Protein AF-A0A844FXK6-F1 (afdb_monomer)

Nearest PDB structures (fold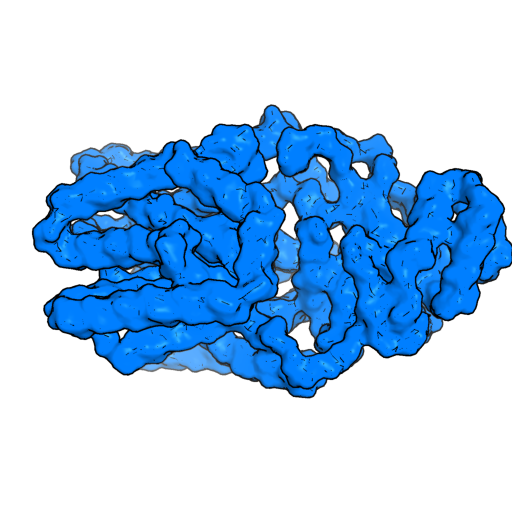seek):
  4zw9-assembly1_A  TM=1.282E-01  e=1.408E-01  Homo sapiens
  7piu-assembly1_R  TM=1.706E-01  e=7.891E+00  Homo sapiens

pLDDT: mean 85.16, std 11.53, range [41.22, 98.19]

Foldseek 3Di:
DLVLLVVLLVVLLVLVQLLLLLLLQLPDPDPDSLNSSLVSVLVLLVQLLVVLLVCLLVQPQLVVSLVSNVVSSVVSNVSSVVSCVVVVGDSAPPDPVVNCLLAVLLLVLLVLLLVLLLLPLLCVLCCVVLVVLPQLLLLQCRVPPPRSNQADSQFRFGADDDSDDLCSSASLSSSSSSSCVVSVRQSLLSQSHRLLSNLSSSLLSLLLLLLVLLCVLVVFDDDSSRSSLLSLVLLVLLFDQLLCVVVLQAHQFPSPCCRHVSSQLVNSLLRRLLSLLLSLQLQDQDDDPVSVVSLVSSVSSSVNSDLLNQLVSVQLVLLSVLLNCVVVVVVNVVSVVVLQVVLVVLVVVVVPLVCVVVVPPPPVVNLVSRVPHPLQVVLLVLLVVVCVVCVVSSSSVSSSSSLVSQLCCLRDPSSVSSSSVSQVDPSSSSSSNSSSSSSSSSSSSSVVSSVVCVVCVVPPVCVVCSVVVSSVVSVCSSQVSSCSQFVHPVSSVVSSVVSVVVVSSYAPCLLVVLVVQVVVCVVVVDAAAEEDPQWDDFQVDFFQGQDSRDSDGRTRGRSSRNSSRVVRHGRCDHNPDHPCHPPPLCNPRGPVLSVLLVQLQPDLDRDPVSLVSVLVSVVSHVHFKYKHQYPSCQVSVVVSVWDFDDWDDDNGGIITMIGD

Solvent-accessible surface area (backbone atoms only — not comparable to full-atom values): 34414 Å² total; per-residue (Å²): 110,69,70,57,42,54,51,47,42,51,49,47,50,54,51,52,57,47,50,25,33,44,36,8,55,42,76,49,84,62,81,53,66,46,50,17,29,52,49,9,45,50,53,52,44,52,68,50,37,58,59,38,27,50,36,55,64,69,61,49,67,54,67,60,57,44,55,48,51,54,52,49,53,52,49,48,52,52,52,20,53,51,41,24,62,76,67,69,54,70,94,47,72,78,46,69,68,52,40,44,63,35,46,48,56,50,57,52,49,30,52,51,53,48,53,55,37,54,58,38,58,65,54,46,26,32,27,59,86,50,50,42,12,39,56,49,15,45,21,48,22,44,80,72,34,96,64,52,85,44,45,38,50,40,27,46,46,44,42,72,85,66,90,75,57,80,71,37,50,36,24,42,47,67,56,51,21,46,57,43,62,74,59,68,39,60,48,53,37,43,35,72,49,44,42,18,37,54,39,40,39,53,47,42,30,45,48,45,44,35,48,54,48,50,37,56,63,74,69,52,93,71,56,60,58,61,53,37,62,60,43,47,52,54,58,63,73,37,43,49,33,63,50,30,36,76,69,66,40,41,57,46,50,80,44,49,34,59,40,67,41,32,49,38,37,52,27,44,16,53,69,39,48,64,45,55,52,42,61,64,52,54,79,57,86,66,95,41,73,67,56,53,51,55,49,49,52,53,50,50,48,31,33,24,29,16,66,70,27,47,31,53,51,55,44,56,52,52,43,50,50,50,64,58,28,48,83,63,51,61,60,27,52,53,52,50,52,50,50,52,52,52,15,49,55,45,54,69,72,31,70,72,58,52,52,59,57,68,70,40,81,52,52,69,51,42,51,51,53,29,69,71,9,62,70,46,44,50,34,51,50,50,47,52,52,51,38,64,78,38,63,87,40,65,59,50,41,49,36,53,49,46,54,51,47,51,40,44,38,64,69,38,86,55,53,22,38,54,34,52,61,54,28,79,41,72,70,36,33,42,38,42,46,36,40,40,53,50,50,43,42,50,53,33,50,48,55,51,48,51,54,51,48,64,67,50,68,78,42,72,76,60,61,75,49,41,65,57,52,50,51,48,50,42,50,51,53,52,52,46,38,46,24,64,45,49,74,32,66,67,47,44,54,49,33,49,53,53,32,72,77,22,76,50,63,39,61,67,60,39,63,53,49,26,56,52,52,50,52,50,28,65,75,66,75,45,84,42,28,28,45,41,50,40,46,49,82,80,43,87,73,66,69,68,38,57,52,95,82,42,77,36,75,73,50,41,41,37,22,30,47,28,30,40,74,35,51,74,38,29,25,78,26,54,83,84,58,65,60,77,28,64,42,80,79,41,47,80,51,42,64,71,62,54,43,24,49,54,52,42,54,74,34,79,75,53,52,70,67,39,51,52,50,32,49,50,50,52,73,72,35,87,60,33,34,43,45,35,64,52,76,66,51,47,68,59,39,46,74,71,61,30,44,81,72,48,75,48,82,50,99,51,50,54,40,39,34,31,37,94

Organism: NCBI:txid2652286

Secondary structure (DSSP, 8-state):
-HHHHHHHHHHHHHHHHHHHHHHHHHH----SHHHHHHHHHHHHHHHHHHHHHHHHHTT--HHHHHHHHHHHHHHHHHHHHHHHHHTT--SSSSSHHHHHHHHHHHHHHHHHHHHHHHT-HHHHHTTGGGTHHHHHHHHHHHHHSSSTTSB-TTT-PBPP--S--GGGG--HHHHHHHHHHHHT--HHHIIIIIIHHHHHHHHHHHHHHHHHHHHHHTT----HHHHGGGGGHHHHHTS-HHHHHHTTS---TTTHHHHH-TTSHHHHHHHHHHHHHHHHHTT-SS--HHHHHHHHHHHHHHHHH-GGGHHHHHHHHHHHHHHHHHTTSHHHHHHHHHHHHHHHHHHHH-TTHHHHHHSSTTHHHHHHHHHH-HHHHHHHHHHHHHHHHTTT-HHHHHHHHHHHHHHHHHHSTTTHHHHHHHH-SHHHHHHHHHHHHHHHHHHHHHHHHHHHHHHHTT-HHHHHHHHHHHHHHHHHHHHHHHHHHHSSHHHHHHHHHHHHH-TTSS-THHHHHHHHHHHHHHHHTS--EEE--SB-SS-TT---EEETTEEEPP--B-TTTGGGT-TTSEE---SSS-----STTTTT--HHHHHHHHHHHH-SS--HHHHHHHHHHHHHS---EEEES-GGGHHHHHHTT-EEEEEEE-SS-EEEEEE-

Radius of gyration: 26.43 Å; Cα contacts (8 Å, |Δi|>4): 948; chains: 1; bounding box: 69×51×81 Å

Sequence (660 aa):
MLILDYLKGLLFVIYFLTMIYMIGTAFTKYESAPARLIVGYIIHVVILAIPGIVVQTLKFNWRIFFYYTIVADIICIIISIIFLKKRKIHLFEGSILKFFENYWFIIFITIILVLMVCFQNVSLWENGSADDGYYLVKIFQFPFAKNPYDLQMQTGVHLLQKTFDIRNFSTFEIEDSVYLYLTAIPSTLFARLFLAFINYFIFTCSIYCFEEKVTSILGFNIKKKNLQYFTVITVLLCFNTDVLARNHIIELRDHWIINRFMYFGSALAKSCTLLWTSILLIDNKKPTIKLAIEYAIISFVLLTRSTTALPLLIVSLIVYFLIYLWNSKKAFVFFTVFLFVLSGIIKDNASGLSKHFFDGAGYYNYLSNNTQSFVFIIPLAFILIYLYLKKSQCQIVKSSIFIISIILFFILDPINNITEFSSQYFFVFNRGLASAILLMITYACIIFGCIISTSLLKYKKVYSLRSFFTALLALIIALSSLTLQKGSPRAVLHEGRVFLHNPLFTISTVPNLAKVLDSLQNNQKKTMVSLLPATIWKPYYMDKRVHEGDLNETTPHIASAIRQFVPNIISLTPYWYSVQSDDPVYAKLSKKELASYNEFLTSKNPKTETITKFKNLLDHYPINCIVVWYSESCLYLENFGFKRYKVLKDENVTLYIYYR

Mean predicted aligned error: 7.71 Å

Structure (mmCIF, N/CA/C/O backbone):
data_AF-A0A844FXK6-F1
#
_entry.id   AF-A0A844FXK6-F1
#
loop_
_atom_site.group_PDB
_atom_site.id
_atom_site.type_symbol
_atom_site.label_atom_id
_atom_site.label_alt_id
_atom_site.label_comp_id
_atom_site.label_asym_id
_atom_site.label_entity_id
_atom_site.label_seq_id
_atom_site.pdbx_PDB_ins_code
_atom_site.Cartn_x
_atom_site.Cartn_y
_atom_site.Cartn_z
_atom_site.occupancy
_atom_site.B_iso_or_equiv
_atom_site.auth_seq_id
_atom_site.auth_comp_id
_atom_site.auth_asym_id
_atom_site.auth_atom_id
_atom_site.pdbx_PDB_model_num
ATOM 1 N N . MET A 1 1 ? -11.310 -1.922 -27.597 1.00 61.81 1 MET A N 1
ATOM 2 C CA . MET A 1 1 ? -10.348 -2.586 -26.690 1.00 61.81 1 MET A CA 1
ATOM 3 C C . MET A 1 1 ? -10.310 -1.866 -25.347 1.00 61.81 1 MET A C 1
ATOM 5 O O . MET A 1 1 ? -10.790 -2.437 -24.387 1.00 61.81 1 MET A O 1
ATOM 9 N N . LEU A 1 2 ? -9.950 -0.577 -25.304 1.00 83.44 2 LEU A N 1
ATOM 10 C CA . LEU A 1 2 ? -9.850 0.197 -24.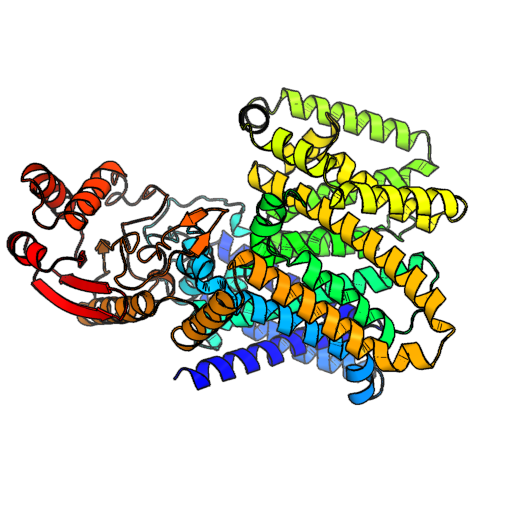057 1.00 83.44 2 LEU A CA 1
ATOM 11 C C . LEU A 1 2 ? -11.124 0.217 -23.180 1.00 83.44 2 LEU A C 1
ATOM 13 O O . LEU A 1 2 ? -11.047 -0.122 -22.010 1.00 83.44 2 LEU A O 1
ATOM 17 N N . ILE A 1 3 ? -12.305 0.549 -23.722 1.00 89.88 3 ILE A N 1
ATOM 18 C CA . ILE A 1 3 ? -13.564 0.583 -22.935 1.00 89.88 3 ILE A CA 1
ATOM 19 C C . ILE A 1 3 ? -13.860 -0.775 -22.276 1.00 89.88 3 ILE A C 1
ATOM 21 O O . ILE A 1 3 ? -14.302 -0.830 -21.131 1.00 89.88 3 ILE A O 1
ATOM 25 N N . LEU A 1 4 ? -13.580 -1.873 -22.985 1.00 93.75 4 LEU A N 1
ATOM 26 C CA . LEU A 1 4 ? -13.766 -3.224 -22.462 1.00 93.75 4 LEU A CA 1
ATOM 27 C C . LEU A 1 4 ? -12.842 -3.484 -21.265 1.00 93.75 4 LEU A C 1
ATOM 29 O O . LEU A 1 4 ? -13.289 -4.070 -20.284 1.00 93.75 4 LEU A O 1
ATOM 33 N N . ASP A 1 5 ? -11.593 -3.019 -21.315 1.00 95.00 5 ASP A N 1
ATOM 34 C CA . ASP A 1 5 ? -10.638 -3.173 -20.213 1.00 95.00 5 ASP A CA 1
ATOM 35 C C . ASP A 1 5 ? -11.110 -2.431 -18.953 1.00 95.00 5 ASP A C 1
ATOM 37 O O . ASP A 1 5 ? -11.044 -2.977 -17.851 1.00 95.00 5 ASP A O 1
ATOM 41 N N . TYR A 1 6 ? -11.688 -1.234 -19.109 1.00 95.56 6 TYR A N 1
ATOM 42 C CA . TYR A 1 6 ? -12.283 -0.503 -17.987 1.00 95.56 6 TYR A CA 1
ATOM 43 C C . TYR A 1 6 ? -13.505 -1.218 -17.395 1.00 95.56 6 TYR A C 1
ATOM 45 O O . TYR A 1 6 ? -13.639 -1.299 -16.174 1.00 95.56 6 TYR A O 1
ATOM 53 N N . LEU A 1 7 ? -14.386 -1.763 -18.241 1.00 96.25 7 LEU A N 1
ATOM 54 C CA . LEU A 1 7 ? -15.558 -2.520 -17.790 1.00 96.25 7 LEU A CA 1
ATOM 55 C C . LEU A 1 7 ? -15.156 -3.791 -17.038 1.00 96.25 7 LEU A C 1
ATOM 57 O O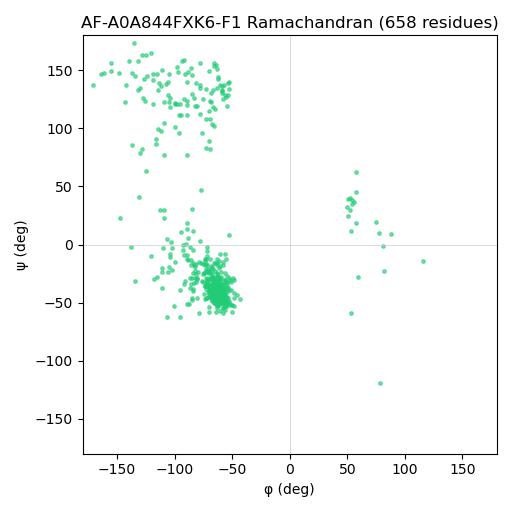 . LEU A 1 7 ? -15.700 -4.067 -15.971 1.00 96.25 7 LEU A O 1
ATOM 61 N N . LYS A 1 8 ? -14.176 -4.540 -17.555 1.00 97.12 8 LYS A N 1
ATOM 62 C CA . LYS A 1 8 ? -13.627 -5.719 -16.875 1.00 97.12 8 LYS A CA 1
ATOM 63 C C . LYS A 1 8 ? -13.052 -5.360 -15.507 1.00 97.12 8 LYS A C 1
ATOM 65 O O . LYS A 1 8 ? -13.292 -6.079 -14.543 1.00 97.12 8 LYS A O 1
ATOM 70 N N . GLY A 1 9 ? -12.329 -4.245 -15.410 1.00 96.94 9 GLY A N 1
ATOM 71 C CA . GLY A 1 9 ? -11.754 -3.796 -14.145 1.00 96.94 9 GLY A CA 1
ATOM 72 C C . GLY A 1 9 ? -12.818 -3.362 -13.140 1.00 96.94 9 GLY A C 1
ATOM 73 O O . GLY A 1 9 ? -12.736 -3.714 -11.966 1.00 96.94 9 GLY A O 1
ATOM 74 N N . LEU A 1 10 ? -13.872 -2.682 -13.600 1.00 96.75 10 LEU A N 1
ATOM 75 C CA . LEU A 1 10 ? -15.016 -2.333 -12.757 1.00 96.75 10 LEU A CA 1
ATOM 76 C C . LEU A 1 10 ? -15.736 -3.587 -12.239 1.00 96.75 10 LEU A C 1
ATOM 78 O O . LEU A 1 10 ? -16.045 -3.671 -11.051 1.00 96.75 10 LEU A O 1
ATOM 82 N N . LEU A 1 11 ? -15.964 -4.578 -13.107 1.00 97.50 11 LEU A N 1
ATOM 83 C CA . LEU A 1 11 ? -16.543 -5.865 -12.715 1.00 97.50 11 LEU A CA 1
ATOM 84 C C . LEU A 1 11 ? -15.658 -6.596 -11.701 1.00 97.50 11 LEU A C 1
ATOM 86 O O . LEU A 1 11 ? -16.185 -7.139 -10.734 1.00 97.50 11 LEU A O 1
ATOM 90 N N . PHE A 1 12 ? -14.335 -6.562 -11.878 1.00 97.38 12 PHE A N 1
ATOM 91 C CA . PHE A 1 12 ? -13.383 -7.110 -10.913 1.00 97.38 12 PHE A CA 1
ATOM 92 C C . PHE A 1 12 ? -13.504 -6.434 -9.542 1.00 97.38 12 PHE A C 1
ATOM 94 O O . PHE A 1 12 ? -13.647 -7.135 -8.544 1.00 97.38 12 PHE A O 1
ATOM 101 N N . VAL A 1 13 ? -13.523 -5.098 -9.479 1.00 97.94 13 VAL A N 1
ATOM 102 C CA . VAL A 1 13 ? -13.682 -4.366 -8.210 1.00 97.94 13 VAL A CA 1
ATOM 103 C C . VAL A 1 13 ? -14.997 -4.738 -7.523 1.00 97.94 13 VAL A C 1
ATOM 105 O O . VAL A 1 13 ? -15.006 -5.035 -6.329 1.00 97.94 13 VAL A O 1
ATOM 108 N N . ILE A 1 14 ? -16.107 -4.767 -8.268 1.00 96.62 14 ILE A N 1
ATOM 109 C CA . ILE A 1 14 ? -17.423 -5.135 -7.726 1.00 96.62 14 ILE A CA 1
ATOM 110 C C . ILE A 1 14 ? -17.407 -6.574 -7.204 1.00 96.62 14 ILE A C 1
ATOM 112 O O . ILE A 1 14 ? -17.848 -6.815 -6.078 1.00 96.62 14 ILE A O 1
ATOM 116 N N . TYR A 1 15 ? -16.885 -7.518 -7.991 1.00 96.44 15 TYR A N 1
ATOM 117 C CA . TYR A 1 15 ? -16.756 -8.922 -7.607 1.00 96.44 15 TYR A CA 1
ATOM 118 C C . TYR A 1 15 ? -15.928 -9.069 -6.329 1.00 96.44 15 TYR A C 1
ATOM 120 O O . TYR A 1 15 ? -16.417 -9.625 -5.345 1.00 96.44 15 TYR A O 1
ATOM 128 N N . PHE A 1 16 ? -14.715 -8.516 -6.318 1.00 97.56 16 PHE A N 1
ATOM 129 C CA . PHE A 1 16 ? -13.767 -8.674 -5.223 1.00 97.56 16 PHE A CA 1
ATOM 130 C C . PHE A 1 16 ? -14.311 -8.078 -3.921 1.00 97.56 16 PHE A C 1
ATOM 132 O O . PHE A 1 16 ? -14.353 -8.766 -2.901 1.00 97.56 16 PHE A O 1
ATOM 139 N N . LEU A 1 17 ? -14.817 -6.837 -3.957 1.00 97.19 17 LEU A N 1
ATOM 140 C CA . LEU A 1 17 ? -15.381 -6.177 -2.776 1.00 97.19 17 LEU A CA 1
ATOM 141 C C . LEU A 1 17 ? -16.641 -6.883 -2.258 1.00 97.19 17 LEU A C 1
ATOM 143 O O . LEU A 1 17 ? -16.836 -6.993 -1.047 1.00 97.19 17 LEU A O 1
ATOM 147 N N . THR A 1 18 ? -17.484 -7.403 -3.155 1.00 95.38 18 THR A N 1
ATOM 148 C CA . THR A 1 18 ? -18.674 -8.172 -2.761 1.00 95.38 18 THR A CA 1
ATOM 149 C C . THR A 1 18 ? -18.280 -9.498 -2.121 1.00 95.38 18 THR A C 1
ATOM 151 O O . THR A 1 18 ? -18.836 -9.865 -1.086 1.00 95.38 18 THR A O 1
ATOM 154 N N . MET A 1 19 ? -17.298 -10.200 -2.690 1.00 96.44 19 MET A N 1
ATOM 155 C CA . MET A 1 19 ? -16.775 -11.454 -2.155 1.00 96.44 19 MET A CA 1
ATOM 156 C C . MET A 1 19 ? -16.245 -11.268 -0.731 1.00 96.44 19 MET A C 1
ATOM 158 O O . MET A 1 19 ? -16.734 -11.931 0.185 1.00 96.44 19 MET A O 1
ATOM 162 N N . ILE A 1 20 ? -15.322 -10.325 -0.508 1.00 97.12 20 ILE A N 1
ATOM 163 C CA . ILE A 1 20 ? -14.782 -10.075 0.837 1.00 97.12 20 ILE A CA 1
ATOM 164 C C . ILE A 1 20 ? -15.883 -9.613 1.801 1.00 97.12 20 ILE A C 1
ATOM 166 O O . ILE A 1 20 ? -15.932 -10.067 2.941 1.00 97.12 20 ILE A O 1
ATOM 170 N N . TYR A 1 21 ? -16.838 -8.790 1.357 1.00 96.12 21 TYR A N 1
ATOM 171 C CA . TYR A 1 21 ? -17.955 -8.366 2.202 1.00 96.12 21 TYR A CA 1
ATOM 172 C C . TYR A 1 21 ? -18.861 -9.534 2.625 1.00 96.12 21 TYR A C 1
ATOM 174 O O . TYR A 1 21 ? -19.293 -9.600 3.782 1.00 96.12 21 TYR A O 1
ATOM 182 N N . MET A 1 22 ? -19.132 -10.476 1.715 1.00 95.50 22 MET A N 1
ATOM 183 C CA . MET A 1 22 ? -19.896 -11.691 2.009 1.00 95.50 22 MET A CA 1
ATOM 184 C C . MET A 1 22 ? -19.165 -12.588 3.007 1.00 95.50 22 MET A C 1
ATOM 186 O O . MET A 1 22 ? -19.781 -13.003 3.990 1.00 95.50 22 MET A O 1
ATOM 190 N N . ILE A 1 23 ? -17.864 -12.832 2.796 1.00 96.81 23 ILE A N 1
ATOM 191 C CA . ILE A 1 23 ? -17.015 -13.602 3.720 1.00 96.81 23 ILE A CA 1
ATOM 192 C C . ILE A 1 23 ? -17.072 -12.963 5.108 1.00 96.81 23 ILE A C 1
ATOM 194 O O . ILE A 1 23 ? -17.443 -13.602 6.092 1.00 96.81 23 ILE A O 1
ATOM 198 N N . GLY A 1 24 ? -16.807 -11.662 5.185 1.00 96.44 24 GLY A N 1
ATOM 199 C CA . GLY A 1 24 ? -16.886 -10.900 6.421 1.00 96.44 24 GLY A CA 1
ATOM 200 C C . GLY A 1 24 ? -18.220 -11.060 7.140 1.00 96.44 24 GLY A C 1
ATOM 201 O O . GLY A 1 24 ? -18.262 -11.422 8.313 1.00 96.44 24 GLY A O 1
ATOM 202 N N . THR A 1 25 ? -19.324 -10.859 6.418 1.00 94.75 25 THR A N 1
ATOM 203 C CA . THR A 1 25 ? -20.683 -10.966 6.967 1.00 94.75 25 THR A CA 1
ATOM 204 C C . THR A 1 25 ? -21.020 -12.375 7.461 1.00 94.75 25 THR A C 1
ATOM 206 O O . THR A 1 25 ? -21.729 -12.519 8.454 1.00 94.75 25 THR A O 1
ATOM 209 N N . ALA A 1 26 ? -20.514 -13.421 6.809 1.00 94.69 26 ALA A N 1
ATOM 210 C CA . ALA A 1 26 ? -20.764 -14.800 7.216 1.00 94.69 26 ALA A CA 1
ATOM 211 C C . ALA A 1 26 ? -20.022 -15.190 8.511 1.00 94.69 26 ALA A C 1
ATOM 213 O O . ALA A 1 26 ? -20.548 -15.961 9.327 1.00 94.69 26 ALA A O 1
ATOM 214 N N . PHE A 1 27 ? -18.807 -14.663 8.702 1.00 91.62 27 PHE A N 1
ATOM 215 C CA . PHE A 1 27 ? -17.883 -15.102 9.751 1.00 91.62 27 PHE A CA 1
ATOM 216 C C . PHE A 1 27 ? -17.772 -14.171 10.961 1.00 91.62 27 PHE A C 1
ATOM 218 O O . PHE A 1 27 ? -17.230 -14.592 11.984 1.00 91.62 27 PHE A O 1
ATOM 225 N N . THR A 1 28 ? -18.322 -12.957 10.911 1.00 89.06 28 THR A N 1
ATOM 226 C CA . THR A 1 28 ? -18.305 -12.034 12.055 1.00 89.06 28 THR A CA 1
ATOM 227 C C . THR A 1 28 ? -19.692 -11.620 12.536 1.00 89.06 28 THR A C 1
ATOM 229 O O . THR A 1 28 ? -20.704 -11.810 11.869 1.00 89.06 28 THR A O 1
ATOM 232 N N . LYS A 1 29 ? -19.719 -11.052 13.744 1.00 84.12 29 LYS A N 1
ATOM 233 C CA . LYS A 1 29 ? -20.889 -10.421 14.361 1.00 84.12 29 LYS A CA 1
ATOM 234 C C . LYS A 1 29 ? -20.788 -8.894 14.384 1.00 84.12 29 LYS A C 1
ATOM 236 O O . LYS A 1 29 ? -21.645 -8.260 14.991 1.00 84.12 29 LYS A O 1
ATOM 241 N N . TYR A 1 30 ? -19.746 -8.304 13.788 1.00 83.31 30 TYR A N 1
ATOM 242 C CA . TYR A 1 30 ? -19.668 -6.847 13.690 1.00 83.31 30 TYR A CA 1
ATOM 243 C C . TYR A 1 30 ? -20.880 -6.314 12.945 1.00 83.31 30 TYR A C 1
ATOM 245 O O . TYR A 1 30 ? -21.243 -6.819 11.883 1.00 83.31 30 TYR A O 1
ATOM 253 N N . GLU A 1 31 ? -21.490 -5.281 13.512 1.00 81.62 31 GLU A N 1
ATOM 254 C CA . GLU A 1 31 ? -22.649 -4.670 12.889 1.00 81.62 31 GLU A CA 1
ATOM 255 C C . GLU A 1 31 ? -22.218 -3.933 11.620 1.00 81.62 31 GLU A C 1
ATOM 257 O O . GLU A 1 31 ? -22.719 -4.229 10.533 1.00 81.62 31 GLU A O 1
ATOM 262 N N . SER A 1 32 ? -21.234 -3.035 11.747 1.00 91.19 32 SER A N 1
ATOM 263 C CA . SER A 1 32 ? -20.850 -2.110 10.689 1.00 91.19 32 SER A CA 1
ATOM 264 C C . SER A 1 32 ? -20.309 -2.814 9.442 1.00 91.19 32 SER A C 1
ATOM 266 O O . SER A 1 32 ? -19.483 -3.729 9.499 1.00 91.19 32 SER A O 1
ATOM 268 N N . ALA A 1 33 ? -20.788 -2.374 8.277 1.00 93.81 33 ALA A N 1
ATOM 269 C CA . ALA A 1 33 ? -20.360 -2.931 6.998 1.00 93.81 33 ALA A CA 1
ATOM 270 C C . ALA A 1 33 ? -18.845 -2.790 6.731 1.00 93.81 33 ALA A C 1
ATOM 272 O O . ALA A 1 33 ? -18.250 -3.772 6.283 1.00 93.81 33 ALA A O 1
ATOM 273 N N . PRO A 1 34 ? -18.188 -1.655 7.058 1.00 96.06 34 PRO A N 1
ATOM 274 C CA . PRO A 1 34 ? -16.736 -1.526 6.937 1.00 96.06 34 PRO A CA 1
ATOM 275 C C . PRO A 1 34 ? -15.963 -2.549 7.778 1.00 96.06 34 PRO A C 1
ATOM 277 O O . PRO A 1 34 ? -15.018 -3.153 7.277 1.00 96.06 34 PRO A O 1
ATOM 280 N N . ALA A 1 35 ? -16.394 -2.820 9.017 1.00 95.44 35 ALA A N 1
ATOM 281 C CA . ALA A 1 35 ? -15.732 -3.807 9.872 1.00 95.44 35 ALA A CA 1
ATOM 282 C C . ALA A 1 35 ? -15.895 -5.227 9.324 1.00 95.44 35 ALA A C 1
ATOM 284 O O . ALA A 1 35 ? -14.938 -6.002 9.307 1.00 95.44 35 ALA A O 1
ATOM 285 N N . ARG A 1 36 ? -17.090 -5.562 8.814 1.00 95.88 36 ARG A N 1
ATOM 286 C CA . ARG A 1 36 ? -17.321 -6.831 8.111 1.00 95.88 36 ARG A CA 1
ATOM 287 C C . ARG A 1 36 ? -16.391 -6.966 6.911 1.00 95.88 36 ARG A C 1
ATOM 289 O O . ARG A 1 36 ? -15.740 -7.994 6.779 1.00 95.88 36 ARG A O 1
ATOM 296 N N . LEU A 1 37 ? -16.263 -5.925 6.092 1.00 97.38 37 LEU A N 1
ATOM 297 C CA . LEU A 1 37 ? -15.377 -5.940 4.932 1.00 97.38 37 LEU A CA 1
ATOM 298 C C . LEU A 1 37 ? -13.904 -6.162 5.306 1.00 97.38 37 LEU A C 1
ATOM 300 O O . LEU A 1 37 ? -13.260 -7.010 4.694 1.00 97.38 37 LEU A O 1
ATOM 304 N N . ILE A 1 38 ? -13.388 -5.474 6.332 1.00 97.69 38 ILE A N 1
ATOM 305 C CA . ILE A 1 38 ? -12.006 -5.668 6.810 1.00 97.69 38 ILE A CA 1
ATOM 306 C C . ILE A 1 38 ? -11.790 -7.102 7.296 1.00 97.69 38 ILE A C 1
ATOM 308 O O . ILE A 1 38 ? -10.796 -7.725 6.935 1.00 97.69 38 ILE A O 1
ATOM 312 N N . VAL A 1 39 ? -12.722 -7.659 8.076 1.00 97.00 39 VAL A N 1
ATOM 313 C CA . VAL A 1 39 ? -12.618 -9.054 8.534 1.00 97.00 39 VAL A CA 1
ATOM 314 C C . VAL A 1 39 ? -12.634 -10.025 7.357 1.00 97.00 39 VAL A C 1
ATOM 316 O O . VAL A 1 39 ? -11.843 -10.962 7.327 1.00 97.00 39 VAL A O 1
ATOM 319 N N . GLY A 1 40 ? -13.507 -9.799 6.377 1.00 97.88 40 GLY A N 1
ATOM 320 C CA . GLY A 1 40 ? -13.562 -10.619 5.174 1.00 97.88 40 GLY A CA 1
ATOM 321 C C . GLY A 1 40 ? -12.274 -10.571 4.359 1.00 97.88 40 GLY A C 1
ATOM 322 O O . GLY A 1 40 ? -11.798 -11.615 3.923 1.00 97.88 40 GLY A O 1
ATOM 323 N N . TYR A 1 41 ? -11.673 -9.386 4.233 1.00 98.19 41 TYR A N 1
ATOM 324 C CA . TYR A 1 41 ? -10.361 -9.208 3.615 1.00 98.19 41 TYR A CA 1
ATOM 325 C C . TYR A 1 41 ? -9.261 -9.951 4.387 1.00 98.19 41 TYR A C 1
ATOM 327 O O . TYR A 1 41 ? -8.486 -10.682 3.784 1.00 98.19 41 TYR A O 1
ATOM 335 N N . ILE A 1 42 ? -9.227 -9.836 5.720 1.00 97.94 42 ILE A N 1
ATOM 336 C CA . ILE A 1 42 ? -8.273 -10.564 6.575 1.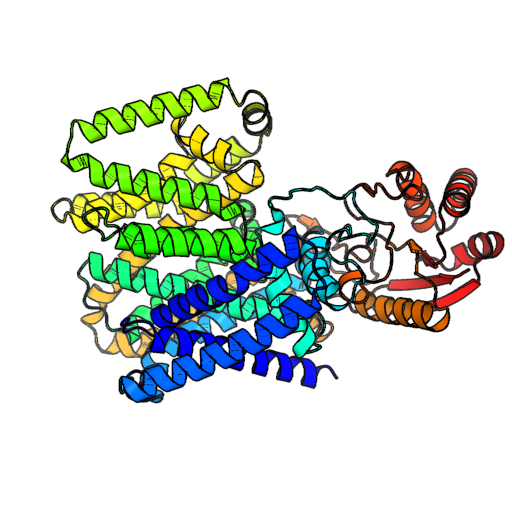00 97.94 42 ILE A CA 1
ATOM 337 C C . ILE A 1 42 ? -8.405 -12.077 6.364 1.00 97.94 42 ILE A C 1
ATOM 339 O O . ILE A 1 42 ? -7.401 -12.743 6.132 1.00 97.94 42 ILE A O 1
ATOM 343 N N . ILE A 1 43 ? -9.625 -12.623 6.408 1.00 97.56 43 ILE A N 1
ATOM 344 C CA . ILE A 1 43 ? -9.871 -14.062 6.211 1.00 97.56 43 ILE A CA 1
ATOM 345 C C . ILE A 1 43 ? -9.405 -14.505 4.822 1.00 97.56 43 ILE A C 1
ATOM 347 O O . ILE A 1 43 ? -8.692 -15.501 4.708 1.00 97.56 43 ILE A O 1
ATOM 351 N N . HIS A 1 44 ? -9.787 -13.763 3.781 1.00 97.62 44 HIS A N 1
ATOM 352 C CA . HIS A 1 44 ? -9.417 -14.067 2.400 1.00 97.62 44 HIS A CA 1
ATOM 353 C C . HIS A 1 44 ? -7.896 -14.066 2.210 1.00 97.62 44 HIS A C 1
ATOM 355 O O . HIS A 1 44 ? -7.341 -15.042 1.708 1.00 97.62 44 HIS A O 1
ATOM 361 N N . VAL A 1 45 ? -7.207 -13.048 2.735 1.00 97.50 45 VAL A N 1
ATOM 362 C CA . VAL A 1 45 ? -5.743 -12.979 2.695 1.00 97.50 45 VAL A CA 1
ATOM 363 C C . VAL A 1 45 ? -5.099 -14.149 3.433 1.00 97.50 45 VAL A C 1
ATOM 365 O O . VAL A 1 45 ? -4.161 -14.731 2.906 1.00 97.50 45 VAL A O 1
ATOM 368 N N . VAL A 1 46 ? -5.581 -14.548 4.616 1.00 97.31 46 VAL A N 1
ATOM 369 C CA . VAL A 1 46 ? -5.008 -15.713 5.319 1.00 97.31 46 VAL A CA 1
ATOM 370 C C . VAL A 1 46 ? -5.088 -16.979 4.463 1.00 97.31 46 VAL A C 1
ATOM 372 O O . VAL A 1 46 ? -4.115 -17.732 4.387 1.00 97.31 46 VAL A O 1
ATOM 375 N N . ILE A 1 47 ? -6.228 -17.201 3.803 1.00 97.19 47 ILE A N 1
ATOM 376 C CA . ILE A 1 47 ? -6.470 -18.384 2.969 1.00 97.19 47 ILE A CA 1
ATOM 377 C C . ILE A 1 47 ? -5.532 -18.417 1.757 1.00 97.19 47 ILE A C 1
ATOM 379 O O . ILE A 1 47 ? -5.068 -19.496 1.385 1.00 97.19 47 ILE A O 1
ATOM 383 N N . LEU A 1 48 ? -5.234 -17.267 1.148 1.00 97.69 48 LEU A N 1
ATOM 384 C CA . LEU A 1 48 ? -4.348 -17.198 -0.017 1.00 97.69 48 LEU A CA 1
ATOM 385 C C . LEU A 1 48 ? -2.863 -17.148 0.362 1.00 97.69 48 LEU A C 1
ATOM 387 O O . LEU A 1 48 ? -2.039 -17.801 -0.279 1.00 97.69 48 LEU A O 1
ATOM 391 N N . ALA A 1 49 ? -2.511 -16.429 1.425 1.00 96.56 49 ALA A N 1
ATOM 392 C CA . ALA A 1 49 ? -1.124 -16.170 1.776 1.00 96.56 49 ALA A CA 1
ATOM 393 C C . ALA A 1 49 ? -0.367 -17.435 2.197 1.00 96.56 49 ALA A C 1
ATOM 395 O O . ALA A 1 49 ? 0.788 -17.600 1.821 1.00 96.56 49 ALA A O 1
ATOM 396 N N . ILE A 1 50 ? -0.990 -18.364 2.931 1.00 95.06 50 ILE A N 1
ATOM 397 C CA . ILE A 1 50 ? -0.315 -19.601 3.371 1.00 95.06 50 ILE A CA 1
ATOM 398 C C . ILE A 1 50 ? 0.225 -20.406 2.164 1.00 95.06 50 ILE A C 1
ATOM 400 O O . ILE A 1 50 ? 1.440 -20.600 2.075 1.00 95.06 50 ILE A O 1
ATOM 404 N N . PRO A 1 51 ? -0.611 -20.832 1.196 1.00 95.25 51 PRO A N 1
ATOM 405 C CA . PRO A 1 51 ? -0.123 -21.476 -0.023 1.00 95.25 51 PRO A CA 1
ATOM 406 C C . PRO A 1 51 ? 0.733 -20.558 -0.895 1.00 95.25 51 PRO A C 1
ATOM 408 O O . PRO A 1 51 ? 1.659 -21.047 -1.536 1.00 95.25 51 PRO A O 1
ATOM 411 N N . GLY A 1 52 ? 0.475 -19.246 -0.911 1.00 94.88 52 GLY A N 1
ATOM 412 C CA . GLY A 1 52 ? 1.299 -18.284 -1.646 1.00 94.88 52 GLY A CA 1
ATOM 413 C C . GLY A 1 52 ? 2.755 -18.285 -1.174 1.00 94.88 52 GLY A C 1
ATOM 414 O O . GLY A 1 52 ? 3.668 -18.361 -1.995 1.00 94.88 52 GLY A O 1
ATOM 415 N N . ILE A 1 53 ? 2.986 -18.287 0.144 1.00 94.50 53 ILE A N 1
ATOM 416 C CA . ILE A 1 53 ? 4.327 -18.390 0.740 1.00 94.50 53 ILE A CA 1
ATOM 417 C C . ILE A 1 53 ? 4.981 -19.711 0.332 1.00 94.50 53 ILE A C 1
ATOM 419 O O . ILE A 1 53 ? 6.143 -19.714 -0.074 1.00 94.50 53 ILE A O 1
ATOM 423 N N . VAL A 1 54 ? 4.245 -20.825 0.403 1.00 93.19 54 VAL A N 1
ATOM 424 C CA . VAL A 1 54 ? 4.761 -22.151 0.026 1.00 93.19 54 VAL A CA 1
ATOM 425 C C . VAL A 1 54 ? 5.166 -22.179 -1.448 1.00 93.19 54 VAL A C 1
ATOM 427 O O . VAL A 1 54 ? 6.290 -22.561 -1.762 1.00 93.19 54 VAL A O 1
ATOM 430 N N . VAL A 1 55 ? 4.292 -21.724 -2.350 1.00 92.62 55 VAL A N 1
ATOM 431 C CA . VAL A 1 55 ? 4.552 -21.703 -3.796 1.00 92.62 55 VAL A CA 1
ATOM 432 C C . VAL A 1 55 ? 5.747 -20.815 -4.135 1.00 92.62 55 VAL A C 1
ATOM 434 O O . VAL A 1 55 ? 6.587 -21.229 -4.928 1.00 92.62 55 VAL A O 1
ATOM 437 N N . GLN A 1 56 ? 5.865 -19.633 -3.521 1.00 90.75 56 GLN A N 1
ATOM 438 C CA . GLN A 1 56 ? 7.003 -18.735 -3.749 1.00 90.75 56 GLN A CA 1
ATOM 439 C C . GLN A 1 56 ? 8.312 -19.304 -3.192 1.00 90.75 56 GLN A C 1
ATOM 441 O O . GLN A 1 56 ? 9.334 -19.273 -3.873 1.00 90.75 56 GLN A O 1
ATOM 446 N N . THR A 1 57 ? 8.289 -19.848 -1.974 1.00 89.12 57 THR A N 1
ATOM 447 C CA . THR A 1 57 ? 9.493 -20.359 -1.298 1.00 89.12 57 THR A CA 1
ATOM 448 C C . THR A 1 57 ? 10.020 -21.625 -1.968 1.00 89.12 57 THR A C 1
ATOM 450 O O . THR A 1 57 ? 11.223 -21.755 -2.174 1.00 89.12 57 THR A O 1
ATOM 453 N N . LEU A 1 58 ? 9.124 -22.539 -2.353 1.00 89.06 58 LEU A N 1
ATOM 454 C CA . LEU A 1 58 ? 9.470 -23.782 -3.051 1.00 89.06 58 LEU A CA 1
ATOM 455 C C . LEU A 1 58 ? 9.546 -23.616 -4.576 1.00 89.06 58 LEU A C 1
ATOM 457 O O . LEU A 1 58 ? 9.863 -24.576 -5.276 1.00 89.06 58 LEU A O 1
ATOM 461 N N . LYS A 1 59 ? 9.259 -22.413 -5.093 1.00 88.19 59 LYS A N 1
ATOM 462 C CA . LYS A 1 59 ? 9.290 -22.061 -6.523 1.00 88.19 59 LYS A CA 1
ATOM 463 C C . LYS A 1 59 ? 8.442 -22.993 -7.393 1.00 88.19 59 LYS A C 1
ATOM 465 O O . LYS A 1 59 ? 8.821 -23.352 -8.509 1.00 88.19 59 LYS A O 1
ATOM 470 N N . PHE A 1 60 ? 7.287 -23.403 -6.878 1.00 90.75 60 PHE A N 1
ATOM 471 C CA . PHE A 1 60 ? 6.346 -24.225 -7.630 1.00 90.75 60 PHE A CA 1
ATOM 472 C C . PHE A 1 60 ? 5.768 -23.461 -8.819 1.00 90.75 60 PHE A C 1
ATOM 474 O O . PHE A 1 60 ? 5.715 -22.237 -8.823 1.00 90.75 60 PHE A O 1
ATOM 481 N N . ASN A 1 61 ? 5.306 -24.188 -9.839 1.00 91.81 61 ASN A N 1
ATOM 482 C CA . ASN A 1 61 ? 4.685 -23.566 -11.004 1.00 91.81 61 ASN A CA 1
ATOM 483 C C . ASN A 1 61 ? 3.515 -22.671 -10.566 1.00 91.81 61 ASN A C 1
ATOM 485 O O . ASN A 1 61 ? 2.595 -23.144 -9.897 1.00 91.81 61 ASN A O 1
ATOM 489 N N . TRP A 1 62 ? 3.523 -21.407 -10.996 1.00 94.62 62 TRP A N 1
ATOM 490 C CA . TRP A 1 62 ? 2.490 -20.422 -10.669 1.00 94.62 62 TRP A CA 1
ATOM 491 C C . TRP A 1 62 ? 1.063 -20.922 -10.940 1.00 94.62 62 TRP A C 1
ATOM 493 O O . TRP A 1 62 ? 0.143 -20.605 -10.187 1.00 94.62 62 TRP A O 1
ATOM 503 N N . ARG A 1 63 ? 0.869 -21.779 -11.954 1.00 95.00 63 ARG A N 1
ATOM 504 C CA . ARG A 1 63 ? -0.439 -22.380 -12.262 1.00 95.00 63 ARG A CA 1
ATOM 505 C C . ARG A 1 63 ? -1.047 -23.141 -11.079 1.00 95.00 63 ARG A C 1
ATOM 507 O O . ARG A 1 63 ? -2.265 -23.180 -10.961 1.00 95.00 63 ARG A O 1
ATOM 514 N N . ILE A 1 64 ? -0.226 -23.718 -10.197 1.00 95.31 64 ILE A N 1
ATOM 515 C CA . ILE A 1 64 ? -0.697 -24.382 -8.971 1.00 95.31 64 ILE A CA 1
ATOM 516 C C . ILE A 1 64 ? -1.410 -23.367 -8.074 1.00 95.31 64 ILE A C 1
ATOM 518 O O . ILE A 1 64 ? -2.523 -23.621 -7.619 1.00 95.31 64 ILE A O 1
ATOM 522 N N . PHE A 1 65 ? -0.798 -22.198 -7.874 1.00 97.12 65 PHE A N 1
ATOM 523 C CA . PHE A 1 65 ? -1.394 -21.121 -7.092 1.00 97.12 65 PHE A CA 1
ATOM 524 C C . PHE A 1 65 ? -2.639 -20.543 -7.772 1.00 97.12 65 PHE A C 1
ATOM 526 O O . PHE A 1 65 ? -3.650 -20.337 -7.114 1.00 97.12 65 PHE A O 1
ATOM 533 N N . PHE A 1 66 ? -2.609 -20.367 -9.095 1.00 97.69 66 PHE A N 1
ATOM 534 C CA . PHE A 1 66 ? -3.769 -19.929 -9.876 1.00 97.69 66 PHE A CA 1
ATOM 535 C C . PHE A 1 66 ? -5.004 -20.819 -9.658 1.00 97.69 66 PHE A C 1
ATOM 537 O O . PHE A 1 66 ? -6.072 -20.315 -9.306 1.00 97.69 66 PHE A O 1
ATOM 544 N N . TYR A 1 67 ? -4.864 -22.140 -9.824 1.00 97.69 67 TYR A N 1
ATOM 545 C CA . TYR A 1 67 ? -5.984 -23.063 -9.623 1.00 97.69 67 TYR A CA 1
ATOM 546 C C . TYR A 1 67 ? -6.436 -23.102 -8.164 1.00 97.69 67 TYR A C 1
ATOM 548 O O . TYR A 1 67 ? -7.640 -23.132 -7.906 1.00 97.69 67 TYR A O 1
ATOM 556 N N . TYR A 1 68 ? -5.492 -23.053 -7.217 1.00 98.19 68 TYR A N 1
ATOM 557 C CA . TYR A 1 68 ? -5.818 -22.952 -5.798 1.00 98.19 68 TYR A CA 1
ATOM 558 C C . TYR A 1 68 ? -6.677 -21.717 -5.509 1.00 98.19 68 TYR A C 1
ATOM 560 O O . TYR A 1 68 ? -7.722 -21.857 -4.884 1.00 98.19 68 TYR A O 1
ATOM 568 N N . THR A 1 69 ? -6.287 -20.535 -5.993 1.00 97.94 69 THR A N 1
ATOM 569 C CA . THR A 1 69 ? -7.009 -19.279 -5.741 1.00 97.94 69 THR A CA 1
ATOM 570 C C . THR A 1 69 ? -8.437 -19.332 -6.276 1.00 97.94 69 THR A C 1
ATOM 572 O O . THR A 1 69 ? -9.363 -18.976 -5.554 1.00 97.94 69 THR A O 1
ATOM 575 N N . ILE A 1 70 ? -8.652 -19.861 -7.487 1.00 97.69 70 ILE A N 1
ATOM 576 C CA . ILE A 1 70 ? -10.006 -20.029 -8.045 1.00 97.69 70 ILE A CA 1
ATOM 577 C C . ILE A 1 70 ? -10.859 -20.941 -7.158 1.00 97.69 70 ILE A C 1
ATOM 579 O O . ILE A 1 70 ? -12.002 -20.616 -6.834 1.00 97.69 70 ILE A O 1
ATOM 583 N N . VAL A 1 71 ? -10.311 -22.091 -6.758 1.00 97.88 71 VAL A N 1
ATOM 584 C CA . VAL A 1 71 ? -11.022 -23.049 -5.902 1.00 97.88 71 VAL A CA 1
ATOM 585 C C . VAL A 1 71 ? -11.306 -22.436 -4.529 1.00 97.88 71 VAL A C 1
ATOM 587 O O . VAL A 1 71 ? -12.421 -22.565 -4.025 1.00 97.88 71 VAL A O 1
ATOM 590 N N . ALA A 1 72 ? -10.337 -21.732 -3.945 1.00 97.44 72 ALA A N 1
ATOM 591 C CA . ALA A 1 72 ? -10.468 -21.062 -2.659 1.00 97.44 72 ALA A CA 1
ATOM 592 C C . ALA A 1 72 ? -11.558 -19.982 -2.686 1.00 97.44 72 ALA A C 1
ATOM 594 O O . ALA A 1 72 ? -12.405 -19.970 -1.793 1.00 97.44 72 ALA A O 1
ATOM 595 N N . ASP A 1 73 ? -11.594 -19.135 -3.717 1.00 97.00 73 ASP A N 1
ATOM 596 C CA . ASP A 1 73 ? -12.625 -18.108 -3.896 1.00 97.00 73 ASP A CA 1
ATOM 597 C C . ASP A 1 73 ? -14.026 -18.734 -4.001 1.00 97.00 73 ASP A C 1
ATOM 599 O O . ASP A 1 73 ? -14.945 -18.341 -3.276 1.00 97.00 73 ASP A O 1
ATOM 603 N N . ILE A 1 74 ? -14.190 -19.766 -4.840 1.00 97.12 74 ILE A N 1
ATOM 604 C CA . ILE A 1 74 ? -15.466 -20.483 -4.999 1.00 97.12 74 ILE A CA 1
ATOM 605 C C . ILE A 1 74 ? -15.911 -21.099 -3.667 1.00 97.12 74 ILE A C 1
ATOM 607 O O . ILE A 1 74 ? -17.065 -20.932 -3.261 1.00 97.12 74 ILE A O 1
ATOM 611 N N . ILE A 1 75 ? -15.006 -21.781 -2.958 1.00 97.25 75 ILE A N 1
ATOM 612 C CA . ILE A 1 75 ? -15.291 -22.383 -1.650 1.00 97.25 75 ILE A CA 1
ATOM 613 C C . ILE A 1 75 ? -15.680 -21.303 -0.635 1.00 97.25 75 ILE A C 1
ATOM 615 O O . ILE A 1 75 ? -16.672 -21.469 0.076 1.00 97.25 75 ILE A O 1
ATOM 619 N N . CYS A 1 76 ? -14.958 -20.181 -0.587 1.00 96.56 76 CYS A N 1
ATOM 620 C CA . CYS A 1 76 ? -15.266 -19.069 0.310 1.00 96.56 76 CYS A CA 1
ATOM 621 C C . CYS A 1 76 ? -16.670 -18.516 0.055 1.00 96.56 76 CYS A C 1
ATOM 623 O O . CYS A 1 76 ? -17.422 -18.293 1.008 1.00 96.56 76 CYS A O 1
ATOM 625 N N . ILE A 1 77 ? -17.056 -18.344 -1.211 1.00 96.31 77 ILE A N 1
ATOM 626 C CA . ILE A 1 77 ? -18.393 -17.881 -1.596 1.00 96.31 77 ILE A CA 1
ATOM 627 C C . ILE A 1 77 ? -19.460 -18.900 -1.174 1.00 96.31 77 ILE A C 1
ATOM 629 O O . ILE A 1 77 ? -20.427 -18.528 -0.504 1.00 96.31 77 ILE A O 1
ATOM 633 N N . ILE A 1 78 ? -19.281 -20.185 -1.501 1.00 97.00 78 ILE A N 1
ATOM 634 C CA . ILE A 1 78 ? -20.240 -21.250 -1.163 1.00 97.00 78 ILE A CA 1
ATOM 635 C C . ILE A 1 78 ? -20.429 -21.350 0.354 1.00 97.00 78 ILE A C 1
ATOM 637 O O . ILE A 1 78 ? -21.565 -21.322 0.836 1.00 97.00 78 ILE A O 1
ATOM 641 N N . ILE A 1 79 ? -19.337 -21.417 1.121 1.00 96.19 79 ILE A N 1
ATOM 642 C CA . ILE A 1 79 ? -19.393 -21.493 2.585 1.00 96.19 79 ILE A CA 1
ATOM 643 C C . ILE A 1 79 ? -20.077 -20.250 3.157 1.00 96.19 79 ILE A C 1
ATOM 645 O O . ILE A 1 79 ? -20.940 -20.379 4.028 1.00 96.19 79 ILE A O 1
ATOM 649 N N . SER A 1 80 ? -19.765 -19.060 2.637 1.00 96.44 80 SER A N 1
ATOM 650 C CA . SER A 1 80 ? -20.408 -17.818 3.073 1.00 96.44 80 SER A CA 1
ATOM 651 C C . SER A 1 80 ? -21.920 -17.870 2.853 1.00 96.44 80 SER A C 1
ATOM 653 O O . SER A 1 80 ? -22.681 -17.620 3.785 1.00 96.44 80 SER A O 1
ATOM 655 N N . ILE A 1 81 ? -22.382 -18.289 1.670 1.00 95.69 81 ILE A N 1
ATOM 656 C CA . ILE A 1 81 ? -23.815 -18.434 1.363 1.00 95.69 81 ILE A CA 1
ATOM 657 C C . ILE A 1 81 ? -24.488 -19.440 2.307 1.00 95.69 81 ILE A C 1
ATOM 659 O O . ILE A 1 81 ? -25.570 -19.160 2.834 1.00 95.69 81 ILE A O 1
ATOM 663 N N . ILE A 1 82 ? -23.859 -20.595 2.554 1.00 95.62 82 ILE A N 1
ATOM 664 C CA . ILE A 1 82 ? -24.375 -21.616 3.479 1.00 95.62 82 ILE A CA 1
ATOM 665 C C . ILE A 1 82 ? -24.529 -21.032 4.886 1.00 95.62 82 ILE A C 1
ATOM 667 O O . ILE A 1 82 ? -25.573 -21.206 5.519 1.00 95.62 82 ILE A O 1
ATOM 671 N N . PHE A 1 83 ? -23.519 -20.313 5.377 1.00 94.62 83 PHE A N 1
ATOM 672 C CA . PHE A 1 83 ? -23.528 -19.717 6.711 1.00 94.62 83 PHE A CA 1
ATOM 673 C C . PHE A 1 83 ? -24.586 -18.622 6.839 1.00 94.62 83 PHE A C 1
ATOM 675 O O . PHE A 1 83 ? -25.329 -18.620 7.823 1.00 94.62 83 PHE A O 1
ATOM 682 N N . LEU A 1 84 ? -24.706 -17.743 5.840 1.00 92.75 84 LEU A N 1
ATOM 683 C CA . LEU A 1 84 ? -25.726 -16.695 5.803 1.00 92.75 84 LEU A CA 1
ATOM 684 C C . LEU A 1 84 ? -27.138 -17.295 5.845 1.00 92.75 84 LEU A C 1
ATOM 686 O O . LEU A 1 84 ? -27.957 -16.866 6.658 1.00 92.75 84 LEU A O 1
ATOM 690 N N . LYS A 1 85 ? -27.404 -18.342 5.048 1.00 93.00 85 LYS A N 1
ATOM 691 C CA . LYS A 1 85 ? -28.697 -19.047 5.043 1.00 93.00 85 LYS A CA 1
ATOM 692 C C . LYS A 1 85 ? -28.972 -19.760 6.367 1.00 93.00 85 LYS A C 1
ATOM 694 O O . LYS A 1 85 ? -30.028 -19.556 6.962 1.00 93.00 85 LYS A O 1
ATOM 699 N N . LYS A 1 86 ? -28.020 -20.560 6.861 1.00 93.06 86 LYS A N 1
ATOM 700 C CA . LYS A 1 86 ? -28.177 -21.351 8.095 1.00 93.06 86 LYS A CA 1
ATOM 701 C C . LYS A 1 86 ? -28.390 -20.466 9.323 1.00 93.06 86 LYS A C 1
ATOM 703 O O . LYS A 1 86 ? -29.161 -20.821 10.208 1.00 93.06 86 LYS A O 1
ATOM 708 N N . ARG A 1 87 ? -27.714 -19.316 9.378 1.00 89.56 87 ARG A N 1
ATOM 709 C CA . ARG A 1 87 ? -27.793 -18.364 10.496 1.00 89.56 87 ARG A CA 1
ATOM 710 C C . ARG A 1 87 ? -28.844 -17.269 10.294 1.00 89.56 87 ARG A C 1
ATOM 712 O O . ARG A 1 87 ? -28.986 -16.429 11.175 1.00 89.56 87 ARG A O 1
ATOM 719 N N . LYS A 1 88 ? -29.564 -17.269 9.162 1.00 88.19 88 LYS A N 1
ATOM 720 C CA . LYS A 1 88 ? -30.538 -16.231 8.777 1.00 88.19 88 LYS A CA 1
ATOM 721 C C . LYS A 1 88 ? -29.956 -14.809 8.874 1.00 88.19 88 LYS A C 1
ATOM 723 O O . LYS A 1 88 ? -30.623 -13.884 9.327 1.00 88.19 88 LYS A O 1
ATOM 728 N N . ILE A 1 89 ? -28.692 -14.644 8.479 1.00 86.06 89 ILE A N 1
ATOM 729 C CA . ILE A 1 89 ? -28.004 -13.349 8.513 1.00 86.06 89 ILE A CA 1
ATOM 730 C C . ILE A 1 89 ? -28.372 -12.571 7.251 1.00 86.06 89 ILE A C 1
ATOM 732 O O . ILE A 1 89 ? -28.181 -13.052 6.133 1.00 86.06 89 ILE A O 1
ATOM 736 N N . HIS A 1 90 ? -28.869 -11.350 7.426 1.00 83.44 90 HIS A N 1
ATOM 737 C CA . HIS A 1 90 ? -29.111 -10.438 6.315 1.00 83.44 90 HIS A CA 1
ATOM 738 C C . HIS A 1 90 ? -27.802 -9.803 5.838 1.00 83.44 90 HIS A C 1
ATOM 740 O O . HIS A 1 90 ? -26.998 -9.326 6.637 1.00 83.44 90 HIS A O 1
ATOM 746 N N . LEU A 1 91 ? -27.607 -9.770 4.517 1.00 82.38 91 LEU A N 1
ATOM 747 C CA . LEU A 1 91 ? -26.403 -9.204 3.910 1.00 82.38 91 LEU A CA 1
ATOM 748 C C . LEU A 1 91 ? -26.303 -7.688 4.155 1.00 82.38 91 LEU A C 1
ATOM 750 O O . LEU A 1 91 ? -25.237 -7.177 4.498 1.00 82.38 91 LEU A O 1
ATOM 754 N N . PHE A 1 92 ? -27.420 -6.970 4.041 1.00 82.69 92 PHE A N 1
ATOM 755 C CA . PHE A 1 92 ? -27.502 -5.522 4.248 1.00 82.69 92 PHE A CA 1
ATOM 756 C C . PHE A 1 92 ? -28.159 -5.189 5.593 1.00 82.69 92 PHE A C 1
ATOM 758 O O . PHE A 1 92 ? -29.048 -5.904 6.055 1.00 82.69 92 PHE A O 1
ATOM 765 N N . GLU A 1 93 ? -27.730 -4.093 6.228 1.00 72.19 93 GLU A N 1
ATOM 766 C CA . GLU A 1 93 ? -28.349 -3.597 7.465 1.00 72.19 93 GLU A CA 1
ATOM 767 C C . GLU A 1 93 ? -29.747 -3.019 7.179 1.00 72.19 93 GLU A C 1
ATOM 769 O O . GLU A 1 93 ? -29.912 -1.826 6.919 1.00 72.19 93 GLU A O 1
ATOM 774 N N . GLY A 1 94 ? -30.774 -3.867 7.229 1.00 79.12 94 GLY A N 1
ATOM 775 C CA . GLY A 1 94 ? -32.131 -3.488 6.843 1.00 79.12 94 GLY A CA 1
ATOM 776 C C . GLY A 1 94 ? -32.286 -3.484 5.323 1.00 79.12 94 GLY A C 1
ATOM 777 O O . GLY A 1 94 ? -32.133 -4.523 4.687 1.00 79.12 94 GLY A O 1
ATOM 778 N N . SER A 1 95 ? -32.607 -2.330 4.733 1.00 83.69 95 SER A N 1
ATOM 779 C CA . SER A 1 95 ? -32.741 -2.187 3.279 1.00 83.69 95 SER A CA 1
ATOM 780 C C . SER A 1 95 ? -31.430 -1.747 2.621 1.00 83.69 95 SER A C 1
ATOM 782 O O . SER A 1 95 ? -30.575 -1.120 3.250 1.00 83.69 95 SER A O 1
ATOM 784 N N . ILE A 1 96 ? -31.298 -2.007 1.317 1.00 85.56 96 ILE A N 1
ATOM 785 C CA . ILE A 1 96 ? -30.187 -1.498 0.495 1.00 85.56 96 ILE A CA 1
ATOM 786 C C . ILE A 1 96 ? -30.099 0.035 0.584 1.00 85.56 96 ILE A C 1
ATOM 788 O O . ILE A 1 96 ? -29.011 0.586 0.721 1.00 85.56 96 ILE A O 1
ATOM 792 N N . LEU A 1 97 ? -31.239 0.733 0.601 1.00 87.06 97 LEU A N 1
ATOM 793 C CA . LEU A 1 97 ? -31.281 2.191 0.763 1.00 87.06 97 LEU A CA 1
ATOM 794 C C . LEU A 1 97 ? -30.656 2.646 2.087 1.00 87.06 97 LEU A C 1
ATOM 796 O O . LEU A 1 97 ? -29.881 3.597 2.104 1.00 87.06 97 LEU A O 1
ATOM 800 N N . LYS A 1 98 ? -30.937 1.942 3.190 1.00 88.00 98 LYS A N 1
ATOM 801 C CA . LYS A 1 98 ? -30.362 2.252 4.506 1.00 88.00 98 LYS A CA 1
ATOM 802 C C . LYS A 1 98 ? -28.861 1.966 4.560 1.00 88.00 98 LYS A C 1
ATOM 804 O O . LYS A 1 98 ? -28.116 2.707 5.198 1.00 88.00 98 LYS A O 1
ATOM 809 N N . PHE A 1 99 ? -28.410 0.922 3.867 1.00 89.88 99 PHE A N 1
ATOM 810 C CA . PHE A 1 99 ? -26.986 0.649 3.691 1.00 89.88 99 PHE A CA 1
ATOM 811 C C . PHE A 1 99 ? -26.285 1.819 2.988 1.00 89.88 99 PHE A C 1
ATOM 813 O O . PHE A 1 99 ? -25.295 2.334 3.506 1.00 89.88 99 PHE A O 1
ATOM 820 N N . PHE A 1 100 ? -26.834 2.300 1.869 1.00 89.75 100 PHE A N 1
ATOM 821 C CA . PHE A 1 100 ? -26.287 3.470 1.183 1.00 89.75 100 PHE A CA 1
ATOM 822 C C . PHE A 1 100 ? -26.364 4.737 2.043 1.00 89.75 100 PHE A C 1
ATOM 824 O O . PHE A 1 100 ? -25.364 5.440 2.133 1.00 89.75 100 PHE A O 1
ATOM 831 N N . GLU A 1 101 ? -27.468 4.999 2.756 1.00 88.94 101 GLU A N 1
ATOM 832 C CA . GLU A 1 101 ? -27.574 6.146 3.682 1.00 88.94 101 GLU A CA 1
ATOM 833 C C . GLU A 1 101 ? -26.433 6.151 4.713 1.00 88.94 101 GLU A C 1
ATOM 835 O O . GLU A 1 101 ? -25.897 7.211 5.049 1.00 88.94 101 GLU A O 1
ATOM 840 N N . ASN A 1 102 ? -26.033 4.972 5.195 1.00 90.56 102 ASN A N 1
ATOM 841 C CA . ASN A 1 102 ? -25.009 4.827 6.223 1.00 90.56 102 ASN A CA 1
ATOM 842 C C . ASN A 1 102 ? -23.563 4.900 5.705 1.00 90.56 102 ASN A C 1
ATOM 844 O O . ASN A 1 102 ? -22.691 5.242 6.504 1.00 90.56 102 ASN A O 1
ATOM 848 N N . TYR A 1 103 ? -23.305 4.567 4.433 1.00 93.31 103 TYR A N 1
ATOM 849 C CA . TYR A 1 103 ? -21.941 4.274 3.959 1.00 93.31 103 TYR A CA 1
ATOM 850 C C . TYR A 1 103 ? -21.552 4.862 2.594 1.00 93.31 103 TYR A C 1
ATOM 852 O O . TYR A 1 103 ? -20.404 4.690 2.182 1.00 93.31 103 TYR A O 1
ATOM 860 N N . TRP A 1 104 ? -22.445 5.557 1.881 1.00 93.19 104 TRP A N 1
ATOM 861 C CA . TRP A 1 104 ? -22.138 6.105 0.549 1.00 93.19 104 TRP A CA 1
ATOM 862 C C . TRP A 1 104 ? -20.909 7.027 0.543 1.00 93.19 104 TRP A C 1
ATOM 864 O O . TRP A 1 104 ? -20.169 7.059 -0.440 1.00 93.19 104 TRP A O 1
ATOM 874 N N . PHE A 1 105 ? -20.667 7.758 1.638 1.00 94.25 105 PHE A N 1
ATOM 875 C CA . PHE A 1 105 ? -19.579 8.728 1.705 1.00 94.25 105 PHE A CA 1
ATOM 876 C C . PHE A 1 105 ? -18.203 8.054 1.693 1.00 94.25 105 PHE A C 1
ATOM 878 O O . PHE A 1 105 ? -17.261 8.612 1.147 1.00 94.25 105 PHE A O 1
ATOM 885 N N . ILE A 1 106 ? -18.094 6.822 2.203 1.00 95.56 106 ILE A N 1
ATOM 886 C CA . ILE A 1 106 ? -16.854 6.031 2.143 1.00 95.56 106 ILE A CA 1
ATOM 887 C C . ILE A 1 106 ? -16.471 5.786 0.677 1.00 95.56 106 ILE A C 1
ATOM 889 O O . ILE A 1 106 ? -15.340 6.050 0.281 1.00 95.56 106 ILE A O 1
ATOM 893 N N . ILE A 1 107 ? -17.441 5.363 -0.144 1.00 94.88 107 ILE A N 1
ATOM 894 C CA . ILE A 1 107 ? -17.249 5.143 -1.587 1.00 94.88 107 ILE A CA 1
ATOM 895 C C . ILE A 1 107 ? -16.882 6.462 -2.279 1.00 94.88 107 ILE A C 1
ATOM 897 O O . ILE A 1 107 ? -15.961 6.498 -3.093 1.00 94.88 107 ILE A O 1
ATOM 901 N N . PHE A 1 108 ? -17.571 7.554 -1.936 1.00 95.31 108 PHE A N 1
ATOM 902 C CA . PHE A 1 108 ? -17.290 8.883 -2.482 1.00 95.31 108 PHE A CA 1
ATOM 903 C C . PHE A 1 108 ? -15.848 9.339 -2.203 1.00 95.31 108 PHE A C 1
ATOM 905 O O . PHE A 1 108 ? -15.165 9.796 -3.119 1.00 95.31 108 PHE A O 1
ATOM 912 N N . ILE A 1 109 ? -15.357 9.160 -0.973 1.00 95.88 109 ILE A N 1
ATOM 913 C CA . ILE A 1 109 ? -13.972 9.478 -0.605 1.00 95.88 109 ILE A CA 1
ATOM 914 C C . ILE A 1 109 ? -12.981 8.617 -1.394 1.00 95.88 109 ILE A C 1
ATOM 916 O O . ILE A 1 109 ? -12.024 9.153 -1.946 1.00 95.88 109 ILE A O 1
ATOM 920 N N . THR A 1 110 ? -13.222 7.311 -1.526 1.00 96.44 110 THR A N 1
ATOM 921 C CA . THR A 1 110 ? -12.368 6.431 -2.339 1.00 96.44 110 THR A CA 1
ATOM 922 C C . THR A 1 110 ? -12.296 6.885 -3.801 1.00 96.44 110 THR A C 1
ATOM 924 O O . THR A 1 110 ? -11.208 6.914 -4.374 1.00 96.44 110 THR A O 1
ATOM 927 N N . ILE A 1 111 ? -13.421 7.302 -4.396 1.00 95.50 111 ILE A N 1
ATOM 928 C CA . ILE A 1 111 ? -13.445 7.852 -5.760 1.00 95.50 111 ILE A CA 1
ATOM 929 C C . ILE A 1 111 ? -12.585 9.119 -5.850 1.00 95.50 111 ILE A C 1
ATOM 931 O O . ILE A 1 111 ? -11.783 9.228 -6.774 1.00 95.50 111 ILE A O 1
ATOM 935 N N . ILE A 1 112 ? -12.694 10.050 -4.892 1.00 94.69 112 ILE A N 1
ATOM 936 C CA . ILE A 1 112 ? -11.851 11.259 -4.858 1.00 94.69 112 ILE A CA 1
ATOM 937 C C . ILE A 1 112 ? -10.362 10.895 -4.835 1.00 94.69 112 ILE A C 1
ATOM 939 O O . ILE A 1 112 ? -9.589 11.464 -5.604 1.00 94.69 112 ILE A O 1
ATOM 943 N N . LEU A 1 113 ? -9.959 9.943 -3.991 1.00 94.62 113 LEU A N 1
ATOM 944 C CA . LEU A 1 113 ? -8.556 9.536 -3.854 1.00 94.62 113 LEU A CA 1
ATOM 945 C C . LEU A 1 113 ? -8.001 8.945 -5.155 1.00 94.62 113 LEU A C 1
ATOM 947 O O . LEU A 1 113 ? -6.918 9.318 -5.597 1.00 94.62 113 LEU A O 1
ATOM 951 N N . VAL A 1 114 ? -8.771 8.085 -5.822 1.00 93.19 114 VAL A N 1
ATOM 952 C CA . VAL A 1 114 ? -8.384 7.520 -7.123 1.00 93.19 114 VAL A CA 1
ATOM 953 C C . VAL A 1 114 ? -8.347 8.590 -8.218 1.00 93.19 114 VAL A C 1
ATOM 955 O O . VAL A 1 114 ? -7.440 8.595 -9.052 1.00 93.19 114 VAL A O 1
ATOM 958 N N . LEU A 1 115 ? -9.282 9.544 -8.202 1.00 90.31 115 LEU A N 1
ATOM 959 C CA . LEU A 1 115 ? -9.242 10.682 -9.119 1.00 90.31 115 LEU A CA 1
ATOM 960 C C . LEU A 1 115 ? -7.979 11.519 -8.909 1.00 90.31 115 LEU A C 1
ATOM 962 O O . LEU A 1 115 ? -7.370 11.910 -9.898 1.00 90.31 115 LEU A O 1
ATOM 966 N N . MET A 1 116 ? -7.533 11.742 -7.668 1.00 89.38 116 MET A N 1
ATOM 967 C CA . MET A 1 116 ? -6.276 12.452 -7.395 1.00 89.38 116 MET A CA 1
ATOM 968 C C . MET A 1 116 ? -5.065 11.766 -8.046 1.00 89.38 116 MET A C 1
ATOM 970 O O . MET A 1 116 ? -4.219 12.468 -8.601 1.00 89.38 116 MET A O 1
ATOM 974 N N . VAL A 1 117 ? -5.008 10.426 -8.062 1.00 87.00 117 VAL A N 1
ATOM 975 C CA . VAL A 1 117 ? -3.949 9.657 -8.753 1.00 87.00 117 VAL A CA 1
ATOM 976 C C . VAL A 1 117 ? -3.941 9.935 -10.261 1.00 87.00 117 VAL A C 1
ATOM 978 O O . VAL A 1 117 ? -2.873 10.060 -10.861 1.00 87.00 117 VAL A O 1
ATOM 981 N N . CYS A 1 118 ? -5.110 10.127 -10.884 1.00 83.38 118 CYS A N 1
ATOM 982 C CA . CYS A 1 118 ? -5.216 10.422 -12.321 1.00 83.38 118 CYS A CA 1
ATOM 983 C C . CYS A 1 118 ? -4.511 11.735 -12.724 1.00 83.38 118 CYS A C 1
ATOM 985 O O . CYS A 1 118 ? -4.153 11.912 -13.885 1.00 83.38 118 CYS A O 1
ATOM 987 N N . PHE A 1 119 ? -4.256 12.646 -11.777 1.00 84.06 119 PHE A N 1
ATOM 988 C CA . PHE A 1 119 ? -3.540 13.907 -12.015 1.00 84.06 119 PHE A CA 1
ATOM 989 C C . PHE A 1 119 ? -2.028 13.817 -11.731 1.00 84.06 119 PHE A C 1
ATOM 991 O O . PHE A 1 119 ? -1.325 14.833 -11.689 1.00 84.06 119 PHE A O 1
ATOM 998 N N . GLN A 1 120 ? -1.491 12.611 -11.534 1.00 80.69 120 GLN A N 1
ATOM 999 C CA . GLN A 1 120 ? -0.094 12.381 -11.147 1.00 80.69 120 GLN A CA 1
ATOM 1000 C C . GLN A 1 120 ? 0.757 11.768 -12.256 1.00 80.69 120 GLN A C 1
ATOM 1002 O O . GLN A 1 120 ? 1.740 11.088 -11.970 1.00 80.69 120 GLN A O 1
ATOM 1007 N N . ASN A 1 121 ? 0.421 12.062 -13.515 1.00 79.06 121 ASN A N 1
ATOM 1008 C CA . ASN A 1 121 ? 1.077 11.492 -14.695 1.00 79.06 121 ASN A CA 1
ATOM 1009 C C . ASN A 1 121 ? 2.610 11.493 -14.597 1.00 79.06 121 ASN A C 1
ATOM 1011 O O . ASN A 1 121 ? 3.216 10.465 -14.851 1.00 79.06 121 ASN A O 1
ATOM 1015 N N . VAL A 1 122 ? 3.227 12.586 -14.126 1.00 76.31 122 VAL A N 1
ATOM 1016 C CA . VAL A 1 122 ? 4.688 12.684 -13.917 1.00 76.31 122 VAL A CA 1
ATOM 1017 C C . VAL A 1 122 ? 5.257 11.514 -13.119 1.00 76.31 122 VAL A C 1
ATOM 1019 O O . VAL A 1 122 ? 6.104 10.781 -13.615 1.00 76.31 122 VAL A O 1
ATOM 1022 N N . SER A 1 123 ? 4.748 11.306 -11.905 1.00 77.88 123 SER A N 1
ATOM 1023 C CA . SER A 1 123 ? 5.255 10.269 -11.005 1.00 77.88 123 SER A CA 1
ATOM 1024 C C . SER A 1 123 ? 4.982 8.864 -11.544 1.00 77.88 123 SER A C 1
ATOM 1026 O O . SER A 1 123 ? 5.776 7.949 -11.333 1.00 77.88 123 SER A O 1
ATOM 1028 N N . LEU A 1 124 ? 3.875 8.693 -12.273 1.00 83.00 124 LEU A N 1
ATOM 1029 C CA . LEU A 1 124 ? 3.537 7.434 -12.939 1.00 83.00 124 LEU A CA 1
ATOM 1030 C C . LEU A 1 124 ? 4.449 7.160 -14.150 1.00 83.00 124 LEU A C 1
ATOM 1032 O O . LEU A 1 124 ? 4.735 6.006 -14.466 1.00 83.00 124 LEU A O 1
ATOM 1036 N N . TRP A 1 125 ? 4.922 8.199 -14.837 1.00 80.62 125 TRP A N 1
ATOM 1037 C CA . TRP A 1 125 ? 5.818 8.092 -15.995 1.00 80.62 125 TRP A CA 1
ATOM 1038 C C . TRP A 1 125 ? 7.279 7.878 -15.595 1.00 80.62 125 TRP A C 1
ATOM 1040 O O . TRP A 1 125 ? 8.015 7.176 -16.288 1.00 80.62 125 TRP A O 1
ATOM 1050 N N . GLU A 1 126 ? 7.676 8.398 -14.437 1.00 74.44 126 GLU A N 1
ATOM 1051 C CA . GLU A 1 126 ? 8.933 8.051 -13.761 1.00 74.44 126 GLU A CA 1
ATOM 1052 C C . GLU A 1 126 ? 8.904 6.639 -13.152 1.00 74.44 126 GLU A C 1
ATOM 1054 O O . GLU A 1 126 ? 9.888 6.163 -12.585 1.00 74.44 126 GLU A O 1
ATOM 1059 N N . ASN A 1 127 ? 7.770 5.934 -13.271 1.00 72.19 127 ASN A N 1
ATOM 1060 C CA . ASN A 1 127 ? 7.592 4.578 -12.762 1.00 72.19 127 ASN A CA 1
ATOM 1061 C C . ASN A 1 127 ? 7.970 4.461 -11.275 1.00 72.19 127 ASN A C 1
ATOM 1063 O O . ASN A 1 127 ? 8.640 3.504 -10.875 1.00 72.19 127 ASN A O 1
ATOM 1067 N N . GLY A 1 128 ? 7.603 5.473 -10.478 1.00 57.50 128 GLY A N 1
ATOM 1068 C CA . GLY A 1 128 ? 7.922 5.541 -9.051 1.00 57.50 128 GLY A CA 1
ATOM 1069 C C . GLY A 1 128 ? 9.421 5.477 -8.770 1.00 57.50 128 GLY A C 1
ATOM 1070 O O . GLY A 1 128 ? 9.849 4.678 -7.943 1.00 57.50 128 GLY A O 1
ATOM 1071 N N . SER A 1 129 ? 10.233 6.232 -9.515 1.00 62.16 129 SER A N 1
ATOM 1072 C CA . SER A 1 129 ? 11.700 6.191 -9.410 1.00 62.16 129 SER A CA 1
ATOM 1073 C C . SER A 1 129 ? 12.273 4.777 -9.606 1.00 62.16 129 SER A C 1
ATOM 1075 O O . SER A 1 129 ? 13.270 4.404 -8.995 1.00 62.16 129 SER A O 1
ATOM 1077 N N . ALA A 1 130 ? 11.649 4.007 -10.508 1.00 66.00 130 ALA A N 1
ATOM 1078 C CA . ALA A 1 130 ? 11.898 2.596 -10.829 1.00 66.00 130 ALA A CA 1
ATOM 1079 C C . ALA A 1 130 ? 11.279 1.522 -9.905 1.00 66.00 130 ALA A C 1
ATOM 1081 O O . ALA A 1 130 ? 11.398 0.337 -10.243 1.00 66.00 130 ALA A O 1
ATOM 1082 N N . ASP A 1 131 ? 10.555 1.882 -8.838 1.00 73.06 131 ASP A N 1
ATOM 1083 C CA . ASP A 1 131 ? 9.822 0.915 -7.999 1.00 73.06 131 ASP A CA 1
ATOM 1084 C C . ASP A 1 131 ? 8.698 0.206 -8.773 1.00 73.06 131 ASP A C 1
ATOM 1086 O O . ASP A 1 131 ? 8.486 -0.995 -8.596 1.00 73.06 131 ASP A O 1
ATOM 1090 N N . ASP A 1 132 ? 8.023 0.882 -9.710 1.00 75.44 132 ASP A N 1
ATOM 1091 C CA . ASP A 1 132 ? 7.036 0.217 -10.576 1.00 75.44 132 ASP A CA 1
ATOM 1092 C C . ASP A 1 132 ? 7.700 -0.809 -11.505 1.00 75.44 132 ASP A C 1
ATOM 1094 O O . ASP A 1 132 ? 7.093 -1.816 -11.870 1.00 75.44 132 ASP A O 1
ATOM 1098 N N . GLY A 1 133 ? 8.970 -0.591 -11.861 1.00 71.94 133 GLY A N 1
ATOM 1099 C CA . GLY A 1 133 ? 9.789 -1.577 -12.570 1.00 71.94 133 GLY A CA 1
ATOM 1100 C C . GLY A 1 133 ? 10.058 -2.840 -11.744 1.00 71.94 133 GLY A C 1
ATOM 1101 O O . GLY A 1 133 ? 10.461 -3.855 -12.302 1.00 71.94 133 GLY A O 1
ATOM 1102 N N . TYR A 1 134 ? 9.831 -2.798 -10.428 1.00 79.88 134 TYR A N 1
ATOM 1103 C CA . TYR A 1 134 ? 9.849 -3.966 -9.557 1.00 79.88 134 TYR A CA 1
ATOM 1104 C C . TYR A 1 134 ? 8.440 -4.531 -9.343 1.00 79.88 134 TYR A C 1
ATOM 1106 O O . TYR A 1 134 ? 8.171 -5.658 -9.748 1.00 79.88 134 TYR A O 1
ATOM 1114 N N . TYR A 1 135 ? 7.526 -3.763 -8.742 1.00 85.69 135 TYR A N 1
ATOM 1115 C CA . TYR A 1 135 ? 6.243 -4.290 -8.259 1.00 85.69 135 TYR A CA 1
ATOM 1116 C C . TYR A 1 135 ? 5.246 -4.613 -9.383 1.00 85.69 135 TYR A C 1
ATOM 1118 O O . TYR A 1 135 ? 4.682 -5.707 -9.389 1.00 85.69 135 TYR A O 1
ATOM 1126 N N . LEU A 1 136 ? 5.045 -3.720 -10.365 1.00 88.62 136 LEU A N 1
ATOM 1127 C CA . LEU A 1 136 ? 4.110 -3.989 -11.475 1.00 88.62 136 LEU A CA 1
ATOM 1128 C C . LEU A 1 136 ? 4.628 -5.121 -12.355 1.00 88.62 136 LEU A C 1
ATOM 1130 O O . LEU A 1 136 ? 3.856 -5.984 -12.775 1.00 88.62 136 LEU A O 1
ATOM 1134 N N . VAL A 1 137 ? 5.938 -5.122 -12.620 1.00 87.81 137 VAL A N 1
ATOM 1135 C CA . VAL A 1 137 ? 6.560 -6.199 -13.391 1.00 87.81 137 VAL A CA 1
ATOM 1136 C C . VAL A 1 137 ? 6.418 -7.520 -12.651 1.00 87.81 137 VAL A C 1
ATOM 1138 O O . VAL A 1 137 ? 6.058 -8.500 -13.284 1.00 87.81 137 VAL A O 1
ATOM 1141 N N . LYS A 1 138 ? 6.604 -7.560 -11.327 1.00 88.31 138 LYS A N 1
ATOM 1142 C CA . LYS A 1 138 ? 6.421 -8.780 -10.528 1.00 88.31 138 LYS A CA 1
ATOM 1143 C C . LYS A 1 138 ? 4.998 -9.342 -10.652 1.00 88.31 138 LYS A C 1
ATOM 1145 O O . LYS A 1 138 ? 4.857 -10.526 -10.945 1.00 88.31 138 LYS A O 1
ATOM 1150 N N . ILE A 1 139 ? 3.964 -8.498 -10.531 1.00 91.94 139 ILE A N 1
ATOM 1151 C CA . ILE A 1 139 ? 2.554 -8.897 -10.728 1.00 91.94 139 ILE A CA 1
ATOM 1152 C C . ILE A 1 139 ? 2.337 -9.472 -12.138 1.00 91.94 139 ILE A C 1
ATOM 1154 O O . ILE A 1 139 ? 1.729 -10.528 -12.289 1.00 91.94 139 ILE A O 1
ATOM 1158 N N . PHE A 1 140 ? 2.852 -8.810 -13.180 1.00 90.19 140 PHE A N 1
ATOM 1159 C CA . PHE A 1 140 ? 2.676 -9.264 -14.565 1.00 90.19 140 PHE A CA 1
ATOM 1160 C C . PHE A 1 140 ? 3.513 -10.510 -14.893 1.00 90.19 140 PHE A C 1
ATOM 1162 O O . PHE A 1 140 ? 3.076 -11.387 -15.624 1.00 90.19 140 PHE A O 1
ATOM 1169 N N . GLN A 1 141 ? 4.717 -10.636 -14.345 1.00 89.38 141 GLN A N 1
ATOM 1170 C CA . GLN A 1 141 ? 5.673 -11.681 -14.702 1.00 89.38 141 GLN A CA 1
ATOM 1171 C C . GLN A 1 141 ? 5.240 -13.072 -14.230 1.00 89.38 141 GLN A C 1
ATOM 1173 O O . GLN A 1 141 ? 5.483 -14.042 -14.945 1.00 89.38 141 GLN A O 1
ATOM 1178 N N . PHE A 1 142 ? 4.604 -13.182 -13.061 1.00 91.25 142 PHE A N 1
ATOM 1179 C CA . PHE A 1 142 ? 4.173 -14.460 -12.482 1.00 91.25 142 PHE A CA 1
ATOM 1180 C C . PHE A 1 142 ? 3.418 -15.390 -13.455 1.00 91.25 142 PHE A C 1
ATOM 1182 O O . PHE A 1 142 ? 3.844 -16.535 -13.608 1.00 91.25 142 PHE A O 1
ATOM 1189 N N . PRO A 1 143 ? 2.353 -14.937 -14.145 1.00 91.00 143 PRO A N 1
ATOM 1190 C CA . PRO A 1 143 ? 1.612 -15.777 -15.087 1.00 91.00 143 PRO A CA 1
ATOM 1191 C C . PRO A 1 143 ? 2.319 -16.041 -16.422 1.00 91.00 143 PRO A C 1
ATOM 1193 O O . PRO A 1 143 ? 1.991 -17.022 -17.093 1.00 91.00 143 PRO A O 1
ATOM 1196 N N . PHE A 1 144 ? 3.236 -15.166 -16.847 1.00 87.44 144 PHE A N 1
ATOM 1197 C CA . PHE A 1 144 ? 3.723 -15.141 -18.234 1.00 87.44 144 PHE A CA 1
ATOM 1198 C C . PHE A 1 144 ? 5.179 -15.586 -18.412 1.00 87.44 144 PHE A C 1
ATOM 1200 O O . PHE A 1 144 ? 5.552 -15.974 -19.523 1.00 87.44 144 PHE A O 1
ATOM 1207 N N . ALA A 1 145 ? 5.993 -15.560 -17.354 1.00 83.62 145 ALA A N 1
ATOM 1208 C CA . ALA A 1 145 ? 7.376 -16.024 -17.398 1.00 83.62 145 ALA A CA 1
ATOM 1209 C C . ALA A 1 145 ? 7.492 -17.510 -17.037 1.00 83.62 145 ALA A C 1
ATOM 1211 O O . ALA A 1 145 ? 6.771 -18.026 -16.188 1.00 83.62 145 ALA A O 1
ATOM 1212 N N . LYS A 1 146 ? 8.458 -18.202 -17.655 1.00 74.44 146 LYS A N 1
ATOM 1213 C CA . LYS A 1 146 ? 8.694 -19.636 -17.419 1.00 74.44 146 LYS A CA 1
ATOM 1214 C C . LYS A 1 146 ? 9.158 -19.929 -15.984 1.00 74.44 146 LYS A C 1
ATOM 1216 O O . LYS A 1 146 ? 8.672 -20.879 -15.385 1.00 74.44 146 LYS A O 1
ATOM 1221 N N . ASN A 1 147 ? 10.057 -19.097 -15.447 1.00 78.75 147 ASN A N 1
ATOM 1222 C CA . ASN A 1 147 ? 10.592 -19.177 -14.081 1.00 78.75 147 ASN A CA 1
ATOM 1223 C C . ASN A 1 147 ? 10.493 -17.795 -13.407 1.00 78.75 147 ASN A C 1
ATOM 1225 O O . ASN A 1 147 ? 11.484 -17.067 -13.359 1.00 78.75 147 ASN A O 1
ATOM 1229 N N . PRO A 1 148 ? 9.310 -17.391 -12.916 1.00 84.56 148 PRO A N 1
ATOM 1230 C CA . PRO A 1 148 ? 9.066 -16.015 -12.483 1.00 84.56 148 PRO A CA 1
ATOM 1231 C C . PRO A 1 148 ? 9.741 -15.633 -11.155 1.00 84.56 148 PRO A C 1
ATOM 1233 O O . PRO A 1 148 ? 9.802 -14.446 -10.843 1.00 84.56 148 PRO A O 1
ATOM 1236 N N . TYR A 1 149 ? 10.230 -16.602 -10.374 1.00 84.44 149 TYR A N 1
ATOM 1237 C CA . TYR A 1 149 ? 10.769 -16.379 -9.023 1.00 84.44 149 TYR A CA 1
ATOM 1238 C C . TYR A 1 149 ? 12.241 -15.944 -9.001 1.00 84.44 149 TYR A C 1
ATOM 1240 O O . TYR A 1 149 ? 12.661 -15.277 -8.063 1.00 84.44 149 TYR A O 1
ATOM 1248 N N . ASP A 1 150 ? 13.004 -16.279 -10.046 1.00 80.81 150 ASP A N 1
ATOM 1249 C CA . ASP A 1 150 ? 14.463 -16.089 -10.107 1.00 80.81 150 ASP A CA 1
ATOM 1250 C C . ASP A 1 150 ? 14.866 -15.032 -11.144 1.00 80.81 150 ASP A C 1
ATOM 1252 O O . ASP A 1 150 ? 15.925 -15.130 -11.756 1.00 80.81 150 ASP A O 1
ATOM 1256 N N . LEU A 1 151 ? 14.006 -14.043 -11.395 1.00 81.88 151 LEU A N 1
ATOM 1257 C CA . LEU A 1 151 ? 14.251 -12.987 -12.377 1.00 81.88 151 LEU A CA 1
ATOM 1258 C C . LEU A 1 151 ? 14.441 -11.635 -11.694 1.00 81.88 151 LEU A C 1
ATOM 1260 O O . LEU A 1 151 ? 13.665 -11.228 -10.826 1.00 81.88 151 LEU A O 1
ATOM 1264 N N . GLN A 1 152 ? 15.438 -10.892 -12.157 1.00 81.75 152 GLN A N 1
ATOM 1265 C CA . GLN A 1 152 ? 15.627 -9.495 -11.808 1.00 81.75 152 GLN A CA 1
ATOM 1266 C C . GLN A 1 152 ? 14.516 -8.674 -12.483 1.00 81.75 152 GLN A C 1
ATOM 1268 O O . GLN A 1 152 ? 14.421 -8.619 -13.706 1.00 81.75 152 GLN A O 1
ATOM 1273 N N . MET A 1 153 ? 13.634 -8.055 -11.693 1.00 81.62 153 MET A N 1
ATOM 1274 C CA . MET A 1 153 ? 12.362 -7.503 -12.195 1.00 81.62 153 MET A CA 1
ATOM 1275 C C . MET A 1 153 ? 12.513 -6.368 -13.220 1.00 81.62 153 MET A C 1
ATOM 1277 O O . MET A 1 153 ? 11.649 -6.196 -14.072 1.00 81.62 153 MET A O 1
ATOM 1281 N N . GLN A 1 154 ? 13.617 -5.626 -13.225 1.00 79.06 154 GLN A N 1
ATOM 1282 C CA . GLN A 1 154 ? 13.788 -4.528 -14.183 1.00 79.06 154 GLN A CA 1
ATOM 1283 C C . GLN A 1 154 ? 14.354 -4.997 -15.526 1.00 79.06 154 GLN A C 1
ATOM 1285 O O . GLN A 1 154 ? 13.984 -4.464 -16.567 1.00 79.06 154 GLN A O 1
ATOM 1290 N N . THR A 1 155 ? 15.225 -6.004 -15.508 1.00 82.38 155 THR A N 1
ATOM 1291 C CA . THR A 1 155 ? 16.015 -6.417 -16.675 1.00 82.38 155 THR A CA 1
ATOM 1292 C C . THR A 1 155 ? 15.614 -7.774 -17.227 1.00 82.38 155 THR A C 1
ATOM 1294 O O . THR A 1 155 ? 15.831 -8.015 -18.403 1.00 82.38 155 THR A O 1
ATOM 1297 N N . GLY A 1 156 ? 15.011 -8.654 -16.429 1.00 82.88 156 GLY A N 1
ATOM 1298 C CA . GLY A 1 156 ? 14.633 -10.006 -16.840 1.00 82.88 156 GLY A CA 1
ATOM 1299 C C . GLY A 1 156 ? 15.778 -11.010 -16.899 1.00 82.88 156 GLY A C 1
ATOM 1300 O O . GLY A 1 156 ? 15.571 -12.107 -17.405 1.00 82.88 156 GLY A O 1
ATOM 1301 N N . VAL A 1 157 ? 16.964 -10.670 -16.388 1.00 85.44 157 VAL A N 1
ATOM 1302 C CA . VAL A 1 157 ? 18.065 -11.635 -16.223 1.00 85.44 157 VAL A CA 1
ATOM 1303 C C . VAL A 1 157 ? 17.841 -12.518 -14.995 1.00 85.44 157 VAL A C 1
ATOM 1305 O O . VAL A 1 157 ? 17.145 -12.121 -14.054 1.00 85.44 157 VAL A O 1
ATOM 1308 N N . HIS A 1 158 ? 18.439 -13.707 -14.990 1.00 81.75 158 HIS A N 1
ATOM 1309 C CA . HIS A 1 158 ? 18.329 -14.637 -13.871 1.00 81.75 158 HIS A CA 1
ATOM 1310 C C . HIS A 1 158 ? 19.232 -14.248 -12.685 1.00 81.75 158 HIS A C 1
ATOM 1312 O O . HIS A 1 158 ? 20.395 -13.888 -12.861 1.00 81.75 158 HIS A O 1
ATOM 1318 N N . LEU A 1 159 ? 18.696 -14.344 -11.465 1.00 74.56 159 LEU A N 1
ATOM 1319 C CA . LEU A 1 159 ? 19.421 -14.143 -10.200 1.00 74.56 159 LEU A CA 1
ATOM 1320 C C . LEU A 1 159 ? 19.850 -15.490 -9.589 1.00 74.56 159 LEU A C 1
ATOM 1322 O O . LEU A 1 159 ? 19.157 -16.491 -9.792 1.00 74.56 159 LEU A O 1
ATOM 1326 N N . LEU A 1 160 ? 20.936 -15.525 -8.793 1.00 62.81 160 LEU A N 1
ATOM 1327 C CA . LEU A 1 160 ? 21.266 -16.702 -7.974 1.00 62.81 160 LEU A CA 1
ATOM 1328 C C . LEU A 1 160 ? 20.087 -17.108 -7.092 1.00 62.81 160 LEU A C 1
ATOM 1330 O O . LEU A 1 160 ? 19.438 -16.284 -6.438 1.00 62.81 160 LEU A O 1
ATOM 1334 N N . GLN A 1 161 ? 19.877 -18.419 -7.007 1.00 59.12 161 GLN A N 1
ATOM 1335 C CA . GLN A 1 161 ? 18.897 -19.004 -6.112 1.00 59.12 161 GLN A CA 1
ATOM 1336 C C . GLN A 1 161 ? 19.316 -18.765 -4.660 1.00 59.12 161 GLN A C 1
ATOM 1338 O O . GLN A 1 161 ? 20.157 -19.474 -4.113 1.00 59.12 161 GLN A O 1
ATOM 1343 N N . LYS A 1 162 ? 18.694 -17.787 -4.001 1.00 60.34 162 LYS A N 1
ATOM 1344 C CA . LYS A 1 162 ? 18.704 -17.743 -2.539 1.00 60.34 162 LYS A CA 1
ATOM 1345 C C . LYS A 1 162 ? 17.739 -18.801 -2.025 1.00 60.34 162 LYS A C 1
ATOM 1347 O O . LYS A 1 162 ? 16.564 -18.792 -2.386 1.00 60.34 162 LYS A O 1
ATOM 1352 N N . THR A 1 163 ? 18.230 -19.694 -1.169 1.00 55.66 163 THR A N 1
ATOM 1353 C CA . THR A 1 163 ? 17.411 -20.726 -0.512 1.00 55.66 163 THR A CA 1
ATOM 1354 C C . THR A 1 163 ? 16.329 -20.103 0.376 1.00 55.66 163 THR A C 1
ATOM 1356 O O . THR A 1 163 ? 15.271 -20.692 0.567 1.00 55.66 163 THR A O 1
ATOM 1359 N N . PHE A 1 164 ? 16.572 -18.892 0.891 1.00 61.00 164 PHE A N 1
ATOM 1360 C CA . PHE A 1 164 ? 15.621 -18.130 1.692 1.00 61.00 164 PHE A CA 1
ATOM 1361 C C . PHE A 1 164 ? 15.718 -16.631 1.369 1.00 61.00 164 PHE A C 1
ATOM 1363 O O . PHE A 1 164 ? 16.783 -16.028 1.505 1.00 61.00 164 PHE A O 1
ATOM 1370 N N . ASP A 1 165 ? 14.603 -16.028 0.955 1.00 69.19 165 ASP A N 1
ATOM 1371 C CA . ASP A 1 165 ? 14.444 -14.576 0.839 1.00 69.19 165 ASP A CA 1
ATOM 1372 C C . ASP A 1 165 ? 13.207 -14.164 1.641 1.00 69.19 165 ASP A C 1
ATOM 1374 O O . ASP A 1 165 ? 12.104 -14.655 1.397 1.00 69.19 165 ASP A O 1
ATOM 1378 N N . ILE A 1 166 ? 13.379 -13.244 2.593 1.00 68.94 166 ILE A N 1
ATOM 1379 C CA . ILE A 1 166 ? 12.280 -12.714 3.407 1.00 68.94 166 ILE A CA 1
ATOM 1380 C C . ILE A 1 166 ? 11.199 -12.044 2.544 1.00 68.94 166 ILE A C 1
ATOM 1382 O O . ILE A 1 166 ? 10.040 -11.981 2.938 1.00 68.94 166 ILE A O 1
ATOM 1386 N N . ARG A 1 167 ? 11.537 -11.590 1.332 1.00 72.56 167 ARG A N 1
ATOM 1387 C CA . ARG A 1 167 ? 10.572 -11.037 0.372 1.00 72.56 167 ARG A CA 1
ATOM 1388 C C . ARG A 1 167 ? 9.603 -12.088 -0.173 1.00 72.56 167 ARG A C 1
ATOM 1390 O O . ARG A 1 167 ? 8.531 -11.705 -0.631 1.00 72.56 167 ARG A O 1
ATOM 1397 N N . ASN A 1 168 ? 9.919 -13.382 -0.059 1.00 78.56 168 ASN A N 1
ATOM 1398 C CA . ASN A 1 168 ? 9.011 -14.476 -0.425 1.00 78.56 168 ASN A CA 1
ATOM 1399 C C . ASN A 1 168 ? 7.867 -14.661 0.587 1.00 78.56 168 ASN A C 1
ATOM 1401 O O . ASN A 1 168 ? 6.890 -15.340 0.278 1.00 78.56 168 ASN A O 1
ATOM 1405 N N . PHE A 1 169 ? 7.948 -14.029 1.768 1.00 83.12 169 PHE A N 1
ATOM 1406 C CA . PHE A 1 169 ? 6.809 -13.935 2.687 1.00 83.12 169 PHE A CA 1
ATOM 1407 C C . PHE A 1 169 ? 5.729 -12.964 2.196 1.00 83.12 169 PHE A C 1
ATOM 1409 O O . PHE A 1 169 ? 4.576 -13.092 2.601 1.00 83.12 169 PHE A O 1
ATOM 1416 N N . SER A 1 170 ? 6.081 -12.007 1.330 1.00 89.81 170 SER A N 1
ATOM 1417 C CA . SER A 1 170 ? 5.108 -11.100 0.722 1.00 89.81 170 SER A CA 1
ATOM 1418 C C . SER A 1 170 ? 4.378 -11.822 -0.406 1.00 89.81 170 SER A C 1
ATOM 1420 O O . SER A 1 170 ? 4.988 -12.156 -1.423 1.00 89.81 170 SER A O 1
ATOM 1422 N N . THR A 1 171 ? 3.084 -12.084 -0.234 1.00 94.19 171 THR A N 1
ATOM 1423 C CA . THR A 1 171 ? 2.235 -12.770 -1.224 1.00 94.19 171 THR A CA 1
ATOM 1424 C C . THR A 1 171 ? 1.339 -11.823 -2.009 1.00 94.19 171 THR A C 1
ATOM 1426 O O . THR A 1 171 ? 0.666 -12.257 -2.939 1.00 94.19 171 THR A O 1
ATOM 1429 N N . PHE A 1 172 ? 1.359 -10.528 -1.687 1.00 95.00 172 PHE A N 1
ATOM 1430 C CA . PHE A 1 172 ? 0.540 -9.520 -2.357 1.00 95.00 172 PHE A CA 1
ATOM 1431 C C . PHE A 1 172 ? 0.654 -9.587 -3.889 1.00 95.00 172 PHE A C 1
ATOM 1433 O O . PHE A 1 172 ? -0.351 -9.751 -4.573 1.00 95.00 172 PHE A O 1
ATOM 1440 N N . GLU A 1 173 ? 1.874 -9.577 -4.440 1.00 93.69 173 GLU A N 1
ATOM 1441 C CA . GLU A 1 173 ? 2.028 -9.550 -5.900 1.00 93.69 173 GLU A CA 1
ATOM 1442 C C . GLU A 1 173 ? 1.612 -10.863 -6.585 1.00 93.69 173 GLU A C 1
ATOM 1444 O O . GLU A 1 173 ? 1.105 -10.827 -7.708 1.00 93.69 173 GLU A O 1
ATOM 1449 N N . ILE A 1 174 ? 1.818 -12.024 -5.943 1.00 94.56 174 ILE A N 1
ATOM 1450 C CA . ILE A 1 174 ? 1.403 -13.313 -6.524 1.00 94.56 174 ILE A CA 1
ATOM 1451 C C . ILE A 1 174 ? -0.122 -13.474 -6.467 1.00 94.56 174 ILE A C 1
ATOM 1453 O O . ILE A 1 174 ? -0.706 -14.013 -7.405 1.00 94.56 174 ILE A O 1
ATOM 1457 N N . GLU A 1 175 ? -0.783 -12.946 -5.437 1.00 96.12 175 GLU A N 1
ATOM 1458 C CA . GLU A 1 175 ? -2.247 -12.889 -5.346 1.00 96.12 175 GLU A CA 1
ATOM 1459 C C . GLU A 1 175 ? -2.845 -12.025 -6.457 1.00 96.12 175 GLU A C 1
ATOM 1461 O O . GLU A 1 175 ? -3.672 -12.504 -7.234 1.00 96.12 175 GLU A O 1
ATOM 1466 N N . ASP A 1 176 ? -2.364 -10.792 -6.607 1.00 95.88 176 ASP A N 1
ATOM 1467 C CA . ASP A 1 176 ? -2.878 -9.864 -7.618 1.00 95.88 176 ASP A CA 1
ATOM 1468 C C . ASP A 1 176 ? -2.621 -10.343 -9.051 1.00 95.88 176 ASP A C 1
ATOM 1470 O O . ASP A 1 176 ? -3.414 -10.074 -9.959 1.00 95.88 176 ASP A O 1
ATOM 1474 N N . SER A 1 177 ? -1.552 -11.118 -9.263 1.00 96.19 177 SER A N 1
ATOM 1475 C CA . SER A 1 177 ? -1.237 -11.699 -10.570 1.00 96.19 177 SER A CA 1
ATOM 1476 C C . SER A 1 177 ? -2.322 -12.647 -11.097 1.00 96.19 177 SER A C 1
ATOM 1478 O O . SER A 1 177 ? -2.522 -12.736 -12.309 1.00 96.19 177 SER A O 1
ATOM 1480 N N . VAL A 1 178 ? -3.068 -13.318 -10.207 1.00 97.56 178 VAL A N 1
ATOM 1481 C CA . VAL A 1 178 ? -4.189 -14.196 -10.582 1.00 97.56 178 VAL A CA 1
ATOM 1482 C C . VAL A 1 178 ? -5.331 -13.377 -11.171 1.00 97.56 178 VAL A C 1
ATOM 1484 O O . VAL A 1 178 ? -5.821 -13.691 -12.256 1.00 97.56 178 VAL A O 1
ATOM 1487 N N . TYR A 1 179 ? -5.724 -12.294 -10.503 1.00 96.94 179 TYR A N 1
ATOM 1488 C CA . TYR A 1 179 ? -6.821 -11.441 -10.964 1.00 96.94 179 TYR A CA 1
ATOM 1489 C C . TYR A 1 179 ? -6.453 -10.646 -12.218 1.00 96.94 179 TYR A C 1
ATOM 1491 O O . TYR A 1 179 ? -7.272 -10.501 -13.128 1.00 96.94 179 TYR A O 1
ATOM 1499 N N . LEU A 1 180 ? -5.203 -10.194 -12.319 1.00 96.00 180 LEU A N 1
ATOM 1500 C CA . LEU A 1 180 ? -4.669 -9.618 -13.548 1.00 96.00 180 LEU A CA 1
ATOM 1501 C C . LEU A 1 180 ? -4.775 -10.614 -14.717 1.00 96.00 180 LEU A C 1
ATOM 1503 O O . LEU A 1 180 ? -5.265 -10.254 -15.787 1.00 96.00 180 LEU A O 1
ATOM 1507 N N . TYR A 1 181 ? -4.357 -11.868 -14.513 1.00 96.38 181 TYR A N 1
ATOM 1508 C CA . TYR A 1 181 ? -4.420 -12.907 -15.543 1.00 96.38 181 TYR A CA 1
ATOM 1509 C C . TYR A 1 181 ? -5.861 -13.216 -15.973 1.00 96.38 181 TYR A C 1
ATOM 1511 O O . TYR A 1 181 ? -6.138 -13.304 -17.167 1.00 96.38 181 TYR A O 1
ATOM 1519 N N . LEU A 1 182 ? -6.794 -13.317 -15.017 1.00 96.00 182 LEU A N 1
ATOM 1520 C CA . LEU A 1 182 ? -8.216 -13.569 -15.288 1.00 96.00 182 LEU A CA 1
ATOM 1521 C C . LEU A 1 182 ? -8.886 -12.429 -16.061 1.00 96.00 182 LEU A C 1
ATOM 1523 O O . LEU A 1 182 ? -9.719 -12.667 -16.935 1.00 96.00 182 LEU A O 1
ATOM 1527 N N . THR A 1 183 ? -8.544 -11.184 -15.736 1.00 95.06 183 THR A N 1
ATOM 1528 C CA . THR A 1 183 ? -9.146 -10.011 -16.382 1.00 95.06 183 THR A CA 1
ATOM 1529 C C . THR A 1 183 ? -8.506 -9.702 -17.738 1.00 95.06 183 THR A C 1
ATOM 1531 O O . THR A 1 183 ? -9.178 -9.178 -18.632 1.00 95.06 183 THR A O 1
ATOM 1534 N N . ALA A 1 184 ? -7.230 -10.052 -17.928 1.00 93.31 184 ALA A N 1
ATOM 1535 C CA . ALA A 1 184 ? -6.441 -9.716 -19.114 1.00 93.31 184 ALA A CA 1
ATOM 1536 C C . ALA A 1 184 ? -6.435 -8.202 -19.423 1.00 93.31 184 ALA A C 1
ATOM 1538 O O . ALA A 1 184 ? -6.464 -7.790 -20.583 1.00 93.31 184 ALA A O 1
ATOM 1539 N N . ILE A 1 185 ? -6.449 -7.375 -18.374 1.00 94.19 185 ILE A N 1
ATOM 1540 C CA . ILE A 1 185 ? -6.311 -5.915 -18.447 1.00 94.19 185 ILE A CA 1
ATOM 1541 C C . ILE A 1 185 ? -4.812 -5.572 -18.471 1.00 94.19 185 ILE A C 1
ATOM 1543 O O . ILE A 1 185 ? -4.027 -6.256 -17.810 1.00 94.19 185 ILE A O 1
ATOM 1547 N N . PRO A 1 186 ? -4.378 -4.512 -19.179 1.00 92.00 186 PRO A N 1
ATOM 1548 C CA . PRO A 1 186 ? -3.001 -4.036 -19.086 1.00 92.00 186 PRO A CA 1
ATOM 1549 C C . PRO A 1 186 ? -2.572 -3.777 -17.633 1.00 92.00 186 PRO A C 1
ATOM 1551 O O . PRO A 1 186 ? -3.300 -3.137 -16.873 1.00 92.00 186 PRO A O 1
ATOM 1554 N N . SER A 1 187 ? -1.380 -4.244 -17.253 1.00 91.00 187 SER A N 1
ATOM 1555 C CA . SER A 1 187 ? -0.883 -4.228 -15.866 1.00 91.00 187 SER A CA 1
ATOM 1556 C C . SER A 1 187 ? -0.911 -2.844 -15.212 1.00 91.00 187 SER A C 1
ATOM 1558 O O . SER A 1 187 ? -1.326 -2.712 -14.062 1.00 91.00 187 SER A O 1
ATOM 1560 N N . THR A 1 188 ? -0.543 -1.798 -15.954 1.00 92.44 188 THR A N 1
ATOM 1561 C CA . THR A 1 188 ? -0.555 -0.413 -15.472 1.00 92.44 188 THR A CA 1
ATOM 1562 C C . THR A 1 188 ? -1.967 0.071 -15.158 1.00 92.44 188 THR A C 1
ATOM 1564 O O . THR A 1 188 ? -2.174 0.675 -14.112 1.00 92.44 188 THR A O 1
ATOM 1567 N N . LEU A 1 189 ? -2.948 -0.229 -16.016 1.00 93.88 189 LEU A N 1
ATOM 1568 C CA . LEU A 1 189 ? -4.353 0.123 -15.798 1.00 93.88 189 LEU A CA 1
ATOM 1569 C C . LEU A 1 189 ? -4.946 -0.684 -14.633 1.00 93.88 189 LEU A C 1
ATOM 1571 O O . LEU A 1 189 ? -5.608 -0.114 -13.768 1.00 93.88 189 LEU A O 1
ATOM 1575 N N . PHE A 1 190 ? -4.672 -1.991 -14.579 1.00 95.06 190 PHE A N 1
ATOM 1576 C CA . PHE A 1 190 ? -5.101 -2.859 -13.481 1.00 95.06 190 PHE A CA 1
ATOM 1577 C C . PHE A 1 190 ? -4.607 -2.338 -12.124 1.00 95.06 190 PHE A C 1
ATOM 1579 O O . PHE A 1 190 ? -5.413 -2.110 -11.221 1.00 95.06 190 PHE A O 1
ATOM 1586 N N . ALA A 1 191 ? -3.301 -2.085 -12.000 1.00 94.06 191 ALA A N 1
ATOM 1587 C CA . ALA A 1 191 ? -2.695 -1.639 -10.752 1.00 94.06 191 ALA A CA 1
ATOM 1588 C C . ALA A 1 191 ? -3.103 -0.199 -10.394 1.00 94.06 191 ALA A C 1
ATOM 1590 O O . ALA A 1 191 ? -3.697 0.042 -9.344 1.00 94.06 191 ALA A O 1
ATOM 1591 N N . ARG A 1 192 ? -2.824 0.768 -11.280 1.00 92.31 192 ARG A N 1
ATOM 1592 C CA . ARG A 1 192 ? -2.914 2.207 -10.970 1.00 92.31 192 ARG A CA 1
ATOM 1593 C C . ARG A 1 192 ? -4.345 2.698 -10.751 1.00 92.31 192 ARG A C 1
ATOM 1595 O O . ARG A 1 192 ? -4.526 3.685 -10.044 1.00 92.31 192 ARG A O 1
ATOM 1602 N N . LEU A 1 193 ? -5.344 2.010 -11.311 1.00 94.56 193 LEU A N 1
ATOM 1603 C CA . LEU A 1 193 ? -6.756 2.361 -11.148 1.00 94.56 193 LEU A CA 1
ATOM 1604 C C . LEU A 1 193 ? -7.501 1.391 -10.225 1.00 94.56 193 LEU A C 1
ATOM 1606 O O . LEU A 1 193 ? -8.011 1.800 -9.184 1.00 94.56 193 LEU A O 1
ATOM 1610 N N . PHE A 1 194 ? -7.591 0.114 -10.601 1.00 96.50 194 PHE A N 1
ATOM 1611 C CA . PHE A 1 194 ? -8.511 -0.828 -9.954 1.00 96.50 194 PHE A CA 1
ATOM 1612 C C . PHE A 1 194 ? -7.969 -1.377 -8.632 1.00 96.50 194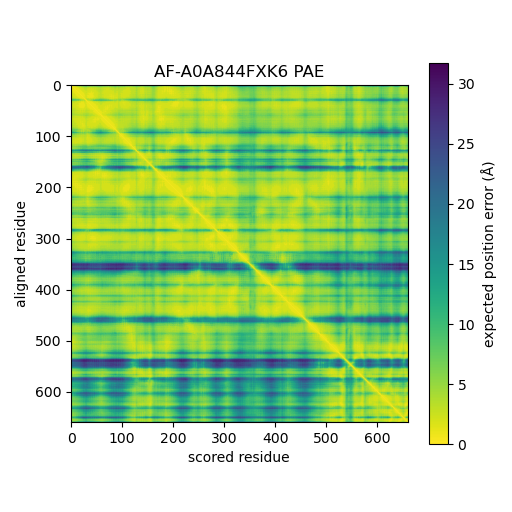 PHE A C 1
ATOM 1614 O O . PHE A 1 194 ? -8.679 -1.362 -7.626 1.00 96.50 194 PHE A O 1
ATOM 1621 N N . LEU A 1 195 ? -6.702 -1.790 -8.596 1.00 96.00 195 LEU A N 1
ATOM 1622 C CA . LEU A 1 195 ? -6.055 -2.224 -7.355 1.00 96.00 195 LEU A CA 1
ATOM 1623 C C . LEU A 1 195 ? -5.870 -1.050 -6.383 1.00 96.00 195 LEU A C 1
ATOM 1625 O O . LEU A 1 195 ? -6.135 -1.183 -5.188 1.00 96.00 195 LEU A O 1
ATOM 1629 N N . ALA A 1 196 ? -5.506 0.130 -6.899 1.00 95.88 196 ALA A N 1
ATOM 1630 C CA . ALA A 1 196 ? -5.471 1.361 -6.112 1.00 95.88 196 ALA A CA 1
ATOM 1631 C C . ALA A 1 196 ? -6.835 1.670 -5.474 1.00 95.88 196 ALA A C 1
ATOM 1633 O O . ALA A 1 196 ? -6.886 1.983 -4.286 1.00 95.88 196 ALA A O 1
ATOM 1634 N N . PHE A 1 197 ? -7.939 1.529 -6.221 1.00 97.38 197 PHE A N 1
ATOM 1635 C CA . PHE A 1 197 ? -9.292 1.701 -5.685 1.00 97.38 197 PHE A CA 1
ATOM 1636 C C . PHE A 1 197 ? -9.571 0.744 -4.524 1.00 97.38 197 PHE A C 1
ATOM 1638 O O . PHE A 1 197 ? -10.024 1.190 -3.472 1.00 97.38 197 PHE A O 1
ATOM 1645 N N . ILE A 1 198 ? -9.278 -0.551 -4.683 1.00 97.81 198 ILE A N 1
ATOM 1646 C CA . ILE A 1 198 ? -9.488 -1.559 -3.630 1.00 97.81 198 ILE A CA 1
ATOM 1647 C C . ILE A 1 198 ? -8.692 -1.195 -2.372 1.00 97.81 198 ILE A C 1
ATOM 1649 O O . ILE A 1 198 ? -9.249 -1.174 -1.273 1.00 97.81 198 ILE A O 1
ATOM 1653 N N . ASN A 1 199 ? -7.416 -0.840 -2.521 1.00 97.25 199 ASN A N 1
ATOM 1654 C CA . ASN A 1 199 ? -6.562 -0.505 -1.385 1.00 97.25 199 ASN A CA 1
ATOM 1655 C C . ASN A 1 199 ? -6.978 0.807 -0.705 1.00 97.25 199 ASN A C 1
ATOM 1657 O O . ASN A 1 199 ? -7.005 0.870 0.526 1.00 97.25 199 ASN A O 1
ATOM 1661 N N . TYR A 1 200 ? -7.374 1.833 -1.467 1.00 97.75 200 TYR A N 1
ATOM 1662 C CA . TYR A 1 200 ? -7.973 3.039 -0.892 1.00 97.75 200 TYR A CA 1
ATOM 1663 C C . TYR A 1 200 ? -9.270 2.728 -0.157 1.00 97.75 200 TYR A C 1
ATOM 1665 O O . TYR A 1 200 ? -9.475 3.241 0.937 1.00 97.75 200 TYR A O 1
ATOM 1673 N N . PHE A 1 201 ? -10.118 1.861 -0.708 1.00 98.06 201 PHE A N 1
ATOM 1674 C CA . PHE A 1 201 ? -11.373 1.480 -0.077 1.00 98.06 201 PHE A CA 1
ATOM 1675 C C . PHE A 1 201 ? -11.141 0.769 1.262 1.00 98.06 201 PHE A C 1
ATOM 1677 O O . PHE A 1 201 ? -11.741 1.144 2.269 1.00 98.06 201 PHE A O 1
ATOM 1684 N N . ILE A 1 202 ? -10.209 -0.191 1.312 1.00 98.06 202 ILE A N 1
ATOM 1685 C CA . ILE A 1 202 ? -9.805 -0.865 2.556 1.00 98.06 202 ILE A CA 1
ATOM 1686 C C . ILE A 1 202 ? -9.258 0.151 3.564 1.00 98.06 202 ILE A C 1
ATOM 1688 O O . ILE A 1 202 ? -9.616 0.103 4.744 1.00 98.06 202 ILE A O 1
ATOM 1692 N N . PHE A 1 203 ? -8.432 1.101 3.122 1.00 97.75 203 PHE A N 1
ATOM 1693 C CA . PHE A 1 203 ? -7.892 2.138 3.995 1.00 97.75 203 PHE A CA 1
ATOM 1694 C C . PHE A 1 203 ? -8.987 3.064 4.548 1.00 97.75 203 PHE A C 1
ATOM 1696 O O . PHE A 1 203 ? -9.046 3.280 5.759 1.00 97.75 203 PHE A O 1
ATOM 1703 N N . THR A 1 204 ? -9.919 3.538 3.717 1.00 97.75 204 THR A N 1
ATOM 1704 C CA . THR A 1 204 ? -11.059 4.355 4.165 1.00 97.75 204 THR A CA 1
ATOM 1705 C C . THR A 1 204 ? -11.974 3.571 5.115 1.00 97.75 204 THR A C 1
ATOM 1707 O O . THR A 1 204 ? -12.397 4.104 6.141 1.00 97.75 204 THR A O 1
ATOM 1710 N N . CYS A 1 205 ? -12.227 2.282 4.855 1.00 97.94 205 CYS A N 1
ATOM 1711 C CA . CYS A 1 205 ? -12.932 1.408 5.797 1.00 97.94 205 CYS A CA 1
ATOM 1712 C C . CYS A 1 205 ? -12.179 1.261 7.127 1.00 97.94 205 CYS A C 1
ATOM 1714 O O . CYS A 1 205 ? -12.810 1.218 8.183 1.00 97.94 205 CYS A O 1
ATOM 1716 N N . SER A 1 206 ? -10.847 1.208 7.097 1.00 97.62 206 SER A N 1
ATOM 1717 C CA . SER A 1 206 ? -10.002 1.102 8.296 1.00 97.62 206 SER A CA 1
ATOM 1718 C C . SER A 1 206 ? -10.078 2.357 9.154 1.00 97.62 206 SER A C 1
ATOM 1720 O O . SER A 1 206 ? -10.210 2.254 10.373 1.00 97.62 206 SER A O 1
ATOM 1722 N N . ILE A 1 207 ? -10.077 3.529 8.517 1.00 97.19 207 ILE A N 1
ATOM 1723 C CA . ILE A 1 207 ? -10.316 4.815 9.177 1.00 97.19 207 ILE A CA 1
ATOM 1724 C C . ILE A 1 207 ? -11.712 4.835 9.809 1.00 97.19 207 ILE A C 1
ATOM 1726 O O . ILE A 1 207 ? -11.815 5.113 10.999 1.00 97.19 207 ILE A O 1
ATOM 1730 N N . TYR A 1 208 ? -12.760 4.415 9.088 1.00 96.88 208 TYR A N 1
ATOM 1731 C CA . TYR A 1 208 ? -14.113 4.304 9.651 1.00 96.88 208 TYR A CA 1
ATOM 1732 C C . TYR A 1 208 ? -14.174 3.385 10.881 1.00 96.88 208 TYR A C 1
ATOM 1734 O O . TYR A 1 208 ? -14.809 3.703 11.884 1.00 96.88 208 TYR A O 1
ATOM 1742 N N . CYS A 1 209 ? -13.527 2.219 10.830 1.00 96.31 209 CYS A N 1
ATOM 1743 C CA . CYS A 1 209 ? -13.540 1.280 11.955 1.00 96.31 209 CYS A CA 1
ATOM 1744 C C . CYS A 1 209 ? -12.769 1.829 13.159 1.00 96.31 209 CYS A C 1
ATOM 1746 O O . CYS A 1 209 ? -13.169 1.623 14.307 1.00 96.31 209 CYS A O 1
ATOM 1748 N N . PHE A 1 210 ? -11.681 2.559 12.909 1.00 96.44 210 PHE A N 1
ATOM 1749 C CA . PHE A 1 210 ? -10.948 3.256 13.956 1.00 96.44 210 PHE A CA 1
ATOM 1750 C C . PHE A 1 210 ? -11.781 4.394 14.561 1.00 96.44 210 PHE A C 1
ATOM 1752 O O . PHE A 1 210 ? -11.853 4.509 15.782 1.00 96.44 210 PHE A O 1
ATOM 1759 N N . GLU A 1 211 ? -12.494 5.162 13.736 1.00 94.00 211 GLU A N 1
ATOM 1760 C CA . GLU A 1 211 ? -13.466 6.175 14.162 1.00 94.00 211 GLU A CA 1
ATOM 1761 C C . GLU A 1 211 ? -14.562 5.583 15.045 1.00 94.00 211 GLU A C 1
ATOM 1763 O O . GLU A 1 211 ? -14.835 6.121 16.118 1.00 94.00 211 GLU A O 1
ATOM 1768 N N . GLU A 1 212 ? -15.164 4.465 14.635 1.00 94.12 212 GLU A N 1
ATOM 1769 C CA . GLU A 1 212 ? -16.193 3.756 15.401 1.00 94.12 212 GLU A CA 1
ATOM 1770 C C . GLU A 1 212 ? -15.654 3.338 16.773 1.00 94.12 212 GLU A C 1
ATOM 1772 O O . GLU A 1 212 ? -16.280 3.598 17.807 1.00 94.12 212 GLU A O 1
ATOM 1777 N N . LYS A 1 213 ? -14.440 2.774 16.799 1.00 93.88 213 LYS A N 1
ATOM 1778 C CA . LYS A 1 213 ? -13.784 2.327 18.029 1.00 93.88 213 LYS A CA 1
ATOM 1779 C C . LYS A 1 213 ? -13.455 3.482 18.972 1.00 93.88 213 LYS A C 1
ATOM 1781 O O . LYS A 1 213 ? -13.766 3.405 20.160 1.00 93.88 213 LYS A O 1
ATOM 1786 N N . VAL A 1 214 ? -12.856 4.554 18.461 1.00 92.88 214 VAL A N 1
ATOM 1787 C CA . VAL A 1 214 ? -12.508 5.739 19.255 1.00 92.88 214 VAL A CA 1
ATOM 1788 C C . VAL A 1 214 ? -13.778 6.413 19.771 1.00 92.88 214 VAL A C 1
ATOM 1790 O O . VAL A 1 214 ? -13.889 6.658 20.966 1.00 92.88 214 VAL A O 1
ATOM 1793 N N . THR A 1 215 ? -14.785 6.622 18.922 1.00 91.56 215 THR A N 1
ATOM 1794 C CA . THR A 1 215 ? -16.073 7.226 19.312 1.00 91.56 215 THR A CA 1
ATOM 1795 C C . THR A 1 215 ? -16.747 6.445 20.445 1.00 91.56 215 THR A C 1
ATOM 1797 O O . THR A 1 215 ? -17.219 7.047 21.412 1.00 91.56 215 THR A O 1
ATOM 1800 N N . SER A 1 216 ? -16.727 5.108 20.364 1.00 90.19 216 SER A N 1
ATOM 1801 C CA . SER A 1 216 ? -17.217 4.213 21.419 1.00 90.19 216 SER A CA 1
ATOM 1802 C C . SER A 1 216 ? -16.480 4.422 22.745 1.00 90.19 216 SER A C 1
ATOM 1804 O O . SER A 1 216 ? -17.112 4.482 23.795 1.00 90.19 216 SER A O 1
ATOM 1806 N N . ILE A 1 217 ? -15.152 4.535 22.716 1.00 89.31 217 ILE A N 1
ATOM 1807 C CA . ILE A 1 217 ? -14.313 4.704 23.917 1.00 89.31 217 ILE A CA 1
ATOM 1808 C C . ILE A 1 217 ? -14.513 6.071 24.564 1.00 89.31 217 ILE A C 1
ATOM 1810 O O . ILE A 1 217 ? -14.511 6.193 25.787 1.00 89.31 217 ILE A O 1
ATOM 1814 N N . LEU A 1 218 ? -14.723 7.096 23.741 1.00 85.88 218 LEU A N 1
ATOM 1815 C CA . LEU A 1 218 ? -15.042 8.445 24.195 1.00 85.88 218 LEU A CA 1
ATOM 1816 C C . LEU A 1 218 ? -16.476 8.555 24.756 1.00 85.88 218 LEU A C 1
ATOM 1818 O O . LEU A 1 218 ? -16.825 9.577 25.345 1.00 85.88 218 LEU A O 1
ATOM 1822 N N . GLY A 1 219 ? -17.311 7.521 24.583 1.00 84.88 219 GLY A N 1
ATOM 1823 C CA . GLY A 1 219 ? -18.690 7.480 25.072 1.00 84.88 219 GLY A CA 1
ATOM 1824 C C . GLY A 1 219 ? -19.666 8.342 24.266 1.00 84.88 219 GLY A C 1
ATOM 1825 O O . GLY A 1 219 ? -20.736 8.695 24.764 1.00 84.88 219 GLY A O 1
ATOM 1826 N N . PHE A 1 220 ? -19.319 8.711 23.032 1.00 82.88 220 PHE A N 1
ATOM 1827 C CA . PHE A 1 220 ? -20.181 9.529 22.183 1.00 82.88 220 PHE A CA 1
ATOM 1828 C C . PHE A 1 220 ? -21.204 8.668 21.428 1.00 82.88 220 PHE A C 1
ATOM 1830 O O . PHE A 1 220 ? -20.851 7.721 20.733 1.00 82.88 220 PHE A O 1
ATOM 1837 N N . ASN A 1 221 ? -22.490 9.030 21.496 1.00 82.38 221 ASN A N 1
ATOM 1838 C CA . ASN A 1 221 ? -23.548 8.339 20.751 1.00 82.38 221 ASN A CA 1
ATOM 1839 C C . ASN A 1 221 ? -23.752 8.962 19.357 1.00 82.38 221 ASN A C 1
ATOM 1841 O O . ASN A 1 221 ? -24.679 9.746 19.127 1.00 82.38 221 ASN A O 1
ATOM 1845 N N . ILE A 1 222 ? -22.851 8.651 18.423 1.00 83.38 222 ILE A N 1
ATOM 1846 C CA . ILE A 1 222 ? -22.909 9.133 17.037 1.00 83.38 222 ILE A CA 1
ATOM 1847 C C . ILE A 1 222 ? -23.504 8.040 16.143 1.00 83.38 222 ILE A C 1
ATOM 1849 O O . ILE A 1 222 ? -22.970 6.943 16.031 1.00 83.38 222 ILE A O 1
ATOM 1853 N N . LYS A 1 223 ? -24.608 8.349 15.450 1.00 84.88 223 LYS A N 1
ATOM 1854 C CA . LYS A 1 223 ? -25.232 7.415 14.495 1.00 84.88 223 LYS A CA 1
ATOM 1855 C C . LYS A 1 223 ? -24.274 7.082 13.341 1.00 84.88 223 LYS A C 1
ATOM 1857 O O . LYS A 1 223 ? -23.621 7.984 12.826 1.00 84.88 223 LYS A O 1
ATOM 1862 N N . LYS A 1 224 ? -24.292 5.843 12.835 1.00 86.38 224 LYS A N 1
ATOM 1863 C CA . LYS A 1 224 ? -23.460 5.377 11.699 1.00 86.38 224 LYS A CA 1
ATOM 1864 C C . LYS A 1 224 ? -23.484 6.315 10.486 1.00 86.38 224 LYS A C 1
ATOM 1866 O O . LYS A 1 224 ? -22.429 6.721 10.007 1.00 86.38 224 LYS A O 1
ATOM 1871 N N . LYS A 1 225 ? -24.677 6.768 10.077 1.00 85.75 225 LYS A N 1
ATOM 1872 C CA . LYS A 1 225 ? -24.850 7.751 8.992 1.00 85.75 225 LYS A CA 1
ATOM 1873 C C . LYS A 1 225 ? -24.138 9.085 9.196 1.00 85.75 225 LYS A C 1
ATOM 1875 O O . LYS A 1 225 ? -23.997 9.842 8.246 1.00 85.75 225 LYS A O 1
ATOM 1880 N N . ASN A 1 226 ? -23.744 9.402 10.424 1.00 85.19 226 ASN A N 1
ATOM 1881 C CA . ASN A 1 226 ? -22.981 10.594 10.777 1.00 85.19 226 ASN A CA 1
ATOM 1882 C C . ASN A 1 226 ? -21.492 10.308 10.835 1.00 85.19 226 ASN A C 1
ATOM 1884 O O . ASN A 1 226 ? -20.706 11.155 10.429 1.00 85.19 226 ASN A O 1
ATOM 1888 N N . LEU A 1 227 ? -21.142 9.133 11.353 1.00 87.38 227 LEU A N 1
ATOM 1889 C CA . LEU A 1 227 ? -19.768 8.711 11.547 1.00 87.38 227 LEU A CA 1
ATOM 1890 C C . LEU A 1 227 ? -19.004 8.679 10.219 1.00 87.38 227 LEU A C 1
ATOM 1892 O O . LEU A 1 227 ? -17.890 9.174 10.162 1.00 87.38 227 LEU A O 1
ATOM 1896 N N . GLN A 1 228 ? -19.653 8.231 9.133 1.00 90.94 228 GLN A N 1
ATOM 1897 C CA . GLN A 1 228 ? -19.025 8.131 7.808 1.00 90.94 228 GLN A CA 1
ATOM 1898 C C . GLN A 1 228 ? -18.340 9.421 7.343 1.00 90.94 228 GLN A C 1
ATOM 1900 O O . GLN A 1 228 ? -17.359 9.348 6.619 1.00 90.94 228 GLN A O 1
ATOM 1905 N N . TYR A 1 229 ? -18.820 10.598 7.752 1.00 88.88 229 TYR A N 1
ATOM 1906 C CA . TYR A 1 229 ? -18.269 11.868 7.281 1.00 88.88 229 TYR A CA 1
ATOM 1907 C C . TYR A 1 229 ? -16.895 12.202 7.870 1.00 88.88 229 TYR A C 1
ATOM 1909 O O . TYR A 1 229 ? -16.201 13.049 7.314 1.00 88.88 229 TYR A O 1
ATOM 1917 N N . PHE A 1 230 ? -16.480 11.544 8.957 1.00 87.69 230 PHE A N 1
ATOM 1918 C CA . PHE A 1 230 ? -15.130 11.703 9.501 1.00 87.69 230 PHE A CA 1
ATOM 1919 C C . PHE A 1 230 ? -14.067 11.083 8.589 1.00 87.69 230 PHE A C 1
ATOM 1921 O O . PHE A 1 230 ? -12.959 11.613 8.522 1.00 87.69 230 PHE A O 1
ATOM 1928 N N . THR A 1 231 ? -14.446 10.123 7.735 1.00 91.81 231 THR A N 1
ATOM 1929 C CA . THR A 1 231 ? -13.548 9.548 6.718 1.00 91.81 231 THR A CA 1
ATOM 1930 C C . THR A 1 231 ? -13.021 10.567 5.698 1.00 91.81 231 THR A C 1
ATOM 1932 O O . THR A 1 231 ? -12.087 10.268 4.959 1.00 91.81 231 THR A O 1
ATOM 1935 N N . VAL A 1 232 ? -13.519 11.815 5.698 1.00 91.81 232 VAL A N 1
ATOM 1936 C CA . VAL A 1 232 ? -12.874 12.939 4.995 1.00 91.81 232 VAL A CA 1
ATOM 1937 C C . VAL A 1 232 ? -11.409 13.128 5.409 1.00 91.81 232 VAL A C 1
ATOM 1939 O O . VAL A 1 232 ? -10.597 13.578 4.600 1.00 91.81 232 VAL A O 1
ATOM 1942 N N . ILE A 1 233 ? -11.043 12.721 6.632 1.00 91.38 233 ILE A N 1
ATOM 1943 C CA . ILE A 1 233 ? -9.660 12.703 7.120 1.00 91.38 233 ILE A CA 1
ATOM 1944 C C . ILE A 1 233 ? -8.763 11.901 6.171 1.00 91.38 233 ILE A C 1
ATOM 1946 O O . ILE A 1 233 ? -7.624 12.296 5.956 1.00 91.38 233 ILE A O 1
ATOM 1950 N N . THR A 1 234 ? -9.257 10.844 5.518 1.00 93.69 234 THR A N 1
ATOM 1951 C CA . THR A 1 234 ? -8.458 10.075 4.553 1.00 93.69 234 THR A CA 1
ATOM 1952 C C . THR A 1 234 ? -7.941 10.946 3.399 1.00 93.69 234 THR A C 1
ATOM 1954 O O . THR A 1 234 ? -6.804 10.765 2.976 1.00 93.69 234 THR A O 1
ATOM 1957 N N . VAL A 1 235 ? -8.703 11.948 2.940 1.00 92.56 235 VAL A N 1
ATOM 1958 C CA . VAL A 1 235 ? -8.247 12.893 1.897 1.00 92.56 235 VAL A CA 1
ATOM 1959 C C . VAL A 1 235 ? -7.121 13.789 2.413 1.00 92.56 235 VAL A C 1
ATOM 1961 O O . VAL A 1 235 ? -6.162 14.038 1.687 1.00 92.56 235 VAL A O 1
ATOM 1964 N N . LEU A 1 236 ? -7.190 14.220 3.678 1.00 89.12 236 LEU A N 1
ATOM 1965 C CA . LEU A 1 236 ? -6.101 14.958 4.332 1.00 89.12 236 LEU A CA 1
ATOM 1966 C C . LEU A 1 236 ? -4.846 14.094 4.476 1.00 89.12 236 LEU A C 1
ATOM 1968 O O . LEU A 1 236 ? -3.744 14.554 4.194 1.00 89.12 236 LEU A O 1
ATOM 1972 N N . LEU A 1 237 ? -5.004 12.832 4.883 1.00 89.75 237 LEU A N 1
ATOM 1973 C CA . LEU A 1 237 ? -3.880 11.906 5.009 1.00 89.75 237 LEU A CA 1
ATOM 1974 C C . LEU A 1 237 ? -3.253 11.608 3.645 1.00 89.75 237 LEU A C 1
ATOM 1976 O O . LEU A 1 237 ? -2.053 11.404 3.576 1.00 89.75 237 LEU A O 1
ATOM 1980 N N . CYS A 1 238 ? -4.017 11.622 2.556 1.00 91.00 238 CYS A N 1
ATOM 1981 C CA . CYS A 1 238 ? -3.504 11.442 1.199 1.00 91.00 238 CYS A CA 1
ATOM 1982 C C . CYS A 1 238 ? -3.088 12.758 0.521 1.00 91.00 238 CYS A C 1
ATOM 1984 O O . CYS A 1 238 ? -2.957 12.787 -0.699 1.00 91.00 238 CYS A O 1
ATOM 1986 N N . PHE A 1 239 ? -2.855 13.845 1.264 1.00 88.31 239 PHE A N 1
ATOM 1987 C CA . PHE A 1 239 ? -2.337 15.092 0.695 1.00 88.31 239 PHE A CA 1
ATOM 1988 C C . PHE A 1 239 ? -0.907 14.917 0.154 1.00 88.31 239 PHE A C 1
ATOM 1990 O O . PHE A 1 239 ? -0.163 14.023 0.565 1.00 88.31 239 PHE A O 1
ATOM 1997 N N . ASN A 1 240 ? -0.510 15.726 -0.833 1.00 84.25 240 ASN A N 1
ATOM 1998 C CA . ASN A 1 240 ? 0.813 15.608 -1.451 1.00 84.25 240 ASN A CA 1
ATOM 1999 C C . ASN A 1 240 ? 1.941 15.966 -0.479 1.00 84.25 240 ASN A C 1
ATOM 2001 O O . ASN A 1 240 ? 2.051 17.102 -0.033 1.00 84.25 240 ASN A O 1
ATOM 2005 N N . THR A 1 241 ? 2.811 15.003 -0.191 1.00 79.88 241 THR A N 1
ATOM 2006 C CA . THR A 1 241 ? 3.886 15.146 0.802 1.00 79.88 241 THR A CA 1
ATOM 2007 C C . THR A 1 241 ? 4.952 16.124 0.402 1.00 79.88 241 THR A C 1
ATOM 2009 O O . THR A 1 241 ? 5.460 16.835 1.256 1.00 79.88 241 THR A O 1
ATOM 2012 N N . ASP A 1 242 ? 5.259 16.196 -0.886 1.00 77.44 242 ASP A N 1
ATOM 2013 C CA . ASP A 1 242 ? 6.286 17.098 -1.390 1.00 77.44 242 ASP A CA 1
ATOM 2014 C C . ASP A 1 242 ? 5.764 18.534 -1.299 1.00 77.44 242 ASP A C 1
ATOM 2016 O O . ASP A 1 242 ? 6.512 19.471 -1.058 1.00 77.44 242 ASP A O 1
ATOM 2020 N N . VAL A 1 243 ? 4.449 18.734 -1.439 1.00 80.56 243 VAL A N 1
ATOM 2021 C CA . VAL A 1 243 ? 3.813 20.022 -1.134 1.00 80.56 243 VAL A CA 1
ATOM 2022 C C . VAL A 1 243 ? 3.886 20.325 0.364 1.00 80.56 243 VAL A C 1
ATOM 2024 O O . VAL A 1 243 ? 4.251 21.443 0.720 1.00 80.56 243 VAL A O 1
ATOM 2027 N N . LEU A 1 244 ? 3.569 19.365 1.238 1.00 84.12 244 LEU A N 1
ATOM 2028 C CA . LEU A 1 244 ? 3.620 19.576 2.691 1.00 84.12 244 LEU A CA 1
ATOM 2029 C C . LEU A 1 244 ? 5.035 19.918 3.175 1.00 84.12 244 LEU A C 1
ATOM 2031 O O . LEU A 1 244 ? 5.198 20.867 3.940 1.00 84.12 244 LEU A O 1
ATOM 2035 N N . ALA A 1 245 ? 6.046 19.195 2.694 1.00 81.62 245 ALA A N 1
ATOM 2036 C CA . ALA A 1 245 ? 7.441 19.400 3.066 1.00 81.62 245 ALA A CA 1
ATOM 2037 C C . ALA A 1 245 ? 7.947 20.778 2.612 1.00 81.62 245 ALA A C 1
ATOM 2039 O O . ALA A 1 245 ? 8.492 21.530 3.415 1.00 81.62 245 ALA A O 1
ATOM 2040 N N . ARG A 1 246 ? 7.682 21.163 1.355 1.00 78.75 246 ARG A N 1
ATOM 2041 C CA . ARG A 1 246 ? 8.121 22.456 0.791 1.00 78.75 246 ARG A CA 1
ATOM 2042 C C . ARG A 1 246 ? 7.513 23.673 1.461 1.00 78.75 246 ARG A C 1
ATOM 2044 O O . ARG A 1 246 ? 8.132 24.726 1.489 1.00 78.75 246 ARG A O 1
ATOM 2051 N N . ASN A 1 247 ? 6.297 23.539 1.974 1.00 81.25 247 ASN A N 1
ATOM 2052 C CA . ASN A 1 247 ? 5.636 24.614 2.709 1.00 81.25 247 ASN A CA 1
ATOM 2053 C C . ASN A 1 247 ? 5.954 24.566 4.212 1.00 81.25 247 ASN A C 1
ATOM 2055 O O . ASN A 1 247 ? 5.255 25.206 4.992 1.00 81.25 247 ASN A O 1
ATOM 2059 N N . HIS A 1 248 ? 6.957 23.780 4.629 1.00 81.31 248 HIS A N 1
ATOM 2060 C CA . HIS A 1 248 ? 7.338 23.573 6.030 1.00 81.31 248 HIS A CA 1
ATOM 2061 C C . HIS A 1 248 ? 6.157 23.157 6.924 1.00 81.31 248 HIS A C 1
ATOM 2063 O O . HIS A 1 248 ? 6.120 23.452 8.117 1.00 81.31 248 HIS A O 1
ATOM 2069 N N . ILE A 1 249 ? 5.167 22.470 6.340 1.00 85.75 249 ILE A N 1
ATOM 2070 C CA . ILE A 1 249 ? 3.990 21.998 7.063 1.00 85.75 249 ILE A CA 1
ATOM 2071 C C . ILE A 1 249 ? 4.362 20.742 7.825 1.00 85.75 249 ILE A C 1
ATOM 2073 O O . ILE A 1 249 ? 4.209 20.719 9.035 1.00 85.75 249 ILE A O 1
ATOM 2077 N N . ILE A 1 250 ? 4.816 19.695 7.138 1.00 86.38 250 ILE A N 1
ATOM 2078 C CA . ILE A 1 250 ? 5.287 18.447 7.746 1.00 86.38 250 ILE A CA 1
ATOM 2079 C C . ILE A 1 250 ? 6.083 17.648 6.716 1.00 86.38 250 ILE A C 1
ATOM 2081 O O . ILE A 1 250 ? 5.758 17.666 5.527 1.00 86.38 250 ILE A O 1
ATOM 2085 N N . GLU A 1 251 ? 7.100 16.918 7.161 1.00 83.94 251 GLU A N 1
ATOM 2086 C CA . GLU A 1 251 ? 7.997 16.165 6.293 1.00 83.94 251 GLU A CA 1
ATOM 2087 C C . GLU A 1 251 ? 7.880 14.658 6.563 1.00 83.94 251 GLU A C 1
ATOM 2089 O O . GLU A 1 251 ? 8.547 14.074 7.419 1.00 83.94 251 GLU A O 1
ATOM 2094 N N . LEU A 1 252 ? 6.980 14.004 5.823 1.00 82.50 252 LEU A N 1
ATOM 2095 C CA . LEU A 1 252 ? 6.679 12.579 5.973 1.00 82.50 252 LEU A CA 1
ATOM 2096 C C . LEU A 1 252 ? 7.402 11.752 4.902 1.00 82.50 252 LEU A C 1
ATOM 2098 O O . LEU A 1 252 ? 6.947 11.644 3.760 1.00 82.50 252 LEU A O 1
ATOM 2102 N N . ARG A 1 253 ? 8.519 11.119 5.275 1.00 77.38 253 ARG A N 1
ATOM 2103 C CA . ARG A 1 253 ? 9.324 10.300 4.355 1.00 77.38 253 ARG A CA 1
ATOM 2104 C C . ARG A 1 253 ? 8.519 9.142 3.749 1.00 77.38 253 ARG A C 1
ATOM 2106 O O . ARG A 1 253 ? 7.773 8.432 4.436 1.00 77.38 253 ARG A O 1
ATOM 2113 N N . ASP A 1 254 ? 8.691 8.941 2.442 1.00 74.88 254 ASP A N 1
ATOM 2114 C CA . ASP A 1 254 ? 8.034 7.901 1.638 1.00 74.88 254 ASP A CA 1
ATOM 2115 C C . ASP A 1 254 ? 6.508 7.849 1.807 1.00 74.88 254 ASP A C 1
ATOM 2117 O O . ASP A 1 254 ? 5.873 6.801 1.679 1.00 74.88 254 ASP A O 1
ATOM 2121 N N . HIS A 1 255 ? 5.880 8.958 2.193 1.00 81.56 255 HIS A N 1
ATOM 2122 C CA . HIS A 1 255 ? 4.425 9.032 2.309 1.00 81.56 255 HIS A CA 1
ATOM 2123 C C . HIS A 1 255 ? 3.743 9.284 0.964 1.00 81.56 255 HIS A C 1
ATOM 2125 O O . HIS A 1 255 ? 2.575 8.936 0.796 1.00 81.56 255 HIS A O 1
ATOM 2131 N N . TRP A 1 256 ? 4.500 9.730 -0.041 1.00 81.00 256 TRP A N 1
ATOM 2132 C CA . TRP A 1 256 ? 4.061 9.758 -1.435 1.00 81.00 256 TRP A CA 1
ATOM 2133 C C . TRP A 1 256 ? 3.460 8.414 -1.885 1.00 81.00 256 TRP A C 1
ATOM 2135 O O . TRP A 1 256 ? 2.545 8.411 -2.702 1.00 81.00 256 TRP A O 1
ATOM 2145 N N . ILE A 1 257 ? 3.879 7.283 -1.301 1.00 85.12 257 ILE A N 1
ATOM 2146 C CA . ILE A 1 257 ? 3.354 5.947 -1.615 1.00 85.12 257 ILE A CA 1
ATOM 2147 C C . ILE A 1 257 ? 1.836 5.826 -1.387 1.00 85.12 257 ILE A C 1
ATOM 2149 O O . ILE A 1 257 ? 1.155 5.178 -2.169 1.00 85.12 257 ILE A O 1
ATOM 2153 N N . ILE A 1 258 ? 1.280 6.502 -0.374 1.00 86.69 258 ILE A N 1
ATOM 2154 C CA . ILE A 1 258 ? -0.153 6.433 -0.028 1.00 86.69 258 ILE A CA 1
ATOM 2155 C C . ILE A 1 258 ? -0.977 7.438 -0.846 1.00 86.69 258 ILE A C 1
ATOM 2157 O O . ILE A 1 258 ? -2.195 7.328 -0.940 1.00 86.69 258 ILE A O 1
ATOM 2161 N N . ASN A 1 259 ? -0.327 8.437 -1.441 1.00 85.44 259 ASN A N 1
ATOM 2162 C CA . ASN A 1 259 ? -0.970 9.415 -2.317 1.00 85.44 259 ASN A CA 1
ATOM 2163 C C . ASN A 1 259 ? -0.919 8.982 -3.793 1.00 85.44 259 ASN A C 1
ATOM 2165 O O . ASN A 1 259 ? -1.844 9.246 -4.551 1.00 85.44 259 ASN A O 1
ATOM 2169 N N . ARG A 1 260 ? 0.163 8.310 -4.199 1.00 84.50 260 ARG A N 1
ATOM 2170 C CA . ARG A 1 260 ? 0.464 8.060 -5.612 1.00 84.50 260 ARG A CA 1
ATOM 2171 C C . ARG A 1 260 ? 0.496 6.582 -6.010 1.00 84.50 260 ARG A C 1
ATOM 2173 O O . ARG A 1 260 ? 0.161 6.250 -7.141 1.00 84.50 260 ARG A O 1
ATOM 2180 N N . PHE A 1 261 ? 0.858 5.691 -5.084 1.00 88.62 261 PHE A N 1
ATOM 2181 C CA . PHE A 1 261 ? 1.137 4.273 -5.361 1.00 88.62 261 PHE A CA 1
ATOM 2182 C C . PHE A 1 261 ? 0.403 3.347 -4.390 1.00 88.62 261 PHE A C 1
ATOM 2184 O O . PHE A 1 261 ? 0.942 2.347 -3.915 1.00 88.62 261 PHE A O 1
ATOM 2191 N N . MET A 1 262 ? -0.857 3.672 -4.087 1.00 92.62 262 MET A N 1
ATOM 2192 C CA . MET A 1 262 ? -1.673 2.893 -3.148 1.00 92.62 262 MET A CA 1
ATOM 2193 C C . MET A 1 262 ? -1.903 1.447 -3.612 1.00 92.62 262 MET A C 1
ATOM 2195 O O . MET A 1 262 ? -2.289 0.592 -2.825 1.00 92.62 262 MET A O 1
ATOM 2199 N N . TYR A 1 263 ? -1.619 1.147 -4.877 1.00 92.50 263 TYR A N 1
ATOM 2200 C CA . TYR A 1 263 ? -1.616 -0.200 -5.435 1.00 92.50 263 TYR A CA 1
ATOM 2201 C C . TYR A 1 263 ? -0.439 -1.077 -4.977 1.00 92.50 263 TYR A C 1
ATOM 2203 O O . TYR A 1 263 ? -0.418 -2.256 -5.306 1.00 92.50 263 TYR A O 1
ATOM 2211 N N . PHE A 1 264 ? 0.533 -0.557 -4.222 1.00 91.50 264 PHE A N 1
ATOM 2212 C CA . PHE A 1 264 ? 1.562 -1.381 -3.586 1.00 91.50 264 PHE A CA 1
ATOM 2213 C C . PHE A 1 264 ? 1.064 -2.013 -2.282 1.00 91.50 264 PHE A C 1
ATOM 2215 O O . PHE A 1 264 ? 0.485 -1.336 -1.429 1.00 91.50 264 PHE A O 1
ATOM 2222 N N . GLY A 1 265 ? 1.414 -3.282 -2.047 1.00 90.81 265 GLY A N 1
ATOM 2223 C CA . GLY A 1 265 ? 1.134 -3.966 -0.778 1.00 90.81 265 GLY A CA 1
ATOM 2224 C C . GLY A 1 265 ? 1.767 -3.251 0.420 1.00 90.81 265 GLY A C 1
ATOM 2225 O O . GLY A 1 265 ? 1.165 -3.144 1.491 1.00 90.81 265 GLY A O 1
ATOM 2226 N N . SER A 1 266 ? 2.938 -2.641 0.219 1.00 89.25 266 SER A N 1
ATOM 2227 C CA . SER A 1 266 ? 3.602 -1.817 1.234 1.00 89.25 266 SER A CA 1
ATOM 2228 C C . SER A 1 266 ? 2.855 -0.523 1.574 1.00 89.25 266 SER A C 1
ATOM 2230 O O . SER A 1 266 ? 2.934 -0.081 2.722 1.00 89.25 266 SER A O 1
ATOM 2232 N N . ALA A 1 267 ? 2.078 0.050 0.647 1.00 92.19 267 ALA A N 1
ATOM 2233 C CA . ALA A 1 267 ? 1.214 1.198 0.929 1.00 92.19 267 ALA A CA 1
ATOM 2234 C C . ALA A 1 267 ? 0.054 0.802 1.854 1.00 92.19 267 ALA A C 1
ATOM 2236 O O . ALA A 1 267 ? -0.237 1.499 2.832 1.00 92.19 267 ALA A O 1
ATOM 2237 N N . LEU A 1 268 ? -0.559 -0.359 1.598 1.00 93.19 268 LEU A N 1
ATOM 2238 C CA . LEU A 1 268 ? -1.611 -0.910 2.450 1.00 93.19 268 LEU A CA 1
ATOM 2239 C C . LEU A 1 268 ? -1.072 -1.268 3.844 1.00 93.19 268 LEU A C 1
ATOM 2241 O O . LEU A 1 268 ? -1.650 -0.869 4.852 1.00 93.19 268 LEU A O 1
ATOM 2245 N N . ALA A 1 269 ? 0.077 -1.947 3.914 1.00 93.06 269 ALA A N 1
ATOM 2246 C CA . ALA A 1 269 ? 0.732 -2.274 5.179 1.00 93.06 269 ALA A CA 1
ATOM 2247 C C . ALA A 1 269 ? 1.053 -1.008 5.994 1.00 93.06 269 ALA A C 1
ATOM 2249 O O . ALA A 1 269 ? 0.713 -0.931 7.176 1.00 93.06 269 ALA A O 1
ATOM 2250 N N . LYS A 1 270 ? 1.643 0.014 5.361 1.00 90.56 270 LYS A N 1
ATOM 2251 C CA . LYS A 1 270 ? 1.975 1.298 6.000 1.00 90.56 270 LYS A CA 1
ATOM 2252 C C . LYS A 1 270 ? 0.733 1.996 6.565 1.00 90.56 270 LYS A C 1
ATOM 2254 O O . LYS A 1 270 ? 0.736 2.432 7.710 1.00 90.56 270 LYS A O 1
ATOM 2259 N N . SER A 1 271 ? -0.331 2.081 5.771 1.00 92.81 271 SER A N 1
ATOM 2260 C CA . SER A 1 271 ? -1.548 2.819 6.129 1.00 92.81 271 SER A CA 1
ATOM 2261 C C . SER A 1 271 ? -2.433 2.098 7.154 1.00 92.81 271 SER A C 1
ATOM 2263 O O . SER A 1 271 ? -3.065 2.754 7.980 1.00 92.81 271 SER A O 1
ATOM 2265 N N . CYS A 1 272 ? -2.468 0.761 7.143 1.00 96.00 272 CYS A N 1
ATOM 2266 C CA . CYS A 1 272 ? -3.420 -0.012 7.945 1.00 96.00 272 CYS A CA 1
ATOM 2267 C C . CYS A 1 272 ? -2.830 -0.634 9.218 1.00 96.00 272 CYS A C 1
ATOM 2269 O O . CYS A 1 272 ? -3.596 -0.899 10.143 1.00 96.00 272 CYS A O 1
ATOM 2271 N N . THR A 1 273 ? -1.505 -0.840 9.320 1.00 96.81 273 THR A N 1
ATOM 2272 C CA . THR A 1 273 ? -0.913 -1.598 10.445 1.00 96.81 273 THR A CA 1
ATOM 2273 C C . THR A 1 273 ? -1.291 -1.022 11.803 1.00 96.81 273 THR A C 1
ATOM 2275 O O . THR A 1 273 ? -1.875 -1.721 12.627 1.00 96.81 273 THR A O 1
ATOM 2278 N N . LEU A 1 274 ? -1.000 0.262 12.030 1.00 96.88 274 LEU A N 1
ATOM 2279 C CA . LEU A 1 274 ? -1.299 0.896 13.311 1.00 96.88 274 LEU A CA 1
ATOM 2280 C C . LEU A 1 274 ? -2.799 1.093 13.536 1.00 96.88 274 LEU A C 1
ATOM 2282 O O . LEU A 1 274 ? -3.234 1.064 14.682 1.00 96.88 274 LEU A O 1
ATOM 2286 N N . LEU A 1 275 ? -3.603 1.256 12.482 1.00 96.88 275 LEU A N 1
ATOM 2287 C CA . LEU A 1 275 ? -5.058 1.349 12.623 1.00 96.88 275 LEU A CA 1
ATOM 2288 C C . LEU A 1 275 ? -5.636 0.026 13.127 1.00 96.88 275 LEU A C 1
ATOM 2290 O O . LEU A 1 275 ? -6.366 0.014 14.114 1.00 96.88 275 LEU A O 1
ATOM 2294 N N . TRP A 1 276 ? -5.285 -1.092 12.490 1.00 97.38 276 TRP A N 1
ATOM 2295 C CA . TRP A 1 276 ? -5.829 -2.408 12.827 1.00 97.38 276 TRP A CA 1
ATOM 2296 C C . TRP A 1 276 ? -5.358 -2.888 14.196 1.00 97.38 276 TRP A C 1
ATOM 2298 O O . TRP A 1 276 ? -6.175 -3.357 14.991 1.00 97.38 276 TRP A O 1
ATOM 2308 N N . THR A 1 277 ? -4.071 -2.716 14.516 1.00 97.00 277 THR A N 1
ATOM 2309 C CA . THR A 1 277 ? -3.570 -3.054 15.853 1.00 97.00 277 THR A CA 1
ATOM 2310 C C . THR A 1 277 ? -4.172 -2.145 16.917 1.00 97.00 277 THR A C 1
ATOM 2312 O O . THR A 1 277 ? -4.538 -2.640 17.978 1.00 97.00 277 THR A O 1
ATOM 2315 N N . SER A 1 278 ? -4.383 -0.853 16.641 1.00 95.81 278 SER A N 1
ATOM 2316 C CA . SER A 1 278 ? -5.077 0.035 17.581 1.00 95.81 278 SER A CA 1
ATOM 2317 C C . SER A 1 278 ? -6.525 -0.406 17.800 1.00 95.81 278 SER A C 1
ATOM 2319 O O . SER A 1 278 ? -6.922 -0.615 18.944 1.00 95.81 278 SER A O 1
ATOM 2321 N N . ILE A 1 279 ? -7.311 -0.630 16.737 1.00 94.88 279 ILE A N 1
ATOM 2322 C CA . ILE A 1 279 ? -8.708 -1.100 16.844 1.00 94.88 279 ILE A CA 1
ATOM 2323 C C . ILE A 1 279 ? -8.808 -2.306 17.787 1.00 94.88 279 ILE A C 1
ATOM 2325 O O . ILE A 1 279 ? -9.716 -2.371 18.622 1.00 94.88 279 ILE A O 1
ATOM 2329 N N . LEU A 1 280 ? -7.846 -3.225 17.682 1.00 93.88 280 LEU A N 1
ATOM 2330 C CA . LEU A 1 280 ? -7.762 -4.399 18.532 1.00 93.88 280 LEU A CA 1
ATOM 2331 C C . LEU A 1 280 ? -7.309 -4.071 19.966 1.00 93.88 280 LEU A C 1
ATOM 2333 O O . LEU A 1 280 ? -7.902 -4.566 20.917 1.00 93.88 280 LEU A O 1
ATOM 2337 N N . LEU A 1 281 ? -6.271 -3.261 20.164 1.00 93.50 281 LEU A N 1
ATOM 2338 C CA . LEU A 1 281 ? -5.572 -3.169 21.450 1.00 93.50 281 LEU A CA 1
ATOM 2339 C C . LEU A 1 281 ? -6.118 -2.094 22.406 1.00 93.50 281 LEU A C 1
ATOM 2341 O O . LEU A 1 281 ? -6.081 -2.317 23.617 1.00 93.50 281 LEU A O 1
ATOM 2345 N N . ILE A 1 282 ? -6.660 -0.961 21.927 1.00 89.56 282 ILE A N 1
ATOM 2346 C CA . ILE A 1 282 ? -6.843 0.218 22.810 1.00 89.56 282 ILE A CA 1
ATOM 2347 C C . ILE A 1 282 ? -7.954 0.059 23.871 1.00 89.56 282 ILE A C 1
ATOM 2349 O O . ILE A 1 282 ? -7.945 0.757 24.882 1.00 89.56 282 ILE A O 1
ATOM 2353 N N . ASP A 1 283 ? -8.904 -0.858 23.673 1.00 81.75 283 ASP A N 1
ATOM 2354 C CA . ASP A 1 283 ? -10.041 -1.086 24.591 1.00 81.75 283 ASP A CA 1
ATOM 2355 C C . ASP A 1 283 ? -9.889 -2.354 25.451 1.00 81.75 283 ASP A C 1
ATOM 2357 O O . ASP A 1 283 ? -10.668 -2.611 26.3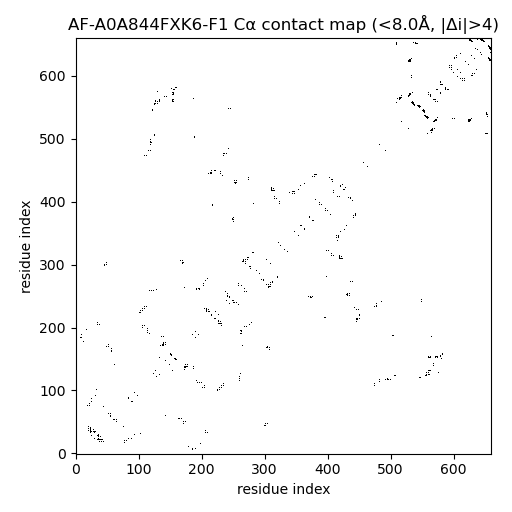72 1.00 81.75 283 ASP A O 1
ATOM 2361 N N . ASN A 1 284 ? -8.880 -3.183 25.172 1.00 80.44 284 ASN A N 1
ATOM 2362 C CA . ASN A 1 284 ? -8.755 -4.476 25.831 1.00 80.44 284 ASN A CA 1
ATOM 2363 C C . ASN A 1 284 ? -8.132 -4.356 27.223 1.00 80.44 284 ASN A C 1
ATOM 2365 O O . ASN A 1 284 ? -6.982 -3.956 27.392 1.00 80.44 284 ASN A O 1
ATOM 2369 N N . LYS A 1 285 ? -8.891 -4.771 28.245 1.00 72.44 285 LYS A N 1
ATOM 2370 C CA . LYS A 1 285 ? -8.494 -4.631 29.657 1.00 72.44 285 LYS A CA 1
ATOM 2371 C C . LYS A 1 285 ? -7.375 -5.584 30.084 1.00 72.44 285 LYS A C 1
ATOM 2373 O O . LYS A 1 285 ? -6.655 -5.248 31.024 1.00 72.44 285 LYS A O 1
ATOM 2378 N N . LYS A 1 286 ? -7.267 -6.764 29.461 1.00 80.12 286 LYS A N 1
ATOM 2379 C CA . LYS A 1 286 ? -6.279 -7.803 29.794 1.00 80.12 286 LYS A CA 1
ATOM 2380 C C . LYS A 1 286 ? -5.878 -8.609 28.547 1.00 80.12 286 LYS A C 1
ATOM 2382 O O . LYS A 1 286 ? -6.750 -8.838 27.704 1.00 80.12 286 LYS A O 1
ATOM 2387 N N . PRO A 1 287 ? -4.627 -9.099 28.462 1.00 84.81 287 PRO A N 1
ATOM 2388 C CA . PRO A 1 287 ? -4.223 -10.077 27.467 1.00 84.81 287 PRO A CA 1
ATOM 2389 C C . PRO A 1 287 ? -5.070 -11.339 27.607 1.00 84.81 287 PRO A C 1
ATOM 2391 O O . PRO A 1 287 ? -5.253 -11.863 28.706 1.00 84.81 287 PRO A O 1
ATOM 2394 N N . THR A 1 288 ? -5.591 -11.829 26.489 1.00 90.69 288 THR A N 1
ATOM 2395 C CA . THR A 1 288 ? -6.304 -13.106 26.416 1.00 90.69 288 THR A CA 1
ATOM 2396 C C . THR A 1 288 ? -5.762 -13.908 25.244 1.00 90.69 288 THR A C 1
ATOM 2398 O O . THR A 1 288 ? -5.230 -13.335 24.296 1.00 90.69 288 THR A O 1
ATOM 2401 N N . ILE A 1 289 ? -5.934 -15.231 25.277 1.00 90.50 289 ILE A N 1
ATOM 2402 C CA . ILE A 1 289 ? -5.554 -16.102 24.154 1.00 90.50 289 ILE A CA 1
ATOM 2403 C C . ILE A 1 289 ? -6.272 -15.658 22.873 1.00 90.50 289 ILE A C 1
ATOM 2405 O O . ILE A 1 289 ? -5.654 -15.580 21.818 1.00 90.50 289 ILE A O 1
ATOM 2409 N N . LYS A 1 290 ? -7.551 -15.273 22.975 1.00 92.12 290 LYS A N 1
ATOM 2410 C CA . LYS A 1 290 ? -8.313 -14.732 21.845 1.00 92.12 290 LYS A CA 1
ATOM 2411 C C . LYS A 1 290 ? -7.656 -13.476 21.260 1.00 92.12 290 LYS A C 1
ATOM 2413 O O . LYS A 1 290 ? -7.450 -13.419 20.055 1.00 92.12 290 LYS A O 1
ATOM 2418 N N . LEU A 1 291 ? -7.286 -12.514 22.110 1.00 93.88 291 LEU A N 1
ATOM 2419 C CA . LEU A 1 291 ? -6.591 -11.295 21.686 1.00 93.88 291 LEU A CA 1
ATOM 2420 C C . LEU A 1 291 ? -5.249 -11.611 21.013 1.00 93.88 291 LEU A C 1
ATOM 2422 O O . LEU A 1 291 ? -4.922 -11.017 19.991 1.00 93.88 291 LEU A O 1
ATOM 2426 N N . ALA A 1 292 ? -4.487 -12.554 21.573 1.00 94.06 292 ALA A N 1
ATOM 2427 C CA . ALA A 1 292 ? -3.207 -12.979 21.016 1.00 94.06 292 ALA A CA 1
ATOM 2428 C C . ALA A 1 292 ? -3.374 -13.622 19.629 1.00 94.06 292 ALA A C 1
ATOM 2430 O O . ALA A 1 292 ? -2.613 -13.304 18.719 1.00 94.06 292 ALA A O 1
ATOM 2431 N N . ILE A 1 293 ? -4.394 -14.467 19.446 1.00 95.56 293 ILE A N 1
ATOM 2432 C CA . ILE A 1 293 ? -4.716 -15.086 18.153 1.00 95.56 293 ILE A CA 1
ATOM 2433 C C . ILE A 1 293 ? -5.150 -14.024 17.134 1.00 95.56 293 ILE A C 1
ATOM 2435 O O . ILE A 1 293 ? -4.632 -14.007 16.021 1.00 95.56 293 ILE A O 1
ATOM 2439 N N . GLU A 1 294 ? -6.054 -13.111 17.502 1.00 94.81 294 GLU A N 1
ATOM 2440 C CA . GLU A 1 294 ? -6.503 -12.023 16.617 1.00 94.81 294 GLU A CA 1
ATOM 2441 C C . GLU A 1 294 ? -5.332 -11.118 16.203 1.00 94.81 294 GLU A C 1
ATOM 2443 O O . GLU A 1 294 ? -5.187 -10.784 15.026 1.00 94.81 294 GLU A O 1
ATOM 2448 N N . TYR A 1 295 ? -4.446 -10.785 17.147 1.00 96.69 295 TYR A N 1
ATOM 2449 C CA . TYR A 1 295 ? -3.243 -10.004 16.878 1.00 96.69 295 TYR A CA 1
ATOM 2450 C C . TYR A 1 295 ? -2.266 -10.749 15.957 1.00 96.69 295 TYR A C 1
ATOM 2452 O O . TYR A 1 295 ? -1.724 -10.149 15.028 1.00 96.69 295 TYR A O 1
ATOM 2460 N N . ALA A 1 296 ? -2.057 -12.052 16.173 1.00 97.25 296 ALA A N 1
ATOM 2461 C CA . ALA A 1 296 ? -1.195 -12.880 15.331 1.00 97.25 296 ALA A CA 1
ATOM 2462 C C . ALA A 1 296 ? -1.728 -12.983 13.894 1.00 97.25 296 ALA A C 1
ATOM 2464 O O . ALA A 1 296 ? -0.953 -12.855 12.950 1.00 97.25 296 ALA A O 1
ATOM 2465 N N . ILE A 1 297 ? -3.045 -13.134 13.722 1.00 97.50 297 ILE A N 1
ATOM 2466 C CA . ILE A 1 297 ? -3.698 -13.152 12.406 1.00 97.50 297 ILE A CA 1
ATOM 2467 C C . ILE A 1 297 ? -3.515 -11.806 11.692 1.00 97.50 297 ILE A C 1
ATOM 2469 O O . ILE A 1 297 ? -3.076 -11.781 10.544 1.00 97.50 297 ILE A O 1
ATOM 2473 N N . ILE A 1 298 ? -3.795 -10.685 12.369 1.00 97.44 298 ILE A N 1
ATOM 2474 C CA . ILE A 1 298 ? -3.593 -9.337 11.810 1.00 97.44 298 ILE A CA 1
ATOM 2475 C C . ILE A 1 298 ? -2.125 -9.124 11.420 1.00 97.44 298 ILE A C 1
ATOM 2477 O O . ILE A 1 298 ? -1.840 -8.646 10.322 1.00 97.44 298 ILE A O 1
ATOM 2481 N N . SER A 1 299 ? -1.196 -9.518 12.292 1.00 97.12 299 SER A N 1
ATOM 2482 C CA . SER A 1 299 ? 0.246 -9.416 12.051 1.00 97.12 299 SER A CA 1
ATOM 2483 C C . SER A 1 299 ? 0.673 -10.223 10.830 1.00 97.12 299 SER A C 1
ATOM 2485 O O . SER A 1 299 ? 1.384 -9.705 9.971 1.00 97.12 299 SER A O 1
ATOM 2487 N N . PHE A 1 300 ? 0.201 -11.467 10.720 1.00 96.69 300 PHE A N 1
ATOM 2488 C CA . PHE A 1 300 ? 0.466 -12.331 9.576 1.00 96.69 300 PHE A CA 1
ATOM 2489 C C . PHE A 1 300 ? -0.036 -11.696 8.275 1.00 96.69 300 PHE A C 1
ATOM 2491 O O . PHE A 1 300 ? 0.742 -11.531 7.338 1.00 96.69 300 PHE A O 1
ATOM 2498 N N . VAL A 1 301 ? -1.294 -11.242 8.239 1.00 97.19 301 VAL A N 1
ATOM 2499 C CA . VAL A 1 301 ? -1.867 -10.568 7.063 1.00 97.19 301 VAL A CA 1
ATOM 2500 C C . VAL A 1 301 ? -1.025 -9.359 6.655 1.00 97.19 301 VAL A C 1
ATOM 2502 O O . VAL A 1 301 ? -0.655 -9.244 5.490 1.00 97.19 301 VAL A O 1
ATOM 2505 N N . LEU A 1 302 ? -0.660 -8.483 7.593 1.00 96.50 302 LEU A N 1
ATOM 2506 C CA . LEU A 1 302 ? 0.115 -7.277 7.286 1.00 96.50 302 LEU A CA 1
ATOM 2507 C C . LEU A 1 302 ? 1.532 -7.595 6.786 1.00 96.50 302 LEU A C 1
ATOM 2509 O O . LEU A 1 302 ? 1.982 -6.977 5.821 1.00 96.50 302 LEU A O 1
ATOM 2513 N N . LEU A 1 303 ? 2.206 -8.594 7.366 1.00 94.44 303 LEU A N 1
ATOM 2514 C CA . LEU A 1 303 ? 3.527 -9.044 6.910 1.00 94.44 303 LEU A CA 1
ATOM 2515 C C . LEU A 1 303 ? 3.486 -9.655 5.504 1.00 94.44 303 LEU A C 1
ATOM 2517 O O . LEU A 1 303 ? 4.424 -9.454 4.735 1.00 94.44 303 LEU A O 1
ATOM 2521 N N . THR A 1 304 ? 2.389 -10.327 5.134 1.00 95.12 304 THR A N 1
ATOM 2522 C CA . THR A 1 304 ? 2.204 -10.861 3.769 1.00 95.12 304 THR A CA 1
ATOM 2523 C C . THR A 1 304 ? 1.945 -9.775 2.727 1.00 95.12 304 THR A C 1
ATOM 2525 O O . THR A 1 304 ? 2.090 -10.023 1.532 1.00 95.12 304 THR A O 1
ATOM 2528 N N . ARG A 1 305 ? 1.552 -8.567 3.157 1.00 94.31 305 ARG A N 1
ATOM 2529 C CA . ARG A 1 305 ? 1.466 -7.393 2.279 1.00 94.31 305 ARG A CA 1
ATOM 2530 C C . ARG A 1 305 ? 2.811 -6.698 2.130 1.00 94.31 305 ARG A C 1
ATOM 2532 O O . ARG A 1 305 ? 3.126 -6.203 1.053 1.00 94.31 305 ARG A O 1
ATOM 2539 N N . SER A 1 306 ? 3.561 -6.600 3.228 1.00 91.62 306 SER A N 1
ATOM 2540 C CA . SER A 1 306 ? 4.921 -6.071 3.243 1.00 91.62 306 SER A CA 1
ATOM 2541 C C . SER A 1 306 ? 5.589 -6.299 4.596 1.00 91.62 306 SER A C 1
ATOM 2543 O O . SER A 1 306 ? 5.036 -5.976 5.651 1.00 91.62 306 SER A O 1
ATOM 2545 N N . THR A 1 307 ? 6.853 -6.715 4.568 1.00 87.94 307 THR A N 1
ATOM 2546 C CA . THR A 1 307 ? 7.697 -6.847 5.766 1.00 87.94 307 THR A CA 1
ATOM 2547 C C . THR A 1 307 ? 7.938 -5.511 6.474 1.00 87.94 307 THR A C 1
ATOM 2549 O O . THR A 1 307 ? 8.268 -5.491 7.657 1.00 87.94 307 THR A O 1
ATOM 2552 N N . THR A 1 308 ? 7.678 -4.380 5.805 1.00 88.06 308 THR A N 1
ATOM 2553 C CA . THR A 1 308 ? 7.753 -3.039 6.407 1.00 88.06 308 THR A CA 1
ATOM 2554 C C . THR A 1 308 ? 6.757 -2.812 7.551 1.00 88.06 308 THR A C 1
ATOM 2556 O O . THR A 1 308 ? 6.874 -1.814 8.255 1.00 88.06 308 THR A O 1
ATOM 2559 N N . ALA A 1 309 ? 5.773 -3.700 7.746 1.00 92.94 309 ALA A N 1
ATOM 2560 C CA . ALA A 1 309 ? 4.861 -3.657 8.890 1.00 92.94 309 ALA A CA 1
ATOM 2561 C C . ALA A 1 309 ? 5.530 -4.054 10.221 1.00 92.94 309 ALA A C 1
ATOM 2563 O O . ALA A 1 309 ? 5.054 -3.656 11.283 1.00 92.94 309 ALA A O 1
ATOM 2564 N N . LEU A 1 310 ? 6.627 -4.820 10.181 1.00 92.81 310 LEU A N 1
ATOM 2565 C CA . LEU A 1 310 ? 7.260 -5.424 11.357 1.00 92.81 310 LEU A CA 1
ATOM 2566 C C . LEU A 1 310 ? 7.554 -4.447 12.517 1.00 92.81 310 LEU A C 1
ATOM 2568 O O . LEU A 1 310 ? 7.108 -4.738 13.631 1.00 92.81 310 LEU A O 1
ATOM 2572 N N . PRO A 1 311 ? 8.230 -3.294 12.314 1.00 92.75 311 PRO A N 1
ATOM 2573 C CA . PRO A 1 311 ? 8.505 -2.366 13.415 1.00 92.75 311 PRO A CA 1
ATOM 2574 C C . PRO A 1 311 ? 7.222 -1.822 14.058 1.00 92.75 311 PRO A C 1
ATOM 2576 O O . PRO A 1 311 ? 7.135 -1.702 15.278 1.00 92.75 311 PRO A O 1
ATOM 2579 N N . LEU A 1 312 ? 6.187 -1.551 13.259 1.00 95.75 312 LEU A N 1
ATOM 2580 C CA . LEU A 1 312 ? 4.901 -1.042 13.744 1.00 95.75 312 LEU A CA 1
ATOM 2581 C C . LEU A 1 312 ? 4.151 -2.084 14.584 1.00 95.75 312 LEU A C 1
ATOM 2583 O O . LEU A 1 312 ? 3.561 -1.745 15.613 1.00 95.75 312 LEU A O 1
ATOM 2587 N N . LEU A 1 313 ? 4.195 -3.352 14.162 1.00 96.88 313 LEU A N 1
ATOM 2588 C CA . LEU A 1 313 ? 3.638 -4.469 14.920 1.00 96.88 313 LEU A CA 1
ATOM 2589 C C . LEU A 1 313 ? 4.340 -4.570 16.280 1.00 96.88 313 LEU A C 1
ATOM 2591 O O . LEU A 1 313 ? 3.692 -4.394 17.312 1.00 96.88 313 LEU A O 1
ATOM 2595 N N . ILE A 1 314 ? 5.668 -4.711 16.293 1.00 95.00 314 ILE A N 1
ATOM 2596 C CA . ILE A 1 314 ? 6.455 -4.841 17.529 1.00 95.00 314 ILE A CA 1
ATOM 2597 C C . ILE A 1 314 ? 6.153 -3.702 18.512 1.00 95.00 314 ILE A C 1
ATOM 2599 O O . ILE A 1 314 ? 5.830 -3.967 19.671 1.00 95.00 314 ILE A O 1
ATOM 2603 N N . VAL A 1 315 ? 6.165 -2.447 18.053 1.00 95.62 315 VAL A N 1
ATOM 2604 C CA . VAL A 1 315 ? 5.873 -1.289 18.913 1.00 95.62 315 VAL A CA 1
ATOM 2605 C C . VAL A 1 315 ? 4.461 -1.344 19.479 1.00 95.62 315 VAL A C 1
ATOM 2607 O O . VAL A 1 315 ? 4.286 -1.186 20.686 1.00 95.62 315 VAL A O 1
ATOM 2610 N N . SER A 1 316 ? 3.447 -1.600 18.645 1.00 96.44 316 SER A N 1
ATOM 2611 C CA . SER A 1 316 ? 2.055 -1.657 19.113 1.00 96.44 316 SER A CA 1
ATOM 2612 C C . SER A 1 316 ? 1.854 -2.707 20.214 1.00 96.44 316 SER A C 1
ATOM 2614 O O . SER A 1 316 ? 1.132 -2.460 21.183 1.00 96.44 316 SER A O 1
ATOM 2616 N N . LEU A 1 317 ? 2.544 -3.848 20.111 1.00 95.50 317 LEU A N 1
ATOM 2617 C CA . LEU A 1 317 ? 2.481 -4.919 21.098 1.00 95.50 317 LEU A CA 1
ATOM 2618 C C . LEU A 1 317 ? 3.204 -4.545 22.398 1.00 95.50 317 LEU A C 1
ATOM 2620 O O . LEU A 1 317 ? 2.642 -4.722 23.480 1.00 95.50 317 LEU A O 1
ATOM 2624 N N . ILE A 1 318 ? 4.419 -3.991 22.310 1.00 94.50 318 ILE A N 1
ATOM 2625 C CA . ILE A 1 318 ? 5.187 -3.555 23.488 1.00 94.50 318 ILE A CA 1
ATOM 2626 C C . ILE A 1 318 ? 4.422 -2.471 24.256 1.00 94.50 318 ILE A C 1
ATOM 2628 O O . ILE A 1 318 ? 4.281 -2.563 25.477 1.00 94.50 318 ILE A O 1
ATOM 2632 N N . VAL A 1 319 ? 3.876 -1.475 23.552 1.00 94.31 319 VAL A N 1
ATOM 2633 C CA . VAL A 1 319 ? 3.091 -0.393 24.163 1.00 94.31 319 VAL A CA 1
ATOM 2634 C C . VAL A 1 319 ? 1.841 -0.940 24.855 1.00 94.31 319 VAL A C 1
ATOM 2636 O O . VAL A 1 319 ? 1.533 -0.537 25.979 1.00 94.31 319 VAL A O 1
ATOM 2639 N N . TYR A 1 320 ? 1.146 -1.902 24.239 1.00 93.94 320 TYR A N 1
ATOM 2640 C CA . TYR A 1 320 ? 0.013 -2.571 24.879 1.00 93.94 320 TYR A CA 1
ATOM 2641 C C . TYR A 1 320 ? 0.415 -3.264 26.189 1.00 93.94 320 TYR A C 1
ATOM 2643 O O . TYR A 1 320 ? -0.253 -3.085 27.212 1.00 93.94 320 TYR A O 1
ATOM 2651 N N . PHE A 1 321 ? 1.527 -4.007 26.192 1.00 91.19 321 PHE A N 1
ATOM 2652 C CA . PHE A 1 321 ? 2.027 -4.662 27.401 1.00 91.19 321 PHE A CA 1
ATOM 2653 C C . PHE A 1 321 ? 2.442 -3.665 28.485 1.00 91.19 321 PHE A C 1
ATOM 2655 O O . PHE A 1 321 ? 2.108 -3.883 29.649 1.00 91.19 321 PHE A O 1
ATOM 2662 N N . LEU A 1 322 ? 3.083 -2.548 28.131 1.00 90.75 322 LEU A N 1
ATOM 2663 C CA . LEU A 1 322 ? 3.419 -1.486 29.086 1.00 90.75 322 LEU A CA 1
ATOM 2664 C C . LEU A 1 322 ? 2.169 -0.934 29.783 1.00 90.75 322 LEU A C 1
ATOM 2666 O O . LEU A 1 322 ? 2.126 -0.848 31.011 1.00 90.75 322 LEU A O 1
ATOM 2670 N N . ILE A 1 323 ? 1.121 -0.626 29.016 1.00 89.88 323 ILE A N 1
ATOM 2671 C CA . ILE A 1 323 ? -0.140 -0.097 29.558 1.00 89.88 323 ILE A CA 1
ATOM 2672 C C . ILE A 1 323 ? -0.858 -1.134 30.420 1.00 89.88 323 ILE A C 1
ATOM 2674 O O . ILE A 1 323 ? -1.439 -0.792 31.452 1.00 89.88 323 ILE A O 1
ATOM 2678 N N . TYR A 1 324 ? -0.813 -2.407 30.026 1.00 88.81 324 TYR A N 1
ATOM 2679 C CA . TYR A 1 324 ? -1.371 -3.490 30.827 1.00 88.81 324 TYR A CA 1
ATOM 2680 C C . TYR A 1 324 ? -0.636 -3.649 32.167 1.00 88.81 324 TYR A C 1
ATOM 2682 O O . TYR A 1 324 ? -1.275 -3.725 33.222 1.00 88.81 324 TYR A O 1
ATOM 2690 N N . LEU A 1 325 ? 0.699 -3.667 32.133 1.00 88.19 325 LEU A N 1
ATOM 2691 C CA . LEU A 1 325 ? 1.540 -3.896 33.306 1.00 88.19 325 LEU A CA 1
ATOM 2692 C C . LEU A 1 325 ? 1.571 -2.712 34.269 1.00 88.19 325 LEU A C 1
ATOM 2694 O O . LEU A 1 325 ? 1.842 -2.942 35.449 1.00 88.19 325 LEU A O 1
ATOM 2698 N N . TRP A 1 326 ? 1.245 -1.491 33.820 1.00 84.69 326 TRP A N 1
ATOM 2699 C CA . TRP A 1 326 ? 1.182 -0.286 34.662 1.00 84.69 326 TRP A CA 1
ATOM 2700 C C . TRP A 1 326 ? 0.491 -0.574 36.002 1.00 84.69 326 TRP A C 1
ATOM 2702 O O . TRP A 1 326 ? 1.034 -0.274 37.067 1.00 84.69 326 TRP A O 1
ATOM 2712 N N . ASN A 1 327 ? -0.661 -1.252 35.983 1.00 79.19 327 ASN A N 1
ATOM 2713 C CA . ASN A 1 327 ? -1.440 -1.534 37.195 1.00 79.19 327 ASN A CA 1
ATOM 2714 C C . ASN A 1 327 ? -0.700 -2.402 38.230 1.00 79.19 327 ASN A C 1
ATOM 2716 O O . ASN A 1 327 ? -0.973 -2.287 39.421 1.00 79.19 327 ASN A O 1
ATOM 2720 N N . SER A 1 328 ? 0.236 -3.255 37.805 1.00 82.12 328 SER A N 1
ATOM 2721 C CA . SER A 1 328 ? 1.022 -4.120 38.696 1.00 82.12 328 SER A CA 1
ATOM 2722 C C . SER A 1 328 ? 2.138 -3.362 39.434 1.00 82.12 328 SER A C 1
ATOM 2724 O O . SER A 1 328 ? 2.649 -3.880 40.427 1.00 82.12 328 SER A O 1
ATOM 2726 N N . LYS A 1 329 ? 2.501 -2.142 38.992 1.00 81.69 329 LYS A N 1
ATOM 2727 C CA . LYS A 1 329 ? 3.638 -1.301 39.436 1.00 81.69 329 LYS A CA 1
ATOM 2728 C C . LYS A 1 329 ? 5.009 -2.004 39.414 1.00 81.69 329 LYS A C 1
ATOM 2730 O O . LYS A 1 329 ? 5.892 -1.564 38.692 1.00 81.69 329 LYS A O 1
ATOM 2735 N N . LYS A 1 330 ? 5.191 -3.115 40.137 1.00 76.19 330 LYS A N 1
ATOM 2736 C CA . LYS A 1 330 ? 6.419 -3.931 40.177 1.00 76.19 330 LYS A CA 1
ATOM 2737 C C . LYS A 1 330 ? 6.766 -4.524 38.808 1.00 76.19 330 LYS A C 1
ATOM 2739 O O . LYS A 1 330 ? 7.874 -4.318 38.323 1.00 76.19 330 LYS A O 1
ATOM 2744 N N . ALA A 1 331 ? 5.816 -5.204 38.160 1.00 78.19 331 ALA A N 1
ATOM 2745 C CA . ALA A 1 331 ? 6.056 -5.794 36.840 1.00 78.19 331 ALA A CA 1
ATOM 2746 C C . ALA A 1 331 ? 6.267 -4.725 35.755 1.00 78.19 331 ALA A C 1
ATOM 2748 O O . ALA A 1 331 ? 7.058 -4.933 34.841 1.00 78.19 331 ALA A O 1
ATOM 2749 N N . PHE A 1 332 ? 5.614 -3.564 35.885 1.00 83.94 332 PHE A N 1
ATOM 2750 C CA . PHE A 1 332 ? 5.837 -2.417 35.003 1.00 83.94 332 PHE A CA 1
ATOM 2751 C C . PHE A 1 332 ? 7.276 -1.907 35.079 1.00 83.94 332 PHE A C 1
ATOM 2753 O O . PHE A 1 332 ? 7.918 -1.753 34.043 1.00 83.94 332 PHE A O 1
ATOM 2760 N N . VAL A 1 333 ? 7.792 -1.683 36.294 1.00 80.00 333 VAL A N 1
ATOM 2761 C CA . VAL A 1 333 ? 9.173 -1.223 36.497 1.00 80.00 333 VAL A CA 1
ATOM 2762 C C . VAL A 1 333 ? 10.157 -2.244 35.933 1.00 80.00 333 VAL A C 1
ATOM 2764 O O . VAL A 1 333 ? 11.017 -1.871 35.144 1.00 80.00 333 VAL A O 1
ATOM 2767 N N . PHE A 1 334 ? 9.989 -3.532 36.256 1.00 78.88 334 PHE A N 1
ATOM 2768 C CA . PHE A 1 334 ? 10.872 -4.586 35.751 1.00 78.88 334 PHE A CA 1
ATOM 2769 C C . PHE A 1 334 ? 10.870 -4.664 34.220 1.00 78.88 334 PHE A C 1
ATOM 2771 O O . PHE A 1 334 ? 11.930 -4.683 33.602 1.00 78.88 334 PHE A O 1
ATOM 2778 N N . PHE A 1 335 ? 9.688 -4.658 33.596 1.00 83.88 335 PHE A N 1
ATOM 2779 C CA . PHE A 1 335 ? 9.571 -4.713 32.139 1.00 83.88 335 PHE A CA 1
ATOM 2780 C C . PHE A 1 335 ? 10.145 -3.461 31.463 1.00 83.88 335 PHE A C 1
ATOM 2782 O O . PHE A 1 335 ? 10.808 -3.566 30.438 1.00 83.88 335 PHE A O 1
ATOM 2789 N N . THR A 1 336 ? 9.954 -2.280 32.056 1.00 81.06 336 THR A N 1
ATOM 2790 C CA . THR A 1 336 ? 10.533 -1.029 31.544 1.00 81.06 336 THR A CA 1
ATOM 2791 C C . THR A 1 336 ? 12.059 -1.063 31.621 1.00 81.06 336 THR A C 1
ATOM 2793 O O . THR A 1 336 ? 12.720 -0.785 30.627 1.00 81.06 336 THR A O 1
ATOM 2796 N N . VAL A 1 337 ? 12.630 -1.480 32.758 1.00 83.25 337 VAL A N 1
ATOM 2797 C CA . VAL A 1 337 ? 14.084 -1.661 32.911 1.00 83.25 337 VAL A CA 1
ATOM 2798 C C . VAL A 1 337 ? 14.612 -2.682 31.903 1.00 83.25 337 VAL A C 1
ATOM 2800 O O . VAL A 1 337 ? 15.612 -2.415 31.245 1.00 83.25 337 VAL A O 1
ATOM 2803 N N . PHE A 1 338 ? 13.914 -3.807 31.715 1.00 85.50 338 PHE A N 1
ATOM 2804 C CA . PHE A 1 338 ? 14.258 -4.800 30.696 1.00 85.50 338 PHE A CA 1
ATOM 2805 C C . PHE A 1 338 ? 14.305 -4.193 29.287 1.00 85.50 338 PHE A C 1
ATOM 2807 O O . PHE A 1 338 ? 15.268 -4.435 28.568 1.00 85.50 338 PHE A O 1
ATOM 2814 N N . LEU A 1 339 ? 13.319 -3.374 28.901 1.00 85.94 339 LEU A N 1
ATOM 2815 C CA . LEU A 1 339 ? 13.324 -2.692 27.602 1.00 85.94 339 LEU A CA 1
ATOM 2816 C C . LEU A 1 339 ? 14.495 -1.715 27.465 1.00 85.94 339 LEU A C 1
ATOM 2818 O O . LEU A 1 339 ? 15.130 -1.699 26.415 1.00 85.94 339 LEU A O 1
ATOM 2822 N N . PHE A 1 340 ? 14.816 -0.942 28.508 1.00 84.25 340 PHE A N 1
ATOM 2823 C CA . PHE A 1 340 ? 15.981 -0.051 28.496 1.00 84.25 340 PHE A CA 1
ATOM 2824 C C . PHE A 1 340 ? 17.287 -0.836 28.325 1.00 84.25 340 PHE A C 1
ATOM 2826 O O . PHE A 1 340 ? 18.084 -0.503 27.450 1.00 84.25 340 PHE A O 1
ATOM 2833 N N . VAL A 1 341 ? 17.479 -1.920 29.083 1.00 80.56 341 VAL A N 1
ATOM 2834 C CA . VAL A 1 341 ? 18.656 -2.797 28.960 1.00 80.56 341 VAL A CA 1
ATOM 2835 C C . VAL A 1 341 ? 18.731 -3.418 27.565 1.00 80.56 341 VAL A C 1
ATOM 2837 O O . VAL A 1 341 ? 19.767 -3.323 26.914 1.00 80.56 341 VAL A O 1
ATOM 2840 N N . LEU A 1 342 ? 17.629 -3.988 27.067 1.00 83.38 342 LEU A N 1
ATOM 2841 C CA . LEU A 1 342 ? 17.546 -4.556 25.721 1.00 83.38 342 LEU A CA 1
ATOM 2842 C C . LEU A 1 342 ? 17.903 -3.514 24.655 1.00 83.38 342 LEU A C 1
ATOM 2844 O O . LEU A 1 342 ? 18.677 -3.800 23.748 1.00 83.38 342 LEU A O 1
ATOM 2848 N N . SER A 1 343 ? 17.377 -2.296 24.784 1.00 81.38 343 SER A N 1
ATOM 2849 C CA . SER A 1 343 ? 17.649 -1.202 23.854 1.00 81.38 343 SER A CA 1
ATOM 2850 C C . SER A 1 343 ? 19.113 -0.743 23.872 1.00 81.38 343 SER A C 1
ATOM 2852 O O . SER A 1 343 ? 19.654 -0.408 22.819 1.00 81.38 343 SER A O 1
ATOM 2854 N N . GLY A 1 344 ? 19.774 -0.788 25.037 1.00 77.75 344 GLY A N 1
ATOM 2855 C CA . GLY A 1 344 ? 21.209 -0.531 25.180 1.00 77.75 344 GLY A CA 1
ATOM 2856 C C . GLY A 1 344 ? 22.059 -1.623 24.528 1.00 77.75 344 GLY A C 1
ATOM 2857 O O . GLY A 1 344 ? 22.935 -1.317 23.728 1.00 77.75 344 GLY A O 1
ATOM 2858 N N . ILE A 1 345 ? 21.725 -2.898 24.765 1.00 78.50 345 ILE A N 1
ATOM 2859 C CA . ILE A 1 345 ? 22.398 -4.047 24.131 1.00 78.50 345 ILE A CA 1
ATOM 2860 C C . ILE A 1 345 ? 22.274 -3.988 22.601 1.00 78.50 345 ILE A C 1
ATOM 2862 O O . ILE A 1 345 ? 23.231 -4.285 21.885 1.00 78.50 345 ILE A O 1
ATOM 2866 N N . ILE A 1 346 ? 21.099 -3.609 22.086 1.00 79.62 346 ILE A N 1
ATOM 2867 C CA . ILE A 1 346 ? 20.890 -3.429 20.645 1.00 79.62 346 ILE A CA 1
ATOM 2868 C C . ILE A 1 346 ? 21.814 -2.333 20.101 1.00 79.62 346 ILE A C 1
ATOM 2870 O O . ILE A 1 346 ? 22.418 -2.546 19.054 1.00 79.62 346 ILE A O 1
ATOM 2874 N N . LYS A 1 347 ? 21.965 -1.200 20.806 1.00 73.00 347 LYS A N 1
ATOM 2875 C CA . LYS A 1 347 ? 22.834 -0.081 20.395 1.00 73.00 347 LYS A CA 1
ATOM 2876 C C . LYS A 1 347 ? 24.283 -0.524 20.187 1.00 73.00 347 LYS A C 1
ATOM 2878 O O . LYS A 1 347 ? 24.868 -0.217 19.150 1.00 73.00 347 LYS A O 1
ATOM 2883 N N . ASP A 1 348 ? 24.818 -1.284 21.141 1.00 65.12 348 ASP A N 1
ATOM 2884 C CA . ASP A 1 348 ? 26.221 -1.713 21.147 1.00 65.12 348 ASP A CA 1
ATOM 2885 C C . ASP A 1 348 ? 26.506 -2.808 20.104 1.00 65.12 348 ASP A C 1
ATOM 2887 O O . ASP A 1 348 ? 27.551 -2.799 19.451 1.00 65.12 348 ASP A O 1
ATOM 2891 N N . ASN A 1 349 ? 25.553 -3.720 19.877 1.00 60.94 349 ASN A N 1
ATOM 2892 C CA . ASN A 1 349 ? 25.684 -4.788 18.878 1.00 60.94 349 ASN A CA 1
ATOM 2893 C C . ASN A 1 349 ? 25.335 -4.343 17.447 1.00 60.94 349 ASN A C 1
ATOM 2895 O O . ASN A 1 349 ? 25.750 -4.984 16.482 1.00 60.94 349 ASN A O 1
ATOM 2899 N N . ALA A 1 350 ? 24.596 -3.244 17.277 1.00 57.69 350 ALA A N 1
ATOM 2900 C CA . ALA A 1 350 ? 24.204 -2.704 15.975 1.00 57.69 350 ALA A CA 1
ATOM 2901 C C . ALA A 1 350 ? 25.275 -1.791 15.350 1.00 57.69 350 ALA A C 1
ATOM 2903 O O . ALA A 1 350 ? 24.936 -0.888 14.585 1.00 57.69 350 ALA A O 1
ATOM 2904 N N . SER A 1 351 ? 26.561 -2.037 15.625 1.00 46.25 351 SER A N 1
ATOM 2905 C CA . SER A 1 351 ? 27.714 -1.215 15.213 1.00 46.25 351 SER A CA 1
ATOM 2906 C C . SER A 1 351 ? 27.843 -0.948 13.697 1.00 46.25 351 SER A C 1
ATOM 2908 O O . SER A 1 351 ? 28.588 -0.051 13.299 1.00 46.25 351 SER A O 1
ATOM 2910 N N . GLY A 1 352 ? 27.084 -1.656 12.847 1.00 48.09 352 GLY A N 1
ATOM 2911 C CA . GLY A 1 352 ? 26.931 -1.373 11.410 1.00 48.09 352 GLY A CA 1
ATOM 2912 C C . GLY A 1 352 ? 25.591 -0.750 10.980 1.00 48.09 352 GLY A C 1
ATOM 2913 O O . GLY A 1 352 ? 25.540 -0.085 9.950 1.00 48.09 352 GLY A O 1
ATOM 2914 N N . LEU A 1 353 ? 24.506 -0.925 11.744 1.00 46.78 353 LEU A N 1
ATOM 2915 C CA . LEU A 1 353 ? 23.186 -0.357 11.429 1.00 46.78 353 LEU A CA 1
ATOM 2916 C C . LEU A 1 353 ? 23.076 1.080 11.943 1.00 46.78 353 LEU A C 1
ATOM 2918 O O . LEU A 1 353 ? 22.699 1.957 11.173 1.00 46.78 353 LEU A O 1
ATOM 2922 N N . SER A 1 354 ? 23.490 1.346 13.186 1.00 46.16 354 SER A N 1
ATOM 2923 C CA . SER A 1 354 ? 23.435 2.684 13.789 1.00 46.16 354 SER A CA 1
ATOM 2924 C C . SER A 1 354 ? 24.288 3.695 13.013 1.00 46.16 354 SER A C 1
ATOM 2926 O O . SER A 1 354 ? 23.797 4.771 12.694 1.00 46.16 354 SER A O 1
ATOM 2928 N N . LYS A 1 355 ? 25.499 3.340 12.558 1.00 48.75 355 LYS A N 1
ATOM 2929 C CA . LYS A 1 355 ? 26.318 4.225 11.700 1.00 48.75 355 LYS A CA 1
ATOM 2930 C C . LYS A 1 355 ? 25.585 4.717 10.443 1.00 48.75 355 LYS A C 1
ATOM 2932 O O . LYS A 1 355 ? 25.717 5.881 10.100 1.00 48.75 355 LYS A O 1
ATOM 2937 N N . HIS A 1 356 ? 24.735 3.907 9.804 1.00 50.19 356 HIS A N 1
ATOM 2938 C CA . HIS A 1 356 ? 23.927 4.358 8.659 1.00 50.19 356 HIS A CA 1
ATOM 2939 C C . HIS A 1 356 ? 22.743 5.270 9.038 1.00 50.19 356 HIS A C 1
ATOM 2941 O O . HIS A 1 356 ? 22.302 6.058 8.201 1.00 50.19 356 HIS A O 1
ATOM 2947 N N . PHE A 1 357 ? 22.237 5.188 10.272 1.00 52.91 357 PHE A N 1
ATOM 2948 C CA . PHE A 1 357 ? 21.225 6.108 10.810 1.00 52.91 357 PHE A CA 1
ATOM 2949 C C . PHE A 1 357 ? 21.840 7.430 11.310 1.00 52.91 357 PHE A C 1
ATOM 2951 O O . PHE A 1 357 ? 21.201 8.473 11.178 1.00 52.91 357 PHE A O 1
ATOM 2958 N N . PHE A 1 358 ? 23.073 7.390 11.832 1.00 46.81 358 PHE A N 1
ATOM 2959 C CA . PHE A 1 358 ? 23.813 8.538 12.372 1.00 46.81 358 PHE A CA 1
ATOM 2960 C C . PHE A 1 358 ? 24.618 9.319 11.307 1.00 46.81 358 PHE A C 1
ATOM 2962 O O . PHE A 1 358 ? 24.630 10.546 11.367 1.00 46.81 358 PHE A O 1
ATOM 2969 N N . ASP A 1 359 ? 25.224 8.660 10.306 1.00 45.94 359 ASP A N 1
ATOM 2970 C CA . ASP A 1 359 ? 25.973 9.324 9.211 1.00 45.94 359 ASP A CA 1
ATOM 2971 C C . ASP A 1 359 ? 25.059 9.816 8.073 1.00 45.94 359 ASP A C 1
ATOM 2973 O O . ASP A 1 359 ? 25.433 10.667 7.262 1.00 45.94 359 ASP A O 1
ATOM 2977 N N . GLY A 1 360 ? 23.829 9.304 7.997 1.00 49.81 360 GLY A N 1
ATOM 2978 C CA . GLY A 1 360 ? 22.807 9.848 7.119 1.00 49.81 360 GLY A CA 1
ATOM 2979 C C . GLY A 1 360 ? 22.245 11.125 7.728 1.00 49.81 360 GLY A C 1
ATOM 2980 O O . GLY A 1 360 ? 21.296 11.051 8.503 1.00 49.81 360 GLY A O 1
ATOM 2981 N N . ALA A 1 361 ? 22.756 12.293 7.329 1.00 45.50 361 ALA A N 1
ATOM 2982 C CA . ALA A 1 361 ? 22.285 13.631 7.726 1.00 45.50 361 ALA A CA 1
ATOM 2983 C C . ALA A 1 361 ? 20.767 13.902 7.516 1.00 45.50 361 ALA A C 1
ATOM 2985 O O . ALA A 1 361 ? 20.308 15.028 7.660 1.00 45.50 361 ALA A O 1
ATOM 2986 N N . GLY A 1 362 ? 19.957 12.903 7.157 1.00 55.19 362 GLY A N 1
ATOM 2987 C CA . GLY A 1 362 ? 18.513 12.995 6.993 1.00 55.19 362 GLY A CA 1
ATOM 2988 C C . GLY A 1 362 ? 17.717 12.820 8.288 1.00 55.19 362 GLY A C 1
ATOM 2989 O O . GLY A 1 362 ? 16.826 13.620 8.530 1.00 55.19 362 GLY A O 1
ATOM 2990 N N . TYR A 1 363 ? 17.982 11.811 9.134 1.00 60.47 363 TYR A N 1
ATOM 2991 C CA . TYR A 1 363 ? 17.031 11.437 10.206 1.00 60.47 363 TYR A CA 1
ATOM 2992 C C . TYR A 1 363 ? 16.792 12.535 11.245 1.00 60.47 363 TYR A C 1
ATOM 2994 O O . TYR A 1 363 ? 15.647 12.936 11.447 1.00 60.47 363 TYR A O 1
ATOM 3002 N N . TYR A 1 364 ? 17.852 13.051 11.872 1.00 61.88 364 TYR A N 1
ATOM 3003 C CA . TYR A 1 364 ? 17.718 14.121 12.864 1.00 61.88 364 TYR A CA 1
ATOM 3004 C C . TYR A 1 364 ? 17.141 15.400 12.258 1.00 61.88 364 TYR A C 1
ATOM 3006 O O . TYR A 1 364 ? 16.384 16.094 12.931 1.00 61.88 364 TYR A O 1
ATOM 3014 N N . ASN A 1 365 ? 17.412 15.666 10.978 1.00 65.81 365 ASN A N 1
ATOM 3015 C CA . ASN A 1 365 ? 16.814 16.787 10.260 1.00 65.81 365 ASN A CA 1
ATOM 3016 C C . ASN A 1 365 ? 15.305 16.575 10.057 1.00 65.81 365 ASN A C 1
ATOM 3018 O O . ASN A 1 365 ? 14.524 17.447 10.423 1.00 65.81 365 ASN A O 1
ATOM 3022 N N . TYR A 1 366 ? 14.869 15.396 9.598 1.00 68.88 366 TYR A N 1
ATOM 3023 C CA . TYR A 1 366 ? 13.446 15.055 9.464 1.00 68.88 366 TYR A CA 1
ATOM 3024 C C . TYR A 1 366 ? 12.710 15.089 10.805 1.00 68.88 366 TYR A C 1
ATOM 3026 O O . TYR A 1 366 ? 11.598 15.610 10.905 1.00 68.88 366 TYR A O 1
ATOM 3034 N N . LEU A 1 367 ? 13.312 14.513 11.846 1.00 72.50 367 LEU A N 1
ATOM 3035 C CA . LEU A 1 367 ? 12.733 14.487 13.181 1.00 72.50 367 LEU A CA 1
ATOM 3036 C C . LEU A 1 367 ? 12.630 15.905 13.754 1.00 72.50 367 LEU A C 1
ATOM 3038 O O . LEU A 1 367 ? 11.560 16.288 14.221 1.00 72.50 367 LEU A O 1
ATOM 3042 N N . SER A 1 368 ? 13.699 16.698 13.656 1.00 73.50 368 SER A N 1
ATOM 3043 C CA . SER A 1 368 ? 13.713 18.105 14.068 1.00 73.50 368 SER A CA 1
ATOM 3044 C C . SER A 1 368 ? 12.620 18.899 13.346 1.00 73.50 368 SER A C 1
ATOM 3046 O O . SER A 1 368 ? 11.749 19.469 14.005 1.00 73.50 368 SER A O 1
ATOM 3048 N N . ASN A 1 369 ? 12.560 18.816 12.012 1.00 76.75 369 ASN A N 1
ATOM 3049 C CA . ASN A 1 369 ? 11.544 19.484 11.193 1.00 76.75 369 ASN A CA 1
ATOM 3050 C C . ASN A 1 369 ? 10.118 19.094 11.614 1.00 76.75 369 ASN A C 1
ATOM 3052 O O . ASN A 1 369 ? 9.251 19.951 11.785 1.00 76.75 369 ASN A O 1
ATOM 3056 N N . ASN A 1 370 ? 9.866 17.802 11.838 1.00 82.50 370 ASN A N 1
ATOM 3057 C CA . ASN A 1 370 ? 8.549 17.323 12.249 1.00 82.50 370 ASN A CA 1
ATOM 3058 C C . ASN A 1 370 ? 8.186 17.731 13.678 1.00 82.50 370 ASN A C 1
ATOM 3060 O O . ASN A 1 370 ? 7.034 18.058 13.932 1.00 82.50 370 ASN A O 1
ATOM 3064 N N . THR A 1 371 ? 9.131 17.752 14.616 1.00 81.12 371 THR A N 1
ATOM 3065 C CA . THR A 1 371 ? 8.844 18.186 15.996 1.00 81.12 371 THR A CA 1
ATOM 3066 C C . THR A 1 371 ? 8.565 19.685 16.109 1.00 81.12 371 THR A C 1
ATOM 3068 O O . THR A 1 371 ? 7.856 20.097 17.024 1.00 81.12 371 THR A O 1
ATOM 3071 N N . GLN A 1 372 ? 9.049 20.489 15.156 1.00 84.12 372 GLN A N 1
ATOM 3072 C CA . GLN A 1 372 ? 8.749 21.921 15.040 1.00 84.12 372 GLN A CA 1
ATOM 3073 C C . GLN A 1 372 ? 7.452 22.208 14.259 1.00 84.12 372 GLN A C 1
ATOM 3075 O O . GLN A 1 372 ? 6.930 23.322 14.303 1.00 84.12 372 GLN A O 1
ATOM 3080 N N . SER A 1 373 ? 6.902 21.211 13.561 1.00 86.50 373 SER A N 1
ATOM 3081 C CA . SER A 1 373 ? 5.678 21.348 12.771 1.00 86.50 373 SER A CA 1
ATOM 3082 C C . SER A 1 373 ? 4.448 21.610 13.644 1.00 86.50 373 SER A C 1
ATOM 3084 O O . SER A 1 373 ? 4.139 20.858 14.572 1.00 86.50 373 SER A O 1
ATOM 3086 N N . PHE A 1 374 ? 3.634 22.597 13.259 1.00 85.88 374 PHE A N 1
ATOM 3087 C CA . PHE A 1 374 ? 2.324 22.821 13.879 1.00 85.88 374 PHE A CA 1
ATOM 3088 C C . PHE A 1 374 ? 1.368 21.628 13.697 1.00 85.88 374 PHE A C 1
ATOM 3090 O O . PHE A 1 374 ? 0.525 21.382 14.557 1.00 85.88 374 PHE A O 1
ATOM 3097 N N . VAL A 1 375 ? 1.511 20.853 12.615 1.00 84.75 375 VAL A N 1
ATOM 3098 C CA . VAL A 1 375 ? 0.713 19.641 12.343 1.00 84.75 375 VAL A CA 1
ATOM 3099 C C . VAL A 1 375 ? 1.122 18.480 13.251 1.00 84.75 375 VAL A C 1
ATOM 3101 O O . VAL A 1 375 ? 0.343 17.551 13.443 1.00 84.75 375 VAL A O 1
ATOM 3104 N N . PHE A 1 376 ? 2.297 18.542 13.874 1.00 87.69 376 PHE A N 1
ATOM 3105 C CA . PHE A 1 376 ? 2.675 17.640 14.958 1.00 87.69 376 PHE A CA 1
ATOM 3106 C C . PHE A 1 376 ? 2.243 18.193 16.324 1.00 87.69 376 PHE A C 1
ATOM 3108 O O . PHE A 1 376 ? 1.560 17.510 17.092 1.00 87.69 376 PHE A O 1
ATOM 3115 N N . ILE A 1 377 ? 2.591 19.453 16.608 1.00 89.88 377 ILE A N 1
ATOM 3116 C CA . ILE A 1 377 ? 2.401 20.086 17.920 1.00 89.88 377 ILE A CA 1
ATOM 3117 C C . ILE A 1 377 ? 0.917 20.240 18.268 1.00 89.88 377 ILE A C 1
ATOM 3119 O O . ILE A 1 377 ? 0.527 19.909 19.385 1.00 89.88 377 ILE A O 1
ATOM 3123 N N . ILE A 1 378 ? 0.075 20.718 17.344 1.00 91.00 378 ILE A N 1
ATOM 3124 C CA . ILE A 1 378 ? -1.343 20.992 17.632 1.00 91.00 378 ILE A CA 1
ATOM 3125 C C . ILE A 1 378 ? -2.102 19.698 17.968 1.00 91.00 378 ILE A C 1
ATOM 3127 O O . ILE A 1 378 ? -2.745 19.668 19.019 1.00 91.00 378 ILE A O 1
ATOM 3131 N N . PRO A 1 379 ? -2.028 18.613 17.167 1.00 91.88 379 PRO A N 1
ATOM 3132 C CA . PRO A 1 379 ? -2.633 17.334 17.539 1.00 91.88 379 PRO A CA 1
ATOM 3133 C C . PRO A 1 379 ? -2.128 16.789 18.873 1.00 91.88 379 PRO A C 1
ATOM 3135 O O . PRO A 1 379 ? -2.939 16.354 19.690 1.00 91.88 379 PRO A O 1
ATOM 3138 N N . LEU A 1 380 ? -0.817 16.852 19.127 1.00 91.62 380 LEU A N 1
ATOM 3139 C CA . LEU A 1 380 ? -0.237 16.377 20.382 1.00 91.62 380 LEU A CA 1
ATOM 3140 C C . LEU A 1 380 ? -0.751 17.185 21.580 1.00 91.62 380 LEU A C 1
ATOM 3142 O O . LEU A 1 380 ? -1.243 16.608 22.550 1.00 91.62 380 LEU A O 1
ATOM 3146 N N . ALA A 1 381 ? -0.700 18.516 21.497 1.00 92.00 381 ALA A N 1
ATOM 3147 C CA . ALA A 1 381 ? -1.215 19.414 22.524 1.00 92.00 381 ALA A CA 1
ATOM 3148 C C . ALA A 1 381 ? -2.710 19.179 22.763 1.00 92.00 381 ALA A C 1
ATOM 3150 O O . ALA A 1 381 ? -3.149 19.104 23.908 1.00 92.00 381 ALA A O 1
ATOM 3151 N N . PHE A 1 382 ? -3.488 18.986 21.698 1.00 91.50 382 PHE A N 1
ATOM 3152 C CA . PHE A 1 382 ? -4.911 18.696 21.799 1.00 91.50 382 PHE A CA 1
ATOM 3153 C C . PHE A 1 382 ? -5.184 17.372 22.524 1.00 91.50 382 PHE A C 1
ATOM 3155 O O . PHE A 1 382 ? -6.034 17.331 23.414 1.00 91.50 382 PHE A O 1
ATOM 3162 N N . ILE A 1 383 ? -4.429 16.311 22.216 1.00 91.44 383 ILE A N 1
ATOM 3163 C CA . ILE A 1 383 ? -4.525 15.027 22.924 1.00 91.44 383 ILE A CA 1
ATOM 3164 C C . ILE A 1 383 ? -4.158 15.198 24.403 1.00 91.44 383 ILE A C 1
ATOM 3166 O O . ILE A 1 383 ? -4.869 14.678 25.260 1.00 91.44 383 ILE A O 1
ATOM 3170 N N . LEU A 1 384 ? -3.095 15.943 24.724 1.00 91.50 384 LEU A N 1
ATOM 3171 C CA . LEU A 1 384 ? -2.657 16.194 26.103 1.00 91.50 384 LEU A CA 1
ATOM 3172 C C . LEU A 1 384 ? -3.673 17.019 26.908 1.00 91.50 384 LEU A C 1
ATOM 3174 O O . LEU A 1 384 ? -3.979 16.679 28.052 1.00 91.50 384 LEU A O 1
ATOM 3178 N N . ILE A 1 385 ? -4.245 18.065 26.309 1.00 89.94 385 ILE A N 1
ATOM 3179 C CA . ILE A 1 385 ? -5.317 18.862 26.921 1.00 89.94 385 ILE A CA 1
ATOM 3180 C C . ILE A 1 385 ? -6.538 17.974 27.163 1.00 89.94 385 ILE A C 1
ATOM 3182 O O . ILE A 1 385 ? -7.097 17.964 28.260 1.00 89.94 385 ILE A O 1
ATOM 3186 N N . TYR A 1 386 ? -6.938 17.185 26.164 1.00 86.94 386 TYR A N 1
ATOM 3187 C CA . TYR A 1 386 ? -8.081 16.289 26.287 1.00 86.94 386 TYR A CA 1
ATOM 3188 C C . TYR A 1 386 ? -7.865 15.226 27.374 1.00 86.94 386 TYR A C 1
ATOM 3190 O O . TYR A 1 386 ? -8.751 14.989 28.198 1.00 86.94 386 TYR A O 1
ATOM 3198 N N . LEU A 1 387 ? -6.663 14.650 27.432 1.00 87.75 387 LEU A N 1
ATOM 3199 C CA . LEU A 1 387 ? -6.202 13.760 28.496 1.00 87.75 387 LEU A CA 1
ATOM 3200 C C . LEU A 1 387 ? -6.340 14.399 29.879 1.00 87.75 387 LEU A C 1
ATOM 3202 O O . LEU A 1 387 ? -6.902 13.781 30.782 1.00 87.75 387 LEU A O 1
ATOM 3206 N N . TYR A 1 388 ? -5.861 15.633 30.045 1.00 88.12 388 TYR A N 1
ATOM 3207 C CA . TYR A 1 388 ? -5.948 16.360 31.309 1.00 88.12 388 TYR A CA 1
ATOM 3208 C C . TYR A 1 388 ? -7.405 16.583 31.738 1.00 88.12 388 TYR A C 1
ATOM 3210 O O . TYR A 1 388 ? -7.769 16.303 32.884 1.00 88.12 388 TYR A O 1
ATOM 3218 N N . LEU A 1 389 ? -8.261 17.009 30.802 1.00 87.44 389 LEU A N 1
ATOM 3219 C CA . LEU A 1 389 ? -9.690 17.234 31.043 1.00 87.44 389 LEU A CA 1
ATOM 3220 C C . LEU A 1 389 ? -10.447 15.940 31.377 1.00 87.44 389 LEU A C 1
ATOM 3222 O O . LEU A 1 389 ? -11.427 15.969 32.121 1.00 87.44 389 LEU A O 1
ATOM 3226 N N . LYS A 1 390 ? -10.008 14.798 30.837 1.00 86.12 390 LYS A N 1
ATOM 3227 C CA . LYS A 1 390 ? -10.641 13.481 31.009 1.00 86.12 390 LYS A CA 1
ATOM 3228 C C . LYS A 1 390 ? -9.833 12.520 31.878 1.00 86.12 390 LYS A C 1
ATOM 3230 O O . LYS A 1 390 ? -10.064 11.315 31.828 1.00 86.12 390 LYS A O 1
ATOM 3235 N N . LYS A 1 391 ? -8.952 13.033 32.743 1.00 81.81 391 LYS A N 1
ATOM 3236 C CA . LYS A 1 391 ? -8.064 12.228 33.604 1.00 81.81 391 LYS A CA 1
ATOM 3237 C C . LYS A 1 391 ? -8.780 11.214 34.507 1.00 81.81 391 LYS A C 1
ATOM 3239 O O . LYS A 1 391 ? -8.186 10.215 34.895 1.00 81.81 391 LYS A O 1
ATOM 3244 N N . SER A 1 392 ? -10.054 11.447 34.834 1.00 80.12 392 SER A N 1
ATOM 3245 C CA . SER A 1 392 ? -10.887 10.519 35.611 1.00 80.12 392 SER A CA 1
ATOM 3246 C C . SER A 1 392 ? -11.439 9.344 34.790 1.00 80.12 392 SER A C 1
ATOM 3248 O O . SER A 1 392 ? -11.888 8.351 35.360 1.00 80.12 392 SER A O 1
ATOM 3250 N N . GLN A 1 393 ? -11.400 9.415 33.456 1.00 82.69 393 GLN A N 1
ATOM 3251 C CA . GLN A 1 393 ? -11.927 8.392 32.553 1.00 82.69 393 GLN A CA 1
ATOM 3252 C C . GLN A 1 393 ? -10.811 7.444 32.101 1.00 82.69 393 GLN A C 1
ATOM 3254 O O . GLN A 1 393 ? -10.090 7.695 31.137 1.00 82.69 393 GLN A O 1
ATOM 3259 N N . CYS A 1 394 ? -10.696 6.310 32.796 1.00 81.12 394 CYS A N 1
ATOM 3260 C CA . CYS A 1 394 ? -9.598 5.352 32.631 1.00 81.12 394 CYS A CA 1
ATOM 3261 C C . CYS A 1 394 ? -9.367 4.888 31.177 1.00 81.12 394 CYS A C 1
ATOM 3263 O O . CYS A 1 394 ? -8.217 4.754 30.761 1.00 81.12 394 CYS A O 1
ATOM 3265 N N . GLN A 1 395 ? -10.423 4.652 30.388 1.00 84.12 395 GLN A N 1
ATOM 3266 C CA . GLN A 1 395 ? -10.276 4.185 29.000 1.00 84.12 395 GLN A CA 1
ATOM 3267 C C . GLN A 1 395 ? -9.689 5.259 28.071 1.00 84.12 395 GLN A C 1
ATOM 3269 O O . GLN A 1 395 ? -8.797 4.941 27.293 1.00 84.12 395 GLN A O 1
ATOM 3274 N N . ILE A 1 396 ? -10.109 6.522 28.209 1.00 85.31 396 ILE A N 1
ATOM 3275 C CA . ILE A 1 396 ? -9.566 7.650 27.428 1.00 85.31 396 ILE A CA 1
ATOM 3276 C C . ILE A 1 396 ? -8.092 7.892 27.758 1.00 85.31 396 ILE A C 1
ATOM 3278 O O . ILE A 1 396 ? -7.286 8.204 26.880 1.00 85.31 396 ILE A O 1
ATOM 3282 N N . VAL A 1 397 ? -7.734 7.740 29.036 1.00 86.88 397 VAL A N 1
ATOM 3283 C CA . VAL A 1 397 ? -6.342 7.839 29.480 1.00 86.88 397 VAL A CA 1
ATOM 3284 C C . VAL A 1 397 ? -5.500 6.752 28.818 1.00 86.88 397 VAL A C 1
ATOM 3286 O O . VAL A 1 397 ? -4.488 7.058 28.195 1.00 86.88 397 VAL A O 1
ATOM 3289 N N . LYS A 1 398 ? -5.945 5.492 28.873 1.00 87.88 398 LYS A N 1
ATOM 3290 C CA . LYS A 1 398 ? -5.228 4.367 28.256 1.00 87.88 398 LYS A CA 1
ATOM 3291 C C . LYS A 1 398 ? -5.091 4.510 26.744 1.00 87.88 398 LYS A C 1
ATOM 3293 O O . LYS A 1 398 ? -3.997 4.297 26.234 1.00 87.88 398 LYS A O 1
ATOM 3298 N N . SER A 1 399 ? -6.158 4.886 26.037 1.00 90.12 399 SER A N 1
ATOM 3299 C CA . SER A 1 399 ? -6.115 5.040 24.580 1.00 90.12 399 SER A CA 1
ATOM 3300 C C . SER A 1 399 ? -5.164 6.154 24.159 1.00 90.12 399 SER A C 1
ATOM 3302 O O . SER A 1 399 ? -4.329 5.949 23.288 1.00 90.12 399 SER A O 1
ATOM 3304 N N . SER A 1 400 ? -5.224 7.316 24.803 1.00 91.81 400 SER A N 1
ATOM 3305 C CA . SER A 1 400 ? -4.352 8.435 24.445 1.00 91.81 400 SER A CA 1
ATOM 3306 C C . SER A 1 400 ? -2.887 8.167 24.811 1.00 91.81 400 SER A C 1
ATOM 3308 O O . SER A 1 400 ? -1.999 8.509 24.035 1.00 91.81 400 SER A O 1
ATOM 3310 N N . ILE A 1 401 ? -2.619 7.496 25.940 1.00 91.69 401 ILE A N 1
ATOM 3311 C CA . ILE A 1 401 ? -1.262 7.055 26.297 1.00 91.69 401 ILE A CA 1
ATOM 3312 C C . ILE A 1 401 ? -0.744 6.030 25.288 1.00 91.69 401 ILE A C 1
ATOM 3314 O O . ILE A 1 401 ? 0.402 6.138 24.877 1.00 91.69 401 ILE A O 1
ATOM 3318 N N . PHE A 1 402 ? -1.580 5.095 24.826 1.00 93.75 402 PHE A N 1
ATOM 3319 C CA . PHE A 1 402 ? -1.206 4.140 23.778 1.00 93.75 402 PHE A CA 1
ATOM 3320 C C . PHE A 1 402 ? -0.713 4.851 22.510 1.00 93.75 402 PHE A C 1
ATOM 3322 O O . PHE A 1 402 ? 0.371 4.546 22.017 1.00 93.75 402 PHE A O 1
ATOM 3329 N N . ILE A 1 403 ? -1.457 5.851 22.027 1.00 94.62 403 ILE A N 1
ATOM 3330 C CA . ILE A 1 403 ? -1.085 6.620 20.829 1.00 94.62 403 ILE A CA 1
ATOM 3331 C C . ILE A 1 403 ? 0.211 7.416 21.045 1.00 94.62 403 ILE A C 1
ATOM 3333 O O . ILE A 1 403 ? 1.104 7.368 20.200 1.00 94.62 403 ILE A O 1
ATOM 3337 N N . ILE A 1 404 ? 0.347 8.110 22.182 1.00 93.94 404 ILE A N 1
ATOM 3338 C CA . ILE A 1 404 ? 1.553 8.894 22.499 1.00 93.94 404 ILE A CA 1
ATOM 3339 C C . ILE A 1 404 ? 2.774 7.977 22.626 1.00 93.94 404 ILE A C 1
ATOM 3341 O O . ILE A 1 404 ? 3.818 8.259 22.045 1.00 93.94 404 ILE A O 1
ATOM 3345 N N . SER A 1 405 ? 2.649 6.856 23.340 1.00 93.94 405 SER A N 1
ATOM 3346 C CA . SER A 1 405 ? 3.744 5.909 23.532 1.00 93.94 405 SER A CA 1
ATOM 3347 C C . SER A 1 405 ? 4.245 5.333 22.211 1.00 93.94 405 SER A C 1
ATOM 3349 O O . SER A 1 405 ? 5.455 5.237 22.052 1.00 93.94 405 SER A O 1
ATOM 3351 N N . ILE A 1 406 ? 3.373 5.028 21.239 1.00 95.38 406 ILE A N 1
ATOM 3352 C CA . ILE A 1 406 ? 3.819 4.586 19.905 1.00 95.38 406 ILE A CA 1
ATOM 3353 C C . ILE A 1 406 ? 4.795 5.596 19.294 1.00 95.38 406 ILE A C 1
ATOM 3355 O O . ILE A 1 406 ? 5.841 5.192 18.800 1.00 95.38 406 ILE A O 1
ATOM 3359 N N . ILE A 1 407 ? 4.496 6.896 19.360 1.00 91.75 407 ILE A N 1
ATOM 3360 C CA . ILE A 1 407 ? 5.388 7.936 18.830 1.00 91.75 407 ILE A CA 1
ATOM 3361 C C . ILE A 1 407 ? 6.698 7.994 19.616 1.00 91.75 407 ILE A C 1
ATOM 3363 O O . ILE A 1 407 ? 7.767 8.058 19.015 1.00 91.75 407 ILE A O 1
ATOM 3367 N N . LEU A 1 408 ? 6.639 7.929 20.948 1.00 90.62 408 LEU A N 1
ATOM 3368 C CA . LEU A 1 408 ? 7.840 7.975 21.788 1.00 90.62 408 LEU A CA 1
ATOM 3369 C C . LEU A 1 408 ? 8.824 6.837 21.467 1.00 90.62 408 LEU A C 1
ATOM 3371 O O . LEU A 1 408 ? 10.029 7.066 21.491 1.00 90.62 408 LEU A O 1
ATOM 3375 N N . PHE A 1 409 ? 8.327 5.655 21.085 1.00 91.25 409 PHE A N 1
ATOM 3376 C CA . PHE A 1 409 ? 9.151 4.522 20.635 1.00 91.25 409 PHE A CA 1
ATOM 3377 C C . PHE A 1 409 ? 9.904 4.761 19.318 1.00 91.25 409 PHE A C 1
ATOM 3379 O O . PHE A 1 409 ? 10.816 4.001 19.006 1.00 91.25 409 PHE A O 1
ATOM 3386 N N . PHE A 1 410 ? 9.533 5.772 18.532 1.00 86.94 410 PHE A N 1
ATOM 3387 C CA . PHE A 1 410 ? 10.275 6.172 17.333 1.00 86.94 410 PHE A CA 1
ATOM 3388 C C . PHE A 1 410 ? 11.184 7.384 17.568 1.00 86.94 410 PHE A C 1
ATOM 3390 O O . PHE A 1 410 ? 12.040 7.638 16.733 1.00 86.94 410 PHE A O 1
ATOM 3397 N N . ILE A 1 411 ? 11.005 8.137 18.661 1.00 84.69 411 ILE A N 1
ATOM 3398 C CA . ILE A 1 411 ? 11.678 9.432 18.872 1.00 84.69 411 ILE A CA 1
ATOM 3399 C C . ILE A 1 411 ? 12.729 9.385 19.992 1.00 84.69 411 ILE A C 1
ATOM 3401 O O . ILE A 1 411 ? 13.757 10.047 19.883 1.00 84.69 411 ILE A O 1
ATOM 3405 N N . LEU A 1 412 ? 12.487 8.651 21.084 1.00 83.38 412 LEU A N 1
ATOM 3406 C CA . LEU A 1 412 ? 13.327 8.719 22.287 1.00 83.38 412 LEU A CA 1
ATOM 3407 C C . LEU A 1 412 ? 14.497 7.719 22.259 1.00 83.38 412 LEU A C 1
ATOM 3409 O O . LEU A 1 412 ? 14.256 6.514 22.289 1.00 83.38 412 LEU A O 1
ATOM 3413 N N . ASP A 1 413 ? 15.743 8.207 22.321 1.00 76.06 413 ASP A N 1
ATOM 3414 C CA . ASP A 1 413 ? 16.953 7.405 22.620 1.00 76.06 413 ASP A CA 1
ATOM 3415 C C . ASP A 1 413 ? 16.966 7.021 24.113 1.00 76.06 413 ASP A C 1
ATOM 3417 O O . ASP A 1 413 ? 16.686 7.881 24.957 1.00 76.06 413 ASP A O 1
ATOM 3421 N N . PRO A 1 414 ? 17.242 5.754 24.486 1.00 79.88 414 PRO A N 1
ATOM 3422 C CA . PRO A 1 414 ? 17.595 4.594 23.645 1.00 79.88 414 PRO A CA 1
ATOM 3423 C C . PRO A 1 414 ? 16.432 3.734 23.153 1.00 79.88 414 PRO A C 1
ATOM 3425 O O . PRO A 1 414 ? 16.652 2.755 22.445 1.00 79.88 414 PRO A O 1
ATOM 3428 N N . ILE A 1 415 ? 15.188 4.064 23.493 1.00 82.81 415 ILE A N 1
ATOM 3429 C CA . ILE A 1 415 ? 14.017 3.228 23.185 1.00 82.81 415 ILE A CA 1
ATOM 3430 C C . ILE A 1 415 ? 13.839 3.018 21.665 1.00 82.81 415 ILE A C 1
ATOM 3432 O O . ILE A 1 415 ? 13.464 1.920 21.240 1.00 82.81 415 ILE A O 1
ATOM 3436 N N . ASN A 1 416 ? 14.161 4.024 20.845 1.00 85.00 416 ASN A N 1
ATOM 3437 C CA . ASN A 1 416 ? 14.138 3.949 19.378 1.00 85.00 416 ASN A CA 1
ATOM 3438 C C . ASN A 1 416 ? 15.078 2.884 18.785 1.00 85.00 416 ASN A C 1
ATOM 3440 O O . ASN A 1 416 ? 14.837 2.418 17.674 1.00 85.00 416 ASN A O 1
ATOM 3444 N N . ASN A 1 417 ? 16.080 2.391 19.516 1.00 84.44 417 ASN A N 1
ATOM 3445 C CA . ASN A 1 417 ? 16.948 1.319 19.013 1.00 84.44 417 ASN A CA 1
ATOM 3446 C C . ASN A 1 417 ? 16.154 0.038 18.688 1.00 84.44 417 ASN A C 1
ATOM 3448 O O . ASN A 1 417 ? 16.504 -0.705 17.771 1.00 84.44 417 ASN A O 1
ATOM 3452 N N . ILE A 1 418 ? 15.045 -0.220 19.396 1.00 86.88 418 ILE A N 1
ATOM 3453 C CA . ILE A 1 418 ? 14.158 -1.367 19.126 1.00 86.88 418 ILE A CA 1
ATOM 3454 C C . ILE A 1 418 ? 13.483 -1.219 17.752 1.00 86.88 418 ILE A C 1
ATOM 3456 O O . ILE A 1 418 ? 13.380 -2.185 16.986 1.00 86.88 418 ILE A O 1
ATOM 3460 N N . THR A 1 419 ? 13.011 -0.015 17.426 1.00 87.88 419 THR A N 1
ATOM 3461 C CA . THR A 1 419 ? 12.366 0.278 16.141 1.00 87.88 419 THR A CA 1
ATOM 3462 C C . THR A 1 419 ? 13.373 0.318 15.002 1.00 87.88 419 THR A C 1
ATOM 3464 O O . THR A 1 419 ? 13.081 -0.204 13.927 1.00 87.88 419 THR A O 1
ATOM 3467 N N . GLU A 1 420 ? 14.573 0.848 15.227 1.00 83.38 420 GLU A N 1
ATOM 3468 C CA . GLU A 1 420 ? 15.671 0.824 14.252 1.00 83.38 420 GLU A CA 1
ATOM 3469 C C . GLU A 1 420 ? 16.079 -0.609 13.900 1.00 83.38 420 GLU A C 1
ATOM 3471 O O . GLU A 1 420 ? 16.092 -0.983 12.724 1.00 83.38 420 GLU A O 1
ATOM 3476 N N . PHE A 1 421 ? 16.312 -1.445 14.915 1.00 84.31 421 PHE A N 1
ATOM 3477 C CA . PHE A 1 421 ? 16.695 -2.842 14.729 1.00 84.31 421 PHE A CA 1
ATOM 3478 C C . PHE A 1 421 ? 15.629 -3.640 13.974 1.00 84.31 421 PHE A C 1
ATOM 3480 O O . PHE A 1 421 ? 15.926 -4.323 12.994 1.00 84.31 421 PHE A O 1
ATOM 3487 N N . SER A 1 422 ? 14.366 -3.520 14.389 1.00 87.00 422 SER A N 1
ATOM 3488 C CA . SER A 1 422 ? 13.256 -4.221 13.730 1.00 87.00 422 SER A CA 1
ATOM 3489 C C . SER A 1 422 ? 12.955 -3.720 12.316 1.00 87.00 422 SER A C 1
ATOM 3491 O O . SER A 1 422 ? 12.362 -4.458 11.529 1.00 87.00 422 SER A O 1
ATOM 3493 N N . SER A 1 423 ? 13.369 -2.500 11.966 1.00 84.31 423 SER A N 1
ATOM 3494 C CA . SER A 1 423 ? 13.163 -1.939 10.628 1.00 84.31 423 SER A CA 1
ATOM 3495 C C . SER A 1 423 ? 14.105 -2.521 9.573 1.00 84.31 423 SER A C 1
ATOM 3497 O O . SER A 1 423 ? 13.743 -2.507 8.398 1.00 84.31 423 SER A O 1
ATOM 3499 N N . GLN A 1 424 ? 15.285 -3.026 9.963 1.00 77.38 424 GLN A N 1
ATOM 3500 C CA . GLN A 1 424 ? 16.362 -3.567 9.104 1.00 77.38 424 GLN A CA 1
ATOM 3501 C C . GLN A 1 424 ? 16.961 -2.589 8.070 1.00 77.38 424 GLN A C 1
ATOM 3503 O O . GLN A 1 424 ? 18.126 -2.718 7.703 1.00 77.38 424 GLN A O 1
ATOM 3508 N N . TYR A 1 425 ? 16.194 -1.602 7.608 1.00 77.44 425 TYR A N 1
ATOM 3509 C CA . TYR A 1 425 ? 16.587 -0.580 6.649 1.00 77.44 425 TYR A CA 1
ATOM 3510 C C . TYR A 1 425 ? 16.132 0.807 7.114 1.00 77.44 425 TYR A C 1
ATOM 3512 O O . TYR A 1 425 ? 15.022 0.984 7.623 1.00 77.44 425 TYR A O 1
ATOM 3520 N N . PHE A 1 426 ? 16.948 1.818 6.816 1.00 76.81 426 PHE A N 1
ATOM 3521 C CA . PHE A 1 426 ? 16.679 3.223 7.135 1.00 76.81 426 PHE A CA 1
ATOM 3522 C C . PHE A 1 426 ? 15.325 3.731 6.617 1.00 76.81 426 PHE A C 1
ATOM 3524 O O . PHE A 1 426 ? 14.548 4.358 7.337 1.00 76.81 426 PHE A O 1
ATOM 3531 N N . PHE A 1 427 ? 14.997 3.433 5.357 1.00 76.94 427 PHE A N 1
ATOM 3532 C CA . PHE A 1 427 ? 13.737 3.884 4.765 1.00 76.94 427 PHE A CA 1
ATOM 3533 C C . PHE A 1 427 ? 12.510 3.225 5.423 1.00 76.94 427 PHE A C 1
ATOM 3535 O O . PHE A 1 427 ? 11.451 3.845 5.486 1.00 76.94 427 PHE A O 1
ATOM 3542 N N . VAL A 1 428 ? 12.640 2.001 5.956 1.00 84.62 428 VAL A N 1
ATOM 3543 C CA . VAL A 1 428 ? 11.551 1.294 6.653 1.00 84.62 428 VAL A CA 1
ATOM 3544 C C . VAL A 1 428 ? 11.249 1.959 7.990 1.00 84.62 428 VAL A C 1
ATOM 3546 O O . VAL A 1 428 ? 10.082 2.210 8.291 1.00 84.62 428 VAL A O 1
ATOM 3549 N N . PHE A 1 429 ? 12.286 2.333 8.738 1.00 84.69 429 PHE A N 1
ATOM 3550 C CA . PHE A 1 429 ? 12.139 3.073 9.988 1.00 84.69 429 PHE A CA 1
ATOM 3551 C C . PHE A 1 429 ? 11.408 4.404 9.771 1.00 84.69 429 PHE A C 1
ATOM 3553 O O . PHE A 1 429 ? 10.407 4.685 10.431 1.00 84.69 429 PHE A O 1
ATOM 3560 N N . ASN A 1 430 ? 11.833 5.183 8.772 1.00 81.00 430 ASN A N 1
ATOM 3561 C CA . ASN A 1 430 ? 11.201 6.467 8.462 1.00 81.00 430 ASN A CA 1
ATOM 3562 C C . ASN A 1 430 ? 9.738 6.317 8.007 1.00 81.00 430 ASN A C 1
ATOM 3564 O O . ASN A 1 430 ? 8.888 7.142 8.350 1.00 81.00 430 ASN A O 1
ATOM 3568 N N . ARG A 1 431 ? 9.406 5.241 7.276 1.00 85.12 431 ARG A N 1
ATOM 3569 C CA . ARG A 1 431 ? 8.007 4.892 6.958 1.00 85.12 431 ARG A CA 1
ATOM 3570 C C . ARG A 1 431 ? 7.207 4.572 8.222 1.00 85.12 431 ARG A C 1
ATOM 3572 O O . ARG A 1 431 ? 6.029 4.936 8.292 1.00 85.12 431 ARG A O 1
ATOM 3579 N N . GLY A 1 432 ? 7.832 3.916 9.199 1.00 89.69 432 GLY A N 1
ATOM 3580 C CA . GLY A 1 432 ? 7.254 3.633 10.509 1.00 89.69 432 GLY A CA 1
ATOM 3581 C C . GLY A 1 432 ? 6.926 4.909 11.289 1.00 89.69 432 GLY A C 1
ATOM 3582 O O . GLY A 1 432 ? 5.771 5.107 11.666 1.00 89.69 432 GLY A O 1
ATOM 3583 N N . LEU A 1 433 ? 7.896 5.821 11.420 1.00 88.00 433 LEU A N 1
ATOM 3584 C CA . LEU A 1 433 ? 7.706 7.123 12.072 1.00 88.00 433 LEU A CA 1
ATOM 3585 C C . LEU A 1 433 ? 6.577 7.929 11.412 1.00 88.00 433 LEU A C 1
ATOM 3587 O O . LEU A 1 433 ? 5.687 8.425 12.104 1.00 88.00 433 LEU A O 1
ATOM 3591 N N . ALA A 1 434 ? 6.551 8.000 10.076 1.00 88.56 434 ALA A N 1
ATOM 3592 C CA . ALA A 1 434 ? 5.469 8.670 9.356 1.00 88.56 434 ALA A CA 1
ATOM 3593 C C . ALA A 1 434 ? 4.093 8.068 9.701 1.00 88.56 434 ALA A C 1
ATOM 3595 O O . ALA A 1 434 ? 3.136 8.802 9.935 1.00 88.56 434 ALA A O 1
ATOM 3596 N N . SER A 1 435 ? 3.996 6.740 9.803 1.00 92.56 435 SER A N 1
ATOM 3597 C CA . SER A 1 435 ? 2.750 6.048 10.172 1.00 92.56 435 SER A CA 1
ATOM 3598 C C . SER A 1 435 ? 2.307 6.371 11.603 1.00 92.56 435 SER A C 1
ATOM 3600 O O . SER A 1 435 ? 1.117 6.576 11.842 1.00 92.56 435 SER A O 1
ATOM 3602 N N . ALA A 1 436 ? 3.250 6.464 12.546 1.00 92.81 436 ALA A N 1
ATOM 3603 C CA . ALA A 1 436 ? 2.975 6.852 13.930 1.00 92.81 436 ALA A CA 1
ATOM 3604 C C . ALA A 1 436 ? 2.444 8.292 14.032 1.00 92.81 436 ALA A C 1
ATOM 3606 O O . ALA A 1 436 ? 1.449 8.541 14.715 1.00 92.81 436 ALA A O 1
ATOM 3607 N N . ILE A 1 437 ? 3.053 9.227 13.296 1.00 90.94 437 ILE A N 1
ATOM 3608 C CA . ILE A 1 437 ? 2.598 10.623 13.223 1.00 90.94 437 ILE A CA 1
ATOM 3609 C C . ILE A 1 437 ? 1.175 10.701 12.649 1.00 90.94 437 ILE A C 1
ATOM 3611 O O . ILE A 1 437 ? 0.309 11.366 13.220 1.00 90.94 437 ILE A O 1
ATOM 3615 N N . LEU A 1 438 ? 0.894 9.984 11.557 1.00 91.50 438 LEU A N 1
ATOM 3616 C CA . LEU A 1 438 ? -0.437 9.967 10.937 1.00 91.50 438 LEU A CA 1
ATOM 3617 C C . LEU A 1 438 ? -1.501 9.374 11.856 1.00 91.50 438 LEU A C 1
ATOM 3619 O O . LEU A 1 438 ? -2.626 9.874 11.877 1.00 91.50 438 LEU A O 1
ATOM 3623 N N . LEU A 1 439 ? -1.166 8.335 12.627 1.00 94.69 439 LEU A N 1
ATOM 3624 C CA . LEU A 1 439 ? -2.075 7.770 13.622 1.00 94.69 439 LEU A CA 1
ATOM 3625 C C . LEU A 1 439 ? -2.469 8.828 14.661 1.00 94.69 439 LEU A C 1
ATOM 3627 O O . LEU A 1 439 ? -3.650 8.959 14.979 1.00 94.69 439 LEU A O 1
ATOM 3631 N N . MET A 1 440 ? -1.505 9.608 15.158 1.00 94.06 440 MET A N 1
ATOM 3632 C CA . MET A 1 440 ? -1.767 10.685 16.116 1.00 94.06 440 MET A CA 1
ATOM 3633 C C . MET A 1 440 ? -2.646 11.783 15.526 1.00 94.06 440 MET A C 1
ATOM 3635 O O . MET A 1 440 ? -3.627 12.174 16.160 1.00 94.06 440 MET A O 1
ATOM 3639 N N . ILE A 1 441 ? -2.333 12.247 14.312 1.00 92.69 441 ILE A N 1
ATOM 3640 C CA . ILE A 1 441 ? -3.151 13.239 13.600 1.00 92.69 441 ILE A CA 1
ATOM 3641 C C . ILE A 1 441 ? -4.579 12.710 13.444 1.00 92.69 441 ILE A C 1
ATOM 3643 O O . ILE A 1 441 ? -5.535 13.393 13.804 1.00 92.69 441 ILE A O 1
ATOM 3647 N N . THR A 1 442 ? -4.726 11.463 12.992 1.00 94.31 442 THR A N 1
ATOM 3648 C CA . THR A 1 442 ? -6.027 10.804 12.824 1.00 94.31 442 THR A CA 1
ATOM 3649 C C . THR A 1 442 ? -6.793 10.765 14.145 1.00 94.31 442 THR A C 1
ATOM 3651 O O . THR A 1 442 ? -7.936 11.208 14.208 1.00 94.31 442 THR A O 1
ATOM 3654 N N . TYR A 1 443 ? -6.164 10.301 15.226 1.00 94.44 443 TYR A N 1
ATOM 3655 C CA . TYR A 1 443 ? -6.785 10.219 16.547 1.00 94.44 443 TYR A CA 1
ATOM 3656 C C . TYR A 1 443 ? -7.240 11.593 17.067 1.00 94.44 443 TYR A C 1
ATOM 3658 O O . TYR A 1 443 ? -8.376 11.733 17.526 1.00 94.44 443 TYR A O 1
ATOM 3666 N N . ALA A 1 444 ? -6.404 12.627 16.929 1.00 93.81 444 ALA A N 1
ATOM 3667 C CA . ALA A 1 444 ? -6.754 13.995 17.309 1.00 93.81 444 ALA A CA 1
ATOM 3668 C C . ALA A 1 444 ? -7.929 14.545 16.484 1.00 93.81 444 ALA A C 1
ATOM 3670 O O . ALA A 1 444 ? -8.874 15.098 17.051 1.00 93.81 444 ALA A O 1
ATOM 3671 N N . CYS A 1 445 ? -7.914 14.345 15.161 1.00 91.88 445 CYS A N 1
ATOM 3672 C CA . CYS A 1 445 ? -9.002 14.753 14.274 1.00 91.88 445 CYS A CA 1
ATOM 3673 C C . CYS A 1 445 ? -10.326 14.063 14.629 1.00 91.88 445 CYS A C 1
ATOM 3675 O O . CYS A 1 445 ? -11.371 14.710 14.591 1.00 91.88 445 CYS A O 1
ATOM 3677 N N . ILE A 1 446 ? -10.299 12.787 15.029 1.00 91.38 446 ILE A N 1
ATOM 3678 C CA . ILE A 1 446 ? -11.501 12.054 15.452 1.00 91.38 446 ILE A CA 1
ATOM 3679 C C . ILE A 1 446 ? -12.060 12.619 16.759 1.00 91.38 446 ILE A C 1
ATOM 3681 O O . ILE A 1 446 ? -13.264 12.867 16.844 1.00 91.38 446 ILE A O 1
ATOM 3685 N N . ILE A 1 447 ? -11.211 12.868 17.765 1.00 89.38 447 ILE A N 1
ATOM 3686 C CA . ILE A 1 447 ? -11.644 13.491 19.029 1.00 89.38 447 ILE A CA 1
ATOM 3687 C C . ILE A 1 447 ? -12.293 14.850 18.743 1.00 89.38 447 ILE A C 1
ATOM 3689 O O . ILE A 1 447 ? -13.400 15.127 19.214 1.00 89.38 447 ILE A O 1
ATOM 3693 N N . PHE A 1 448 ? -11.630 15.678 17.934 1.00 88.00 448 PHE A N 1
ATOM 3694 C CA . PHE A 1 448 ? -12.124 16.996 17.551 1.00 88.00 448 PHE A CA 1
ATOM 3695 C C . PHE A 1 448 ? -13.461 16.907 16.801 1.00 88.00 448 PHE A C 1
ATOM 3697 O O . PHE A 1 448 ? -14.427 17.584 17.160 1.00 88.00 448 PHE A O 1
ATOM 3704 N N . GLY A 1 449 ? -13.556 16.002 15.824 1.00 85.00 449 GLY A N 1
ATOM 3705 C CA . GLY A 1 449 ? -14.778 15.726 15.075 1.00 85.00 449 GLY A CA 1
ATOM 3706 C C . GLY A 1 449 ? -15.933 15.286 15.976 1.00 85.00 449 GLY A C 1
ATOM 3707 O O . GLY A 1 449 ? -17.056 15.767 15.815 1.00 85.00 449 GLY A O 1
ATOM 3708 N N . CYS A 1 450 ? -15.673 14.439 16.975 1.00 84.25 450 CYS A N 1
ATOM 3709 C CA . CYS A 1 450 ? -16.684 14.005 17.940 1.00 84.25 450 CYS A CA 1
ATOM 3710 C C . CYS A 1 450 ? -17.212 15.164 18.802 1.00 84.25 450 CYS A C 1
ATOM 3712 O O . CYS A 1 450 ? -18.426 15.285 19.000 1.00 84.25 450 CYS A O 1
ATOM 3714 N N . ILE A 1 451 ? -16.325 16.043 19.280 1.00 83.69 451 ILE A N 1
ATOM 3715 C CA . ILE A 1 451 ? -16.687 17.228 20.078 1.00 83.69 451 ILE A CA 1
ATOM 3716 C C . ILE A 1 451 ? -17.532 18.204 19.251 1.00 83.69 451 ILE A C 1
ATOM 3718 O O . ILE A 1 451 ? -18.581 18.664 19.711 1.00 83.69 451 ILE A O 1
ATOM 3722 N N . ILE A 1 452 ? -17.123 18.479 18.009 1.00 80.62 452 ILE A N 1
ATOM 3723 C CA . ILE A 1 452 ? -17.890 19.327 17.089 1.00 80.62 452 ILE A CA 1
ATOM 3724 C C . ILE A 1 452 ? -19.252 18.706 16.803 1.00 80.62 452 ILE A C 1
ATOM 3726 O O . ILE A 1 452 ? -20.273 19.376 16.933 1.00 80.62 452 ILE A O 1
ATOM 3730 N N . SER A 1 453 ? -19.281 17.424 16.436 1.00 76.25 453 SER A N 1
ATOM 3731 C CA . SER A 1 453 ? -20.513 16.715 16.097 1.00 76.25 453 SER A CA 1
ATOM 3732 C C . SER A 1 453 ? -21.504 16.781 17.254 1.00 76.25 453 SER A C 1
ATOM 3734 O O . SER A 1 453 ? -22.635 17.216 17.066 1.00 76.25 453 SER A O 1
ATOM 3736 N N . THR A 1 454 ? -21.079 16.471 18.479 1.00 74.38 454 THR A N 1
ATOM 3737 C CA . THR A 1 454 ? -21.962 16.549 19.654 1.00 74.38 454 THR A CA 1
ATOM 3738 C C . THR A 1 454 ? -22.437 17.955 19.994 1.00 74.38 454 THR A C 1
ATOM 3740 O O . THR A 1 454 ? -23.594 18.124 20.382 1.00 74.38 454 THR A O 1
ATOM 3743 N N . SER A 1 455 ? -21.605 18.969 19.776 1.00 74.19 455 SER A N 1
ATOM 3744 C CA . SER A 1 455 ? -21.988 20.370 19.974 1.00 74.19 455 SER A CA 1
ATOM 3745 C C . SER A 1 455 ? -22.992 20.852 18.917 1.00 74.19 455 SER A C 1
ATOM 3747 O O . SER A 1 455 ? -23.959 21.541 19.246 1.00 74.19 455 SER A O 1
ATOM 3749 N N . LEU A 1 456 ? -22.811 20.442 17.655 1.00 68.44 456 LEU A N 1
ATOM 3750 C CA . LEU A 1 456 ? -23.664 20.812 16.520 1.00 68.44 456 LEU A CA 1
ATOM 3751 C C . LEU A 1 456 ? -24.964 20.001 16.432 1.00 68.44 456 LEU A C 1
ATOM 3753 O O . LEU A 1 456 ? -25.942 20.494 15.871 1.00 68.44 456 LEU A O 1
ATOM 3757 N N . LEU A 1 457 ? -25.022 18.792 17.007 1.00 61.44 457 LEU A N 1
ATOM 3758 C CA . LEU A 1 457 ? -26.219 17.934 17.025 1.00 61.44 457 LEU A CA 1
ATOM 3759 C C . LEU A 1 457 ? -27.445 18.601 17.680 1.00 61.44 457 LEU A C 1
ATOM 3761 O O . LEU A 1 457 ? -28.567 18.141 17.465 1.00 61.44 457 LEU A O 1
ATOM 3765 N N . LYS A 1 458 ? -27.261 19.705 18.416 1.00 63.25 458 LYS A N 1
ATOM 3766 C CA . LYS A 1 458 ? -28.349 20.545 18.943 1.00 63.25 458 LYS A CA 1
ATOM 3767 C C . LYS A 1 458 ? -29.154 21.262 17.842 1.00 63.25 458 LYS A C 1
ATOM 3769 O O . LYS A 1 458 ? -30.304 21.622 18.075 1.00 63.25 458 LYS A O 1
ATOM 3774 N N . TYR A 1 459 ? -28.605 21.430 16.635 1.00 67.00 459 TYR A N 1
ATOM 3775 C CA . TYR A 1 459 ? -29.197 22.241 15.565 1.00 67.00 459 TYR A CA 1
ATOM 3776 C C . TYR A 1 459 ? -29.617 21.399 14.347 1.00 67.00 459 TYR A C 1
ATOM 3778 O O . TYR A 1 459 ? -28.814 21.101 13.463 1.00 67.00 459 TYR A O 1
ATOM 3786 N N . LYS A 1 460 ? -30.914 21.063 14.237 1.00 62.19 460 LYS A N 1
ATOM 3787 C CA . LYS A 1 460 ? -31.458 20.215 13.147 1.00 62.19 460 LYS A CA 1
ATOM 3788 C C . LYS A 1 460 ? -31.155 20.724 11.723 1.00 62.19 460 LYS A C 1
ATOM 3790 O O . LYS A 1 460 ? -30.928 19.901 10.844 1.00 62.19 460 LYS A O 1
ATOM 3795 N N . LYS A 1 461 ? -31.114 22.043 11.483 1.00 61.81 461 LYS A N 1
ATOM 3796 C CA . LYS A 1 461 ? -30.809 22.631 10.155 1.00 61.81 461 LYS A CA 1
ATOM 3797 C C . LYS A 1 461 ? -29.358 22.405 9.703 1.00 61.81 461 LYS A C 1
ATOM 3799 O O . LYS A 1 461 ? -29.106 22.272 8.513 1.00 61.81 461 LYS A O 1
ATOM 3804 N N . VAL A 1 462 ? -28.408 22.310 10.636 1.00 62.34 462 VAL A N 1
ATOM 3805 C CA . VAL A 1 462 ? -26.986 22.049 10.330 1.00 62.34 462 VAL A CA 1
ATOM 3806 C C . VAL A 1 462 ? -26.788 20.608 9.838 1.00 62.34 462 VAL A C 1
ATOM 3808 O O . VAL A 1 462 ? -25.870 20.309 9.079 1.00 62.34 462 VAL A O 1
ATOM 3811 N N . TYR A 1 463 ? -27.696 19.705 10.214 1.00 62.31 463 TYR A N 1
ATOM 3812 C CA . TYR A 1 463 ? -27.624 18.288 9.883 1.00 62.31 463 TYR A CA 1
ATOM 3813 C C . TYR A 1 463 ? -27.862 17.980 8.399 1.00 62.31 463 TYR A C 1
ATOM 3815 O O . TYR A 1 463 ? -27.182 17.119 7.841 1.00 62.31 463 TYR A O 1
ATOM 3823 N N . SER A 1 464 ? -28.812 18.674 7.761 1.00 61.94 464 SER A N 1
ATOM 3824 C CA . SER A 1 464 ? -29.170 18.438 6.355 1.00 61.94 464 SER A CA 1
ATOM 3825 C C . SER A 1 464 ? -28.096 18.921 5.380 1.00 61.94 464 SER A C 1
ATOM 3827 O O . SER A 1 464 ? -27.937 18.327 4.321 1.00 61.94 464 SER A O 1
ATOM 3829 N N . LEU A 1 465 ? -27.331 19.954 5.747 1.00 72.75 465 LEU A N 1
ATOM 3830 C CA . LEU A 1 465 ? -26.262 20.513 4.912 1.00 72.75 465 LEU A CA 1
ATOM 3831 C C . LEU A 1 465 ? -24.889 19.884 5.172 1.00 72.75 465 LEU A C 1
ATOM 3833 O O . LEU A 1 465 ? -23.945 20.136 4.427 1.00 72.75 465 LEU A O 1
ATOM 3837 N N . ARG A 1 466 ? -24.744 19.057 6.213 1.00 76.31 466 ARG A N 1
ATOM 3838 C CA . ARG A 1 466 ? -23.445 18.490 6.590 1.00 76.31 466 ARG A CA 1
ATOM 3839 C C . ARG A 1 466 ? -22.830 17.652 5.475 1.00 76.31 466 ARG A C 1
ATOM 3841 O O . ARG A 1 466 ? -21.651 17.828 5.214 1.00 76.31 466 ARG A O 1
ATOM 3848 N N . SER A 1 467 ? -23.606 16.772 4.838 1.00 76.69 467 SER A N 1
ATOM 3849 C CA . SER A 1 467 ? -23.122 15.936 3.729 1.00 76.69 467 SER A CA 1
ATOM 3850 C C . SER A 1 467 ? -22.532 16.784 2.606 1.00 76.69 467 SER A C 1
ATOM 3852 O O . SER A 1 467 ? -21.450 16.482 2.109 1.00 76.69 467 SER A O 1
ATOM 3854 N N . PHE A 1 468 ? -23.221 17.874 2.265 1.00 80.44 468 PHE A N 1
ATOM 3855 C CA . PHE A 1 468 ? -22.771 18.846 1.283 1.00 80.44 468 PHE A CA 1
ATOM 3856 C C . PHE A 1 468 ? -21.478 19.538 1.728 1.00 80.44 468 PHE A C 1
ATOM 3858 O O . PHE A 1 468 ? -20.507 19.523 0.981 1.00 80.44 468 PHE A O 1
ATOM 3865 N N . PHE A 1 469 ? -21.409 20.071 2.953 1.00 84.25 469 PHE A N 1
ATOM 3866 C CA . PHE A 1 469 ? -20.204 20.748 3.445 1.00 84.25 469 PHE A CA 1
ATOM 3867 C C . PHE A 1 469 ? -18.998 19.817 3.586 1.00 84.25 469 PHE A C 1
ATOM 3869 O O . PHE A 1 469 ? -17.883 20.225 3.281 1.00 84.25 469 PHE A O 1
ATOM 3876 N N . THR A 1 470 ? -19.189 18.566 4.008 1.00 83.06 470 THR A N 1
ATOM 3877 C CA . THR A 1 470 ? -18.091 17.595 4.120 1.00 83.06 470 THR A CA 1
ATOM 3878 C C . THR A 1 470 ? -17.629 17.106 2.754 1.00 83.06 470 THR A C 1
ATOM 3880 O O . THR A 1 470 ? -16.432 16.928 2.553 1.00 83.06 470 THR A O 1
ATOM 3883 N N . ALA A 1 471 ? -18.548 16.940 1.796 1.00 82.50 471 ALA A N 1
ATOM 3884 C CA . ALA A 1 471 ? -18.189 16.651 0.411 1.00 82.50 471 ALA A CA 1
ATOM 3885 C C . ALA A 1 471 ? -17.444 17.831 -0.229 1.00 82.50 471 ALA A C 1
ATOM 3887 O O . ALA A 1 471 ? -16.410 17.635 -0.863 1.00 82.50 471 ALA A O 1
ATOM 3888 N N . LEU A 1 472 ? -17.917 19.060 -0.002 1.00 87.94 472 LEU A N 1
ATOM 3889 C CA . LEU A 1 472 ? -17.259 20.280 -0.460 1.00 87.94 472 LEU A CA 1
ATOM 3890 C C . LEU A 1 472 ? -15.864 20.423 0.157 1.00 87.94 472 LEU A C 1
ATOM 3892 O O . LEU A 1 472 ? -14.915 20.710 -0.561 1.00 87.94 472 LEU A O 1
ATOM 3896 N N . LEU A 1 473 ? -15.714 20.160 1.457 1.00 88.69 473 LEU A N 1
ATOM 3897 C CA . LEU A 1 473 ? -14.420 20.166 2.137 1.00 88.69 473 LEU A CA 1
ATOM 3898 C C . LEU A 1 473 ? -13.461 19.135 1.527 1.00 88.69 473 LEU A C 1
ATOM 3900 O O . LEU A 1 473 ? -12.321 19.480 1.228 1.00 88.69 473 LEU A O 1
ATOM 3904 N N . ALA A 1 474 ? -13.924 17.903 1.288 1.00 88.06 474 ALA A N 1
ATOM 3905 C CA . ALA A 1 474 ? -13.128 16.865 0.632 1.00 88.06 474 ALA A CA 1
ATOM 3906 C C . ALA A 1 474 ? -12.624 17.326 -0.747 1.00 88.06 474 ALA A C 1
ATOM 3908 O O . ALA A 1 474 ? -11.440 17.189 -1.057 1.00 88.06 474 ALA A O 1
ATOM 3909 N N . LEU A 1 475 ? -13.510 17.927 -1.549 1.00 89.38 475 LEU A N 1
ATOM 3910 C CA . LEU A 1 475 ? -13.173 18.467 -2.866 1.00 89.38 475 LEU A CA 1
ATOM 3911 C C . LEU A 1 475 ? -12.194 19.640 -2.776 1.00 89.38 475 LEU A C 1
ATOM 3913 O O . LEU A 1 475 ? -11.239 19.682 -3.546 1.00 89.38 475 LEU A O 1
ATOM 3917 N N . ILE A 1 476 ? -12.389 20.563 -1.829 1.00 91.00 476 ILE A N 1
ATOM 3918 C CA . ILE A 1 476 ? -11.477 21.692 -1.608 1.00 91.00 476 ILE A CA 1
ATOM 3919 C C . ILE A 1 476 ? -10.083 21.170 -1.262 1.00 91.00 476 ILE A C 1
ATOM 3921 O O . ILE A 1 476 ? -9.114 21.605 -1.878 1.00 91.00 476 ILE A O 1
ATOM 3925 N N . ILE A 1 477 ? -9.966 20.216 -0.335 1.00 88.38 477 ILE A N 1
ATOM 3926 C CA . ILE A 1 477 ? -8.674 19.643 0.070 1.00 88.38 477 ILE A CA 1
ATOM 3927 C C . ILE A 1 477 ? -7.992 18.966 -1.123 1.00 88.38 477 ILE A C 1
ATOM 3929 O O . ILE A 1 477 ? -6.822 19.240 -1.394 1.00 88.38 477 ILE A O 1
ATOM 3933 N N . ALA A 1 478 ? -8.725 18.133 -1.867 1.00 87.81 478 ALA A N 1
ATOM 3934 C CA . ALA A 1 478 ? -8.200 17.437 -3.038 1.00 87.81 478 ALA A CA 1
ATOM 3935 C C . ALA A 1 478 ? -7.718 18.418 -4.122 1.00 87.81 478 ALA A C 1
ATOM 3937 O O . ALA A 1 478 ? -6.576 18.336 -4.577 1.00 87.81 478 ALA A O 1
ATOM 3938 N N . LEU A 1 479 ? -8.549 19.397 -4.495 1.00 88.19 479 LEU A N 1
ATOM 3939 C CA . LEU A 1 479 ? -8.207 20.408 -5.500 1.00 88.19 479 LEU A CA 1
ATOM 3940 C C . LEU A 1 479 ? -7.063 21.315 -5.044 1.00 88.19 479 LEU A C 1
ATOM 3942 O O . LEU A 1 479 ? -6.220 21.681 -5.863 1.00 88.19 479 LEU A O 1
ATOM 3946 N N . SER A 1 480 ? -6.990 21.640 -3.753 1.00 87.56 480 SER A N 1
ATOM 3947 C CA . SER A 1 480 ? -5.883 22.410 -3.175 1.00 87.56 480 SER A CA 1
ATOM 3948 C C . SER A 1 480 ? -4.578 21.628 -3.263 1.00 87.56 480 SER A C 1
ATOM 3950 O O . SER A 1 480 ? -3.579 22.171 -3.728 1.00 87.56 480 SER A O 1
ATOM 3952 N N . SER A 1 481 ? -4.593 20.336 -2.912 1.00 86.69 481 SER A N 1
ATOM 3953 C CA . SER A 1 481 ? -3.426 19.459 -3.051 1.00 86.69 481 SER A CA 1
ATOM 3954 C C . SER A 1 481 ? -2.922 19.424 -4.491 1.00 86.69 481 SER A C 1
ATOM 3956 O O . SER A 1 481 ? -1.723 19.559 -4.724 1.00 86.69 481 SER A O 1
ATOM 3958 N N . LEU A 1 482 ? -3.826 19.261 -5.461 1.00 85.44 482 LEU A N 1
ATOM 3959 C CA . LEU A 1 482 ? -3.465 19.222 -6.878 1.00 85.44 482 LEU A CA 1
ATOM 3960 C C . LEU A 1 482 ? -2.949 20.576 -7.370 1.00 85.44 482 LEU A C 1
ATOM 3962 O O . LEU A 1 482 ? -1.920 20.639 -8.037 1.00 85.44 482 LEU A O 1
ATOM 3966 N N . THR A 1 483 ? -3.624 21.667 -7.015 1.00 85.69 483 THR A N 1
ATOM 3967 C CA . THR A 1 483 ? -3.251 23.017 -7.456 1.00 85.69 483 THR A CA 1
ATOM 3968 C C . THR A 1 483 ? -1.890 23.424 -6.905 1.00 85.69 483 THR A C 1
ATOM 3970 O O . THR A 1 483 ? -1.052 23.900 -7.663 1.00 85.69 483 THR A O 1
ATOM 3973 N N . LEU A 1 484 ? -1.629 23.177 -5.618 1.00 82.88 484 LEU A N 1
ATOM 3974 C CA . LEU A 1 484 ? -0.333 23.458 -4.995 1.00 82.88 484 LEU A CA 1
ATOM 3975 C C . LEU A 1 484 ? 0.780 22.559 -5.541 1.00 82.88 484 LEU A C 1
ATOM 3977 O O . LEU A 1 484 ? 1.919 22.999 -5.685 1.00 82.88 484 LEU A O 1
ATOM 3981 N N . GLN A 1 485 ? 0.466 21.307 -5.881 1.00 79.12 485 GLN A N 1
ATOM 3982 C CA . GLN A 1 485 ? 1.433 20.419 -6.521 1.00 79.12 485 GLN A CA 1
ATOM 3983 C C . GLN A 1 485 ? 1.802 20.912 -7.922 1.00 79.12 485 GLN A C 1
ATOM 3985 O O . GLN A 1 485 ? 2.975 20.908 -8.274 1.00 79.12 485 GLN A O 1
ATOM 3990 N N . LYS A 1 486 ? 0.813 21.317 -8.725 1.00 77.44 486 LYS A N 1
ATOM 3991 C CA . LYS A 1 486 ? 1.012 21.699 -10.132 1.00 77.44 486 LYS A CA 1
ATOM 3992 C C . LYS A 1 486 ? 1.347 23.179 -10.331 1.00 77.44 486 LYS A C 1
ATOM 3994 O O . LYS A 1 486 ? 1.659 23.582 -11.445 1.00 77.44 486 LYS A O 1
ATOM 3999 N N . GLY A 1 487 ? 1.251 23.993 -9.285 1.00 77.75 487 GLY A N 1
ATOM 4000 C CA . GLY A 1 487 ? 1.503 25.434 -9.300 1.00 77.75 487 GLY A CA 1
ATOM 4001 C C . GLY A 1 487 ? 0.331 26.286 -9.802 1.00 77.75 487 GLY A C 1
ATOM 4002 O O . GLY A 1 487 ? 0.249 27.458 -9.451 1.00 77.75 487 GLY A O 1
ATOM 4003 N N . SER A 1 488 ? -0.602 25.738 -10.594 1.00 79.56 488 SER A N 1
ATOM 4004 C CA . SER A 1 488 ? -1.791 26.480 -11.039 1.00 79.56 488 SER A CA 1
ATOM 4005 C C . SER A 1 488 ? -2.983 25.584 -11.411 1.00 79.56 488 SER A C 1
ATOM 4007 O O . SER A 1 488 ? -2.788 24.442 -11.838 1.00 79.56 488 SER A O 1
ATOM 4009 N N . PRO A 1 489 ? -4.229 26.103 -11.367 1.00 83.31 489 PRO A N 1
ATOM 4010 C CA . PRO A 1 489 ? -5.406 25.379 -11.856 1.00 83.31 489 PRO A CA 1
ATOM 4011 C C . PRO A 1 489 ? -5.327 25.027 -13.350 1.00 83.31 489 PRO A C 1
ATOM 4013 O O . PRO A 1 489 ? -5.807 23.977 -13.773 1.00 83.31 489 PRO A O 1
ATOM 4016 N N . ARG A 1 490 ? -4.679 25.876 -14.165 1.00 83.06 490 ARG A N 1
ATOM 4017 C CA . ARG A 1 490 ? -4.461 25.604 -15.598 1.00 83.06 490 ARG A CA 1
ATOM 4018 C C . ARG A 1 490 ? -3.585 24.368 -15.805 1.00 83.06 490 ARG A C 1
ATOM 4020 O O . ARG A 1 490 ? -3.894 23.554 -16.671 1.00 83.06 490 ARG A O 1
ATOM 4027 N N . ALA A 1 491 ? -2.551 24.201 -14.982 1.00 79.75 491 ALA A N 1
ATOM 4028 C CA . ALA A 1 491 ? -1.698 23.019 -15.011 1.00 79.75 491 ALA A CA 1
ATOM 4029 C C . ALA A 1 491 ? -2.458 21.750 -14.581 1.00 79.75 491 ALA A C 1
ATOM 4031 O O . ALA A 1 491 ? -2.283 20.701 -15.193 1.00 79.75 491 ALA A O 1
ATOM 4032 N N . VAL A 1 492 ? -3.379 21.839 -13.611 1.00 83.81 492 VAL A N 1
ATOM 4033 C CA . VAL A 1 492 ? -4.267 20.713 -13.248 1.00 83.81 492 VAL A CA 1
ATOM 4034 C C . VAL A 1 492 ? -5.174 20.311 -14.420 1.00 83.81 492 VAL A C 1
ATOM 4036 O O . VAL A 1 492 ? -5.313 19.126 -14.719 1.00 83.81 492 VAL A O 1
ATOM 4039 N N . LEU A 1 493 ? -5.749 21.279 -15.142 1.00 84.88 493 LEU A N 1
ATOM 4040 C CA . LEU A 1 493 ? -6.545 20.997 -16.345 1.00 84.88 493 LEU A CA 1
ATOM 4041 C C . LEU A 1 493 ? -5.707 20.382 -17.474 1.00 84.88 493 LEU A C 1
ATOM 4043 O O . LEU A 1 493 ? -6.204 19.533 -18.216 1.00 84.88 493 LEU A O 1
ATOM 4047 N N . HIS A 1 494 ? -4.452 20.807 -17.625 1.00 82.25 494 HIS A N 1
ATOM 4048 C CA . HIS A 1 494 ? -3.517 20.190 -18.564 1.00 82.25 494 HIS A CA 1
ATOM 4049 C C . HIS A 1 494 ? -3.233 18.728 -18.183 1.00 82.25 494 HIS A C 1
ATOM 4051 O O . HIS A 1 494 ? -3.323 17.857 -19.039 1.00 82.25 494 HIS A O 1
ATOM 4057 N N . GLU A 1 495 ? -2.998 18.425 -16.904 1.00 81.81 495 GLU A N 1
ATOM 4058 C CA . GLU A 1 495 ? -2.823 17.046 -16.415 1.00 81.81 495 GLU A CA 1
ATOM 4059 C C . GLU A 1 495 ? -4.039 16.159 -16.697 1.00 81.81 495 GLU A C 1
ATOM 4061 O O . GLU A 1 495 ? -3.885 15.019 -17.133 1.00 81.81 495 GLU A O 1
ATOM 4066 N N . GLY A 1 496 ? -5.249 16.698 -16.521 1.00 84.19 496 GLY A N 1
ATOM 4067 C CA . GLY A 1 496 ? -6.478 16.004 -16.903 1.00 84.19 496 GLY A CA 1
ATOM 4068 C C . GLY A 1 496 ? -6.526 15.692 -18.403 1.00 84.19 496 GLY A C 1
ATOM 4069 O O . GLY A 1 496 ? -6.877 14.581 -18.793 1.00 84.19 496 GLY A O 1
ATOM 4070 N N . ARG A 1 497 ? -6.107 16.632 -19.261 1.00 84.00 497 ARG A N 1
ATOM 4071 C CA . ARG A 1 497 ? -5.997 16.391 -20.710 1.00 84.00 497 ARG A CA 1
ATOM 4072 C C . ARG A 1 497 ? -4.942 15.341 -21.040 1.00 84.00 497 ARG A C 1
ATOM 4074 O O . ARG A 1 497 ? -5.204 14.471 -21.861 1.00 84.00 497 ARG A O 1
ATOM 4081 N N . VAL A 1 498 ? -3.783 15.384 -20.393 1.00 81.19 498 VAL A N 1
ATOM 4082 C CA . VAL A 1 498 ? -2.704 14.401 -20.577 1.00 81.19 498 VAL A CA 1
ATOM 4083 C C . VAL A 1 498 ? -3.171 12.994 -20.212 1.00 81.19 498 VAL A C 1
ATOM 4085 O O . VAL A 1 498 ? -2.908 12.051 -20.957 1.00 81.19 498 VAL A O 1
ATOM 4088 N N . PHE A 1 499 ? -3.914 12.864 -19.112 1.00 83.62 499 PHE A N 1
ATOM 4089 C CA . PHE A 1 499 ? -4.528 11.605 -18.705 1.00 83.62 499 PHE A CA 1
ATOM 4090 C C . PHE A 1 499 ? -5.493 11.065 -19.772 1.00 83.62 499 PHE A C 1
ATOM 4092 O O . PHE A 1 499 ? -5.413 9.892 -20.129 1.00 83.62 499 PHE A O 1
ATOM 4099 N N . LEU A 1 500 ? -6.348 11.920 -20.346 1.00 84.00 500 LEU A N 1
ATOM 4100 C CA . LEU A 1 500 ? -7.284 11.515 -21.405 1.00 84.00 500 LEU A CA 1
ATOM 4101 C C . LEU A 1 500 ? -6.579 10.962 -22.658 1.00 84.00 500 LEU A C 1
ATOM 4103 O O . LEU A 1 500 ? -7.135 10.089 -23.321 1.00 84.00 500 LEU A O 1
ATOM 4107 N N . HIS A 1 501 ? -5.357 11.417 -22.955 1.00 82.62 501 HIS A N 1
ATOM 4108 C CA . HIS A 1 501 ? -4.538 10.888 -24.057 1.00 82.62 501 HIS A CA 1
ATOM 4109 C C . HIS A 1 501 ? -3.735 9.632 -23.663 1.00 82.62 501 HIS A C 1
ATOM 4111 O O . HIS A 1 501 ? -3.288 8.888 -24.531 1.00 82.62 501 HIS A O 1
ATOM 4117 N N . ASN A 1 502 ? -3.582 9.351 -22.363 1.00 85.38 502 ASN A N 1
ATOM 4118 C CA . ASN A 1 502 ? -2.807 8.228 -21.827 1.00 85.38 502 ASN A CA 1
ATOM 4119 C C . ASN A 1 502 ? -3.660 7.349 -20.891 1.00 85.38 502 ASN A C 1
ATOM 4121 O O . ASN A 1 502 ? -3.349 7.200 -19.705 1.00 85.38 502 ASN A O 1
ATOM 4125 N N . PRO A 1 503 ? -4.722 6.705 -21.406 1.00 87.19 503 PRO A N 1
ATOM 4126 C CA . PRO A 1 503 ? -5.707 6.012 -20.575 1.00 87.19 503 PRO A CA 1
ATOM 4127 C C . PRO A 1 503 ? -5.165 4.740 -19.901 1.00 87.19 503 PRO A C 1
ATOM 4129 O O . PRO A 1 503 ? -5.768 4.209 -18.977 1.00 87.19 503 PRO A O 1
ATOM 4132 N N . LEU A 1 504 ? -3.996 4.244 -20.314 1.00 89.31 504 LEU A N 1
ATOM 4133 C CA . LEU A 1 504 ? -3.313 3.133 -19.642 1.00 89.31 504 LEU A CA 1
ATOM 41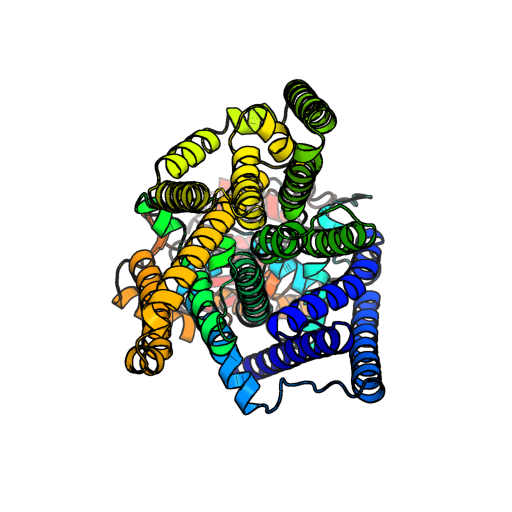34 C C . LEU A 1 504 ? -2.457 3.591 -18.453 1.00 89.31 504 LEU A C 1
ATOM 4136 O O . LEU A 1 504 ? -1.645 2.811 -17.958 1.00 89.31 504 LEU A O 1
ATOM 4140 N N . PHE A 1 505 ? -2.602 4.845 -18.012 1.00 88.00 505 PHE A N 1
ATOM 4141 C CA . PHE A 1 505 ? -1.814 5.457 -16.940 1.00 88.00 505 PHE A CA 1
ATOM 4142 C C . PHE A 1 505 ? -0.300 5.448 -17.200 1.00 88.00 505 PHE A C 1
ATOM 4144 O O . PHE A 1 505 ? 0.474 5.610 -16.268 1.00 88.00 505 PHE A O 1
ATOM 4151 N N . THR A 1 506 ? 0.151 5.266 -18.440 1.00 87.31 506 THR A N 1
ATOM 4152 C CA . THR A 1 506 ? 1.564 5.271 -18.850 1.00 87.31 506 THR A CA 1
ATOM 4153 C C . THR A 1 506 ? 1.703 6.003 -20.178 1.00 87.31 506 THR A C 1
ATOM 4155 O O . THR A 1 506 ? 0.718 6.099 -20.913 1.00 87.31 506 THR A O 1
ATOM 4158 N N . ILE A 1 507 ? 2.898 6.507 -20.494 1.00 84.50 507 ILE A N 1
ATOM 4159 C CA . ILE A 1 507 ? 3.151 7.144 -21.792 1.00 84.50 507 ILE A CA 1
ATOM 4160 C C . ILE A 1 507 ? 2.915 6.149 -22.930 1.00 84.50 507 ILE A C 1
ATOM 4162 O O . ILE A 1 507 ? 3.362 5.006 -22.844 1.00 84.50 507 ILE A O 1
ATOM 4166 N N . SER A 1 508 ? 2.263 6.587 -24.009 1.00 85.75 508 SER A N 1
ATOM 4167 C CA . SER A 1 508 ? 1.967 5.798 -25.222 1.00 85.75 508 SER A CA 1
ATOM 4168 C C . SER A 1 508 ? 3.174 5.038 -25.790 1.00 85.75 508 SER A C 1
ATOM 4170 O O . SER A 1 508 ? 3.024 3.928 -26.313 1.00 85.75 508 SER A O 1
ATOM 4172 N N . THR A 1 509 ? 4.382 5.574 -25.619 1.00 87.06 509 THR A N 1
ATOM 4173 C CA . THR A 1 509 ? 5.611 5.002 -26.185 1.00 87.06 509 THR A CA 1
ATOM 4174 C C . THR A 1 509 ? 5.945 3.645 -25.592 1.00 87.06 509 THR A C 1
ATOM 4176 O O . THR A 1 509 ? 6.381 2.758 -26.321 1.00 87.06 509 THR A O 1
ATOM 4179 N N . VAL A 1 510 ? 5.695 3.442 -24.298 1.00 89.38 510 VAL A N 1
ATOM 4180 C CA . VAL A 1 510 ? 5.980 2.174 -23.612 1.00 89.38 510 VAL A CA 1
ATOM 4181 C C . VAL A 1 510 ? 5.136 1.017 -24.175 1.00 89.38 510 VAL A C 1
ATOM 4183 O O . VAL A 1 510 ? 5.732 0.063 -24.677 1.00 89.38 510 VAL A O 1
ATOM 4186 N N . PRO A 1 511 ? 3.785 1.060 -24.179 1.00 90.56 511 PRO A N 1
ATOM 4187 C CA . PRO A 1 511 ? 2.970 -0.019 -24.728 1.00 90.56 511 PRO A CA 1
ATOM 4188 C C . PRO A 1 511 ? 3.142 -0.173 -26.245 1.00 90.56 511 PRO A C 1
ATOM 4190 O O . PRO A 1 511 ? 3.037 -1.287 -26.760 1.00 90.56 511 PRO A O 1
ATOM 4193 N N . ASN A 1 512 ? 3.423 0.905 -26.981 1.00 91.62 512 ASN A N 1
ATOM 4194 C CA . ASN A 1 512 ? 3.668 0.815 -28.420 1.00 91.62 512 ASN A CA 1
ATOM 4195 C C . ASN A 1 512 ? 5.001 0.125 -28.732 1.00 91.62 512 ASN A C 1
ATOM 4197 O O . ASN A 1 512 ? 5.035 -0.772 -29.575 1.00 91.62 512 ASN A O 1
ATOM 4201 N N . LEU A 1 513 ? 6.079 0.488 -28.029 1.00 91.56 513 LEU A N 1
ATOM 4202 C CA . LEU A 1 513 ? 7.371 -0.184 -28.147 1.00 91.56 513 LEU A CA 1
ATOM 4203 C C . LEU A 1 513 ? 7.254 -1.650 -27.722 1.00 91.56 513 LEU A C 1
ATOM 4205 O O . LEU A 1 513 ? 7.706 -2.525 -28.453 1.00 91.56 513 LEU A O 1
ATOM 4209 N N . ALA A 1 514 ? 6.562 -1.923 -26.614 1.00 92.06 514 ALA A N 1
ATOM 4210 C CA . ALA A 1 514 ? 6.299 -3.271 -26.120 1.00 92.06 514 ALA A CA 1
ATOM 4211 C C . ALA A 1 514 ? 5.676 -4.161 -27.200 1.00 92.06 514 ALA A C 1
ATOM 4213 O O . ALA A 1 514 ? 6.204 -5.226 -27.496 1.00 92.06 514 ALA A O 1
ATOM 4214 N N . LYS A 1 515 ? 4.615 -3.696 -27.869 1.00 92.19 515 LYS A N 1
ATOM 4215 C CA . LYS A 1 515 ? 3.980 -4.445 -28.968 1.00 92.19 515 LYS A CA 1
ATOM 4216 C C . LYS A 1 515 ? 4.948 -4.761 -30.107 1.00 92.19 515 LYS A C 1
ATOM 4218 O O . LYS A 1 515 ? 4.864 -5.837 -30.696 1.00 92.19 515 LYS A O 1
ATOM 4223 N N . VAL A 1 516 ? 5.847 -3.833 -30.443 1.00 92.94 516 VAL A N 1
ATOM 4224 C CA . VAL A 1 516 ? 6.845 -4.052 -31.499 1.00 92.94 516 VAL A CA 1
ATOM 4225 C C . VAL A 1 516 ? 7.858 -5.114 -31.080 1.00 92.94 516 VAL A C 1
ATOM 4227 O O . VAL A 1 516 ? 8.138 -6.015 -31.870 1.00 92.94 516 VAL A O 1
ATOM 4230 N N . LEU A 1 517 ? 8.364 -5.030 -29.848 1.00 92.31 517 LEU A N 1
ATOM 4231 C CA . LEU A 1 517 ? 9.313 -5.995 -29.298 1.00 92.31 517 LEU A CA 1
ATOM 4232 C C . LEU A 1 517 ? 8.683 -7.389 -29.163 1.00 92.31 517 LEU A C 1
ATOM 4234 O O . LEU A 1 517 ? 9.271 -8.369 -29.608 1.00 92.31 517 LEU A O 1
ATOM 4238 N N . ASP A 1 518 ? 7.456 -7.485 -28.655 1.00 91.12 518 ASP A N 1
ATOM 4239 C CA . ASP A 1 518 ? 6.730 -8.755 -28.540 1.00 91.12 518 ASP A CA 1
ATOM 4240 C C . ASP A 1 518 ? 6.486 -9.403 -29.913 1.00 91.12 518 ASP A C 1
ATOM 4242 O O . ASP A 1 518 ? 6.785 -10.578 -30.122 1.00 91.12 518 ASP A O 1
ATOM 4246 N N . SER A 1 519 ? 6.050 -8.614 -30.903 1.00 90.69 519 SER A N 1
ATOM 4247 C CA . SER A 1 519 ? 5.870 -9.099 -32.280 1.00 90.69 519 SER A CA 1
ATOM 4248 C C . SER A 1 519 ? 7.174 -9.641 -32.865 1.00 90.69 519 SER A C 1
ATOM 4250 O O . SER A 1 519 ? 7.189 -10.683 -33.515 1.00 90.69 519 SER A O 1
ATOM 4252 N N . LEU A 1 520 ? 8.283 -8.937 -32.633 1.00 90.44 520 LEU A N 1
ATOM 4253 C CA . LEU A 1 520 ? 9.586 -9.329 -33.151 1.00 90.44 520 LEU A CA 1
ATOM 4254 C C . LEU A 1 520 ? 10.101 -10.600 -32.456 1.00 90.44 520 LEU A C 1
ATOM 4256 O O . LEU A 1 520 ? 10.574 -11.504 -33.142 1.00 90.44 520 LEU A O 1
ATOM 4260 N N . GLN A 1 521 ? 9.931 -10.727 -31.137 1.00 89.75 521 GLN A N 1
ATOM 4261 C CA . GLN A 1 521 ? 10.244 -11.952 -30.395 1.00 89.75 521 GLN A CA 1
ATOM 4262 C C . GLN A 1 521 ? 9.443 -13.154 -30.919 1.00 89.75 521 GLN A C 1
ATOM 4264 O O . GLN A 1 521 ? 10.014 -14.217 -31.171 1.00 89.75 521 GLN A O 1
ATOM 4269 N N . ASN A 1 522 ? 8.134 -12.982 -31.123 1.00 87.88 522 ASN A N 1
ATOM 4270 C CA . ASN A 1 522 ? 7.243 -14.046 -31.587 1.00 87.88 522 ASN A CA 1
ATOM 4271 C C . ASN A 1 522 ? 7.564 -14.484 -33.024 1.00 87.88 522 ASN A C 1
ATOM 4273 O O . ASN A 1 522 ? 7.601 -15.682 -33.307 1.00 87.88 522 ASN A O 1
ATOM 4277 N N . ASN A 1 523 ? 7.874 -13.534 -33.910 1.00 88.50 523 ASN A N 1
ATOM 4278 C CA . ASN A 1 523 ? 8.254 -13.823 -35.294 1.00 88.50 523 ASN A CA 1
ATOM 4279 C C . ASN A 1 523 ? 9.595 -14.565 -35.388 1.00 88.50 523 ASN A C 1
ATOM 4281 O O . ASN A 1 523 ? 9.744 -15.465 -36.210 1.00 88.50 523 ASN A O 1
ATOM 4285 N N . GLN A 1 524 ? 10.564 -14.203 -34.543 1.00 85.31 524 GLN A N 1
ATOM 4286 C CA . GLN A 1 524 ? 11.918 -14.766 -34.584 1.00 85.31 524 GLN A CA 1
ATOM 4287 C C . GLN A 1 524 ? 12.087 -16.022 -33.720 1.00 85.31 524 GLN A C 1
ATOM 4289 O O . GLN A 1 524 ? 13.102 -16.706 -33.837 1.00 85.31 524 GLN A O 1
ATOM 4294 N N . LYS A 1 525 ? 11.117 -16.334 -32.846 1.00 83.38 525 LYS A N 1
ATOM 4295 C CA . LYS A 1 525 ? 11.157 -17.457 -31.887 1.00 83.38 525 LYS A CA 1
ATOM 4296 C C . LYS A 1 525 ? 12.453 -17.505 -31.057 1.00 83.38 525 LYS A C 1
ATOM 4298 O O . LYS A 1 525 ? 12.925 -18.578 -30.688 1.00 83.38 525 LYS A O 1
ATOM 4303 N N . LYS A 1 526 ? 13.032 -16.339 -30.764 1.00 84.06 526 LYS A N 1
ATOM 4304 C CA . LYS A 1 526 ? 14.264 -16.168 -29.980 1.00 84.06 526 LYS A CA 1
ATOM 4305 C C . LYS A 1 526 ? 14.014 -15.192 -28.843 1.00 84.06 526 LYS A C 1
ATOM 4307 O O . LYS A 1 526 ? 13.326 -14.196 -29.045 1.00 84.06 526 LYS A O 1
ATOM 4312 N N . THR A 1 527 ? 14.615 -15.446 -27.681 1.00 85.75 527 THR A N 1
ATOM 4313 C CA . THR A 1 527 ? 14.594 -14.497 -26.562 1.00 85.75 527 THR A CA 1
ATOM 4314 C C . THR A 1 527 ? 15.161 -13.161 -27.014 1.00 85.75 527 THR A C 1
ATOM 4316 O O . THR A 1 527 ? 16.252 -13.092 -27.589 1.00 85.75 527 THR A O 1
ATOM 4319 N N . MET A 1 528 ? 14.415 -12.094 -26.758 1.00 90.19 528 MET A N 1
ATOM 4320 C CA . MET A 1 528 ? 14.870 -10.759 -27.088 1.00 90.19 528 MET A CA 1
ATOM 4321 C C . MET A 1 528 ? 15.791 -10.226 -25.996 1.00 90.19 528 MET A C 1
ATOM 4323 O O . MET A 1 528 ? 15.368 -10.050 -24.856 1.00 90.19 528 MET A O 1
ATOM 4327 N N . VAL A 1 529 ? 17.035 -9.934 -26.367 1.00 91.94 529 VAL A N 1
ATOM 4328 C CA . VAL A 1 529 ? 18.026 -9.277 -25.512 1.00 91.94 529 VAL A CA 1
ATOM 4329 C C . VAL A 1 529 ? 18.230 -7.880 -26.065 1.00 91.94 529 VAL A C 1
ATOM 4331 O O . VAL A 1 529 ? 18.841 -7.685 -27.120 1.00 91.94 529 VAL A O 1
ATOM 4334 N N . SER A 1 530 ? 17.647 -6.914 -25.367 1.00 91.75 530 SER A N 1
ATOM 4335 C CA . SER A 1 530 ? 17.481 -5.551 -25.846 1.00 91.75 530 SER A CA 1
ATOM 4336 C C . SER A 1 530 ? 18.294 -4.543 -25.042 1.00 91.75 530 SER A C 1
ATOM 4338 O O . SER A 1 530 ? 18.351 -4.597 -23.811 1.00 91.75 530 SER A O 1
ATOM 4340 N N . LEU A 1 531 ? 18.891 -3.594 -25.762 1.00 91.00 531 LEU A N 1
ATOM 4341 C CA . LEU A 1 531 ? 19.334 -2.319 -25.214 1.00 91.00 531 LEU A CA 1
ATOM 4342 C C . LEU A 1 531 ? 18.283 -1.262 -25.548 1.00 91.00 531 LEU A C 1
ATOM 4344 O O . LEU A 1 531 ? 17.956 -1.045 -26.718 1.00 91.00 531 LEU A O 1
ATOM 4348 N N . LEU A 1 532 ? 17.733 -0.644 -24.504 1.00 89.06 532 LEU A N 1
ATOM 4349 C CA . LEU A 1 532 ? 16.632 0.313 -24.586 1.00 89.06 532 LEU A CA 1
ATOM 4350 C C . LEU A 1 532 ? 17.050 1.629 -23.930 1.00 89.06 532 LEU A C 1
ATOM 4352 O O . LEU A 1 532 ? 17.780 1.594 -22.944 1.00 89.06 532 LEU A O 1
ATOM 4356 N N . PRO A 1 533 ? 16.614 2.797 -24.427 1.00 85.81 533 PRO A N 1
ATOM 4357 C CA . PRO A 1 533 ? 16.854 4.052 -23.726 1.00 85.81 533 PRO A CA 1
ATOM 4358 C C . PRO A 1 533 ? 16.341 3.957 -22.282 1.00 85.81 533 PRO A C 1
ATOM 4360 O O . PRO A 1 533 ? 15.190 3.570 -22.061 1.00 85.81 533 PRO A O 1
ATOM 4363 N N . ALA A 1 534 ? 17.178 4.305 -21.300 1.00 80.62 534 ALA A N 1
ATOM 4364 C CA . ALA A 1 534 ? 16.770 4.280 -19.893 1.00 80.62 534 ALA A CA 1
ATOM 4365 C C . ALA A 1 534 ? 15.576 5.222 -19.657 1.00 80.62 534 ALA A C 1
ATOM 4367 O O . ALA A 1 534 ? 14.555 4.826 -19.088 1.00 80.62 534 ALA A O 1
ATOM 4368 N N . THR A 1 535 ? 15.686 6.441 -20.186 1.00 80.19 535 THR A N 1
ATOM 4369 C CA . THR A 1 535 ? 14.656 7.484 -20.163 1.00 80.19 535 THR A CA 1
ATOM 4370 C C . THR A 1 535 ? 14.519 8.154 -21.527 1.00 80.19 535 THR A C 1
ATOM 4372 O O . THR A 1 535 ? 15.305 7.888 -22.435 1.00 80.19 535 THR A O 1
ATOM 4375 N N . ILE A 1 536 ? 13.528 9.030 -21.688 1.00 76.69 536 ILE A N 1
ATOM 4376 C CA . ILE A 1 536 ? 13.441 9.962 -22.822 1.00 76.69 536 ILE A CA 1
ATOM 4377 C C . ILE A 1 536 ? 14.059 11.296 -22.388 1.00 76.69 536 ILE A C 1
ATOM 4379 O O . ILE A 1 536 ? 13.491 11.981 -21.539 1.00 76.69 536 ILE A O 1
ATOM 4383 N N . TRP A 1 537 ? 15.210 11.668 -22.959 1.00 59.25 537 TRP A N 1
ATOM 4384 C CA . TRP A 1 537 ? 15.820 12.987 -22.750 1.00 59.25 537 TRP A CA 1
ATOM 4385 C C . TRP A 1 537 ? 15.284 13.957 -23.806 1.00 59.25 537 TRP A C 1
ATOM 4387 O O . TRP A 1 537 ? 15.415 13.691 -24.998 1.00 59.25 537 TRP A O 1
ATOM 4397 N N . LYS A 1 538 ? 14.689 15.076 -23.374 1.00 55.97 538 LYS A N 1
ATOM 4398 C CA . LYS A 1 538 ? 14.058 16.097 -24.235 1.00 55.97 538 LYS A CA 1
ATOM 4399 C C . LYS A 1 538 ? 12.935 15.578 -25.152 1.00 55.97 538 LYS A C 1
ATOM 4401 O O . LYS A 1 538 ? 13.041 15.681 -26.377 1.00 55.97 538 LYS A O 1
ATOM 4406 N N . PRO A 1 539 ? 11.826 15.060 -24.605 1.00 51.69 539 PRO A N 1
ATOM 4407 C CA . PRO A 1 539 ? 10.615 14.938 -25.404 1.00 51.69 539 PRO A CA 1
ATOM 4408 C C . PRO A 1 539 ? 10.213 16.335 -25.898 1.00 51.69 539 PRO A C 1
ATOM 4410 O O . PRO A 1 539 ? 10.150 17.275 -25.109 1.00 51.69 539 PRO A O 1
ATOM 4413 N N . TYR A 1 540 ? 9.957 16.469 -27.201 1.00 41.22 540 TYR A N 1
ATOM 4414 C CA . TYR A 1 540 ? 9.718 17.742 -27.903 1.00 41.22 540 TYR A CA 1
ATOM 4415 C C . TYR A 1 540 ? 8.565 18.600 -27.321 1.00 41.22 540 TYR A C 1
ATOM 4417 O O . TYR A 1 540 ? 8.405 19.747 -27.732 1.00 41.22 540 TYR A O 1
ATOM 4425 N N . TYR A 1 541 ? 7.789 18.073 -26.360 1.00 44.56 541 TYR A N 1
ATOM 4426 C CA . TYR A 1 541 ? 6.564 18.673 -25.821 1.00 44.56 541 TYR A CA 1
ATOM 4427 C C . TYR A 1 541 ? 6.285 18.392 -24.330 1.00 44.56 541 TYR A C 1
ATOM 4429 O O . TYR A 1 541 ? 5.129 18.465 -23.914 1.00 44.56 541 TYR A O 1
ATOM 4437 N N . MET A 1 542 ? 7.280 18.066 -23.493 1.00 50.75 542 MET A N 1
ATOM 4438 C CA . MET A 1 542 ? 7.003 17.981 -22.047 1.00 50.75 542 MET A CA 1
ATOM 4439 C C . MET A 1 542 ? 7.214 19.325 -21.357 1.00 50.75 542 MET A C 1
ATOM 4441 O O . MET A 1 542 ? 8.336 19.810 -21.229 1.00 50.75 542 MET A O 1
ATOM 4445 N N . ASP A 1 543 ? 6.104 19.909 -20.900 1.00 51.34 543 ASP A N 1
ATOM 4446 C CA . ASP A 1 543 ? 6.102 21.071 -20.016 1.00 51.34 543 ASP A CA 1
ATOM 4447 C C . ASP A 1 543 ? 6.978 20.805 -18.785 1.00 51.34 543 ASP A C 1
ATOM 4449 O O . ASP A 1 543 ? 6.932 19.719 -18.198 1.00 51.34 543 ASP A O 1
ATOM 4453 N N . LYS A 1 544 ? 7.738 21.818 -18.353 1.00 53.12 544 LYS A N 1
ATOM 4454 C CA . LYS A 1 544 ? 8.394 21.794 -17.042 1.00 53.12 544 LYS A CA 1
ATOM 4455 C C . LYS A 1 544 ? 7.322 21.624 -15.977 1.00 53.12 544 LYS A C 1
ATOM 4457 O O . LYS A 1 544 ? 6.370 22.406 -15.915 1.00 53.12 544 LYS A O 1
ATOM 4462 N N . ARG A 1 545 ? 7.468 20.610 -15.132 1.00 56.31 545 ARG A N 1
ATOM 4463 C CA . ARG A 1 545 ? 6.522 20.340 -14.050 1.00 56.31 545 ARG A CA 1
ATOM 4464 C C . ARG A 1 545 ? 7.245 20.442 -12.728 1.00 56.31 545 ARG A C 1
ATOM 4466 O O . ARG A 1 545 ? 8.422 20.129 -12.614 1.00 56.31 545 ARG A O 1
ATOM 4473 N N . VAL A 1 546 ? 6.515 20.900 -11.722 1.00 49.41 546 VAL A N 1
ATOM 4474 C CA . VAL A 1 546 ? 7.022 20.940 -10.357 1.00 49.41 546 VAL A CA 1
ATOM 4475 C C . VAL A 1 546 ? 7.142 19.496 -9.863 1.00 49.41 546 VAL A C 1
ATOM 4477 O O . VAL A 1 546 ? 6.130 18.826 -9.634 1.00 49.41 546 VAL A O 1
ATOM 4480 N N . HIS A 1 547 ? 8.374 19.016 -9.738 1.00 46.97 547 HIS A N 1
ATOM 4481 C CA . HIS A 1 547 ? 8.723 17.693 -9.234 1.00 46.97 547 HIS A CA 1
ATOM 4482 C C . HIS A 1 547 ? 9.749 17.862 -8.112 1.00 46.97 547 HIS A C 1
ATOM 4484 O O . HIS A 1 547 ? 10.729 18.576 -8.287 1.00 46.97 547 HIS A O 1
ATOM 4490 N N . GLU A 1 548 ? 9.476 17.287 -6.937 1.00 50.28 548 GLU A N 1
ATOM 4491 C CA . GLU A 1 548 ? 10.316 17.407 -5.725 1.00 50.28 548 GLU A CA 1
ATOM 4492 C C . GLU A 1 548 ? 10.667 18.840 -5.274 1.00 50.28 548 GLU A C 1
ATOM 4494 O O . GLU A 1 548 ? 11.444 19.036 -4.352 1.00 50.28 548 GLU A O 1
ATOM 4499 N N . GLY A 1 549 ? 10.016 19.854 -5.841 1.00 46.59 549 GLY A N 1
ATOM 4500 C CA . GLY A 1 549 ? 10.198 21.253 -5.463 1.00 46.59 549 GLY A CA 1
ATOM 4501 C C . GLY A 1 549 ? 10.770 22.149 -6.527 1.00 46.59 549 GLY A C 1
ATOM 4502 O O . GLY A 1 549 ? 10.536 23.351 -6.442 1.00 46.59 549 GLY A O 1
ATOM 4503 N N . ASP A 1 550 ? 11.323 21.559 -7.577 1.00 48.84 550 ASP A N 1
ATOM 4504 C CA . ASP A 1 550 ? 11.875 22.284 -8.704 1.00 48.84 550 ASP A CA 1
ATOM 4505 C C . ASP A 1 550 ? 11.034 22.076 -9.965 1.00 48.84 550 ASP A C 1
ATOM 4507 O O . ASP A 1 550 ? 10.361 21.057 -10.153 1.00 48.84 550 ASP A O 1
ATOM 4511 N N . LEU A 1 551 ? 11.038 23.084 -10.839 1.00 54.56 551 LEU A N 1
ATOM 4512 C CA . LEU A 1 551 ? 10.492 22.987 -12.192 1.00 54.56 551 LEU A CA 1
ATOM 4513 C C . LEU A 1 551 ? 11.435 22.132 -13.043 1.00 54.56 551 LEU A C 1
ATOM 4515 O O . LEU A 1 551 ? 12.268 22.659 -13.782 1.00 54.56 551 LEU A O 1
ATOM 4519 N N . ASN A 1 552 ? 11.282 20.816 -12.940 1.00 57.28 552 ASN A N 1
ATOM 4520 C CA . ASN A 1 552 ? 12.120 19.854 -13.637 1.00 57.28 552 ASN A CA 1
ATOM 4521 C C . ASN A 1 552 ? 11.461 19.374 -14.934 1.00 57.28 552 ASN A C 1
ATOM 4523 O O . ASN A 1 552 ? 10.234 19.300 -15.068 1.00 57.28 552 ASN A O 1
ATOM 4527 N N . GLU A 1 553 ? 12.305 19.062 -15.917 1.00 57.84 553 GLU A N 1
ATOM 4528 C CA . GLU A 1 553 ? 11.885 18.308 -17.093 1.00 57.84 553 GLU A CA 1
ATOM 4529 C C . GLU A 1 553 ? 11.558 16.884 -16.647 1.00 57.84 553 GLU A C 1
ATOM 4531 O O . GLU A 1 553 ? 12.384 16.188 -16.057 1.00 57.84 553 GLU A O 1
ATOM 4536 N N . THR A 1 554 ? 10.329 16.452 -16.906 1.00 62.78 554 THR A N 1
ATOM 4537 C CA . THR A 1 554 ? 9.914 15.084 -16.617 1.00 62.78 554 THR A CA 1
ATOM 4538 C C . THR A 1 554 ? 10.641 14.134 -17.549 1.00 62.78 554 THR A C 1
ATOM 4540 O O . THR A 1 554 ? 10.624 14.334 -18.765 1.00 62.78 554 THR A O 1
ATOM 4543 N N . THR A 1 555 ? 11.243 13.083 -17.000 1.00 73.00 555 THR A N 1
ATOM 4544 C CA . THR A 1 555 ? 12.032 12.124 -17.778 1.00 73.00 555 THR A CA 1
ATOM 4545 C C . THR A 1 555 ? 11.374 10.752 -17.711 1.00 73.00 555 THR A C 1
ATOM 4547 O O . THR A 1 555 ? 11.723 9.962 -16.848 1.00 73.00 555 THR A O 1
ATOM 4550 N N . PRO A 1 556 ? 10.403 10.423 -18.586 1.00 77.88 556 PRO A N 1
ATOM 4551 C CA . PRO A 1 556 ? 9.737 9.125 -18.541 1.00 77.88 556 PRO A CA 1
ATOM 4552 C C . PRO A 1 556 ? 10.730 7.971 -18.652 1.00 77.88 556 PRO A C 1
ATOM 4554 O O . PRO A 1 556 ? 11.621 7.998 -19.506 1.00 77.88 556 PRO A O 1
ATOM 4557 N N . HIS A 1 557 ? 10.547 6.935 -17.836 1.00 81.94 557 HIS A N 1
ATOM 4558 C CA . HIS A 1 557 ? 11.420 5.764 -17.844 1.00 81.94 557 HIS A CA 1
ATOM 4559 C C . HIS A 1 557 ? 10.853 4.719 -18.794 1.00 81.94 557 HIS A C 1
ATOM 4561 O O . HIS A 1 557 ? 9.710 4.290 -18.631 1.00 81.94 557 HIS A O 1
ATOM 4567 N N . ILE A 1 558 ? 11.653 4.271 -19.762 1.00 83.69 558 ILE A N 1
ATOM 4568 C CA . ILE A 1 558 ? 11.211 3.273 -20.747 1.00 83.69 558 ILE A CA 1
ATOM 4569 C C . ILE A 1 558 ? 11.735 1.889 -20.380 1.00 83.69 558 ILE A C 1
ATOM 4571 O O . ILE A 1 558 ? 10.958 0.936 -20.305 1.00 83.69 558 ILE A O 1
ATOM 4575 N N . ALA A 1 559 ? 13.045 1.764 -20.158 1.00 82.75 559 ALA A N 1
ATOM 4576 C CA . ALA A 1 559 ? 13.705 0.463 -20.097 1.00 82.75 559 ALA A CA 1
ATOM 4577 C C . ALA A 1 559 ? 13.209 -0.437 -18.953 1.00 82.75 559 ALA A C 1
ATOM 4579 O O . ALA A 1 559 ? 13.128 -1.651 -19.133 1.00 82.75 559 ALA A O 1
ATOM 4580 N N . SER A 1 560 ? 12.832 0.139 -17.807 1.00 77.38 560 SER A N 1
ATOM 4581 C CA . SER A 1 560 ? 12.223 -0.599 -16.690 1.00 77.38 560 SER A CA 1
ATOM 4582 C C . SER A 1 560 ? 10.714 -0.822 -16.857 1.00 77.38 560 SER A C 1
ATOM 4584 O O . SER A 1 560 ? 10.157 -1.746 -16.270 1.00 77.38 560 SER A O 1
ATOM 4586 N N . ALA A 1 561 ? 10.041 0.007 -17.659 1.00 85.88 561 ALA A N 1
ATOM 4587 C CA . ALA A 1 561 ? 8.589 -0.017 -17.840 1.00 85.88 561 ALA A CA 1
ATOM 4588 C C . ALA A 1 561 ? 8.140 -1.027 -18.896 1.00 85.88 561 ALA A C 1
ATOM 4590 O O . ALA A 1 561 ? 7.046 -1.574 -18.825 1.00 85.88 561 ALA A O 1
ATOM 4591 N N . ILE A 1 562 ? 8.992 -1.293 -19.885 1.00 88.62 562 ILE A N 1
ATOM 4592 C CA . ILE A 1 562 ? 8.670 -2.159 -21.020 1.00 88.62 562 ILE A CA 1
ATOM 4593 C C . ILE A 1 562 ? 8.230 -3.565 -20.582 1.00 88.62 562 ILE A C 1
ATOM 4595 O O . ILE A 1 562 ? 7.299 -4.144 -21.147 1.00 88.62 562 ILE A O 1
ATOM 4599 N N . ARG A 1 563 ? 8.846 -4.088 -19.511 1.00 88.19 563 ARG A N 1
ATOM 4600 C CA . ARG A 1 563 ? 8.570 -5.423 -18.968 1.00 88.19 563 ARG A CA 1
ATOM 4601 C C . ARG A 1 563 ? 7.222 -5.507 -18.252 1.00 88.19 563 ARG A C 1
ATOM 4603 O O . ARG A 1 563 ? 6.738 -6.608 -18.017 1.00 88.19 563 ARG A O 1
ATOM 4610 N N . GLN A 1 564 ? 6.577 -4.368 -17.978 1.00 88.88 564 GLN A N 1
ATOM 4611 C CA . GLN A 1 564 ? 5.190 -4.318 -17.501 1.00 88.88 564 GLN A CA 1
ATOM 4612 C C . GLN A 1 564 ? 4.205 -4.788 -18.588 1.00 88.88 564 GLN A C 1
ATOM 4614 O O . GLN A 1 564 ? 3.082 -5.164 -18.266 1.00 88.88 564 GLN A O 1
ATOM 4619 N N . PHE A 1 565 ? 4.621 -4.783 -19.860 1.00 89.19 565 PHE A N 1
ATOM 4620 C CA . PHE A 1 565 ? 3.821 -5.214 -21.009 1.00 89.19 565 PHE A CA 1
ATOM 4621 C C . PHE A 1 565 ? 4.399 -6.448 -21.711 1.00 89.19 565 PHE A C 1
ATOM 4623 O O . PHE A 1 565 ? 3.639 -7.213 -22.298 1.00 89.19 565 PHE A O 1
ATOM 4630 N N . VAL A 1 566 ? 5.722 -6.660 -21.650 1.00 88.06 566 VAL A N 1
ATOM 4631 C CA . VAL A 1 566 ? 6.399 -7.823 -22.256 1.00 88.06 566 VAL A CA 1
ATOM 4632 C C . VAL A 1 566 ? 7.450 -8.396 -21.289 1.00 88.06 566 VAL A C 1
ATOM 4634 O O . VAL A 1 566 ? 8.620 -8.037 -21.357 1.00 88.06 566 VAL A O 1
ATOM 4637 N N . PRO A 1 567 ? 7.082 -9.280 -20.350 1.00 82.38 567 PRO A N 1
ATOM 4638 C CA . PRO A 1 567 ? 7.954 -9.712 -19.257 1.00 82.38 567 PRO A CA 1
ATOM 4639 C C . PRO A 1 567 ? 9.024 -10.699 -19.725 1.00 82.38 567 PRO A C 1
ATOM 4641 O O . PRO A 1 567 ? 10.012 -10.908 -19.027 1.00 82.38 567 PRO A O 1
ATOM 4644 N N . ASN A 1 568 ? 8.845 -11.290 -20.907 1.00 84.31 568 ASN A N 1
ATOM 4645 C CA . ASN A 1 568 ? 9.735 -12.311 -21.453 1.00 84.31 568 ASN A CA 1
ATOM 4646 C C . ASN A 1 568 ? 10.956 -11.739 -22.188 1.00 84.31 568 ASN A C 1
ATOM 4648 O O . ASN A 1 568 ? 11.818 -12.516 -22.591 1.00 84.31 568 ASN A O 1
ATOM 4652 N N . ILE A 1 569 ? 11.046 -10.414 -22.352 1.00 87.81 569 ILE A N 1
ATOM 4653 C CA . ILE A 1 569 ? 12.253 -9.786 -22.898 1.00 87.81 569 ILE A CA 1
ATOM 4654 C C . ILE A 1 569 ? 13.279 -9.522 -21.798 1.00 87.81 569 ILE A C 1
ATOM 4656 O O . ILE A 1 569 ? 12.928 -9.246 -20.644 1.00 87.81 569 ILE A O 1
ATOM 4660 N N . ILE A 1 570 ? 14.545 -9.524 -22.205 1.00 89.06 570 ILE A N 1
ATOM 4661 C CA . ILE A 1 570 ? 15.669 -9.042 -21.414 1.00 89.06 570 ILE A CA 1
ATOM 4662 C C . ILE A 1 570 ? 15.952 -7.588 -21.818 1.00 89.06 570 ILE A C 1
ATOM 4664 O O . ILE A 1 570 ? 16.224 -7.294 -22.983 1.00 89.06 570 ILE A O 1
ATOM 4668 N N . SER A 1 571 ? 15.871 -6.670 -20.857 1.00 88.50 571 SER A N 1
ATOM 4669 C CA . SER A 1 571 ? 16.151 -5.235 -20.997 1.00 88.50 571 SER A CA 1
ATOM 4670 C C . SER A 1 571 ? 17.418 -4.904 -20.210 1.00 88.50 571 SER A C 1
ATOM 4672 O O . SER A 1 571 ? 17.376 -4.747 -18.993 1.00 88.50 571 SER A O 1
ATOM 4674 N N . LEU A 1 572 ? 18.573 -4.832 -20.875 1.00 86.31 572 LEU A N 1
ATOM 4675 C CA . LEU A 1 572 ? 19.876 -4.711 -20.198 1.00 86.31 572 LEU A CA 1
ATOM 4676 C C . LEU A 1 572 ? 20.196 -3.295 -19.693 1.00 86.31 572 LEU A C 1
ATOM 4678 O O . LEU A 1 572 ? 21.279 -3.075 -19.159 1.00 86.31 572 LEU A O 1
ATOM 4682 N N . THR A 1 573 ? 19.282 -2.334 -19.836 1.00 77.38 573 THR A N 1
ATOM 4683 C CA . THR A 1 573 ? 19.501 -0.928 -19.460 1.00 77.38 573 THR A CA 1
ATOM 4684 C C . THR A 1 573 ? 18.689 -0.545 -18.210 1.00 77.38 573 THR A C 1
ATOM 4686 O O . THR A 1 573 ? 17.652 0.106 -18.322 1.00 77.38 573 THR A O 1
ATOM 4689 N N . PRO A 1 574 ? 19.104 -0.933 -16.989 1.00 65.31 574 PRO A N 1
ATOM 4690 C CA . PRO A 1 574 ? 18.425 -0.511 -15.763 1.00 65.31 574 PRO A CA 1
ATOM 4691 C C . PRO A 1 574 ? 18.636 0.987 -15.477 1.00 65.31 574 PRO A C 1
ATOM 4693 O O . PRO A 1 574 ? 19.685 1.549 -15.785 1.00 65.31 574 PRO A O 1
ATOM 4696 N N . TYR A 1 575 ? 17.653 1.632 -14.835 1.00 56.97 575 TYR A N 1
ATOM 4697 C CA . TYR A 1 575 ? 17.705 3.068 -14.509 1.00 56.97 575 TYR A CA 1
ATOM 4698 C C . TYR A 1 575 ? 18.621 3.390 -13.300 1.00 56.97 575 TYR A C 1
ATOM 4700 O O . TYR A 1 575 ? 19.247 4.442 -13.294 1.00 56.97 575 TYR A O 1
ATOM 4708 N N . TRP A 1 576 ? 18.763 2.489 -12.304 1.00 53.00 576 TRP A N 1
ATOM 4709 C CA . TRP A 1 576 ? 19.591 2.718 -11.084 1.00 53.00 576 TRP A CA 1
ATOM 4710 C C . TRP A 1 576 ? 20.496 1.556 -10.671 1.00 53.00 576 TRP A C 1
ATOM 4712 O O . TRP A 1 576 ? 21.566 1.764 -10.087 1.00 53.00 576 TRP A O 1
ATOM 4722 N N . TYR A 1 577 ? 20.085 0.322 -10.941 1.00 53.03 577 TYR A N 1
ATOM 4723 C CA . TYR A 1 577 ? 20.784 -0.866 -10.459 1.00 53.03 577 TYR A CA 1
ATOM 4724 C C . TYR A 1 577 ? 21.876 -1.283 -11.438 1.00 53.03 577 TYR A C 1
ATOM 4726 O O . TYR A 1 577 ? 21.758 -1.062 -12.636 1.00 53.03 577 TYR A O 1
ATOM 4734 N N . SER A 1 578 ? 22.971 -1.869 -10.953 1.00 56.66 578 SER A N 1
ATOM 4735 C CA . SER A 1 578 ? 23.783 -2.691 -11.850 1.00 56.66 578 SER A CA 1
ATOM 4736 C C . SER A 1 578 ? 22.944 -3.891 -12.290 1.00 56.66 578 SER A C 1
ATOM 4738 O O . SER A 1 578 ? 22.024 -4.307 -11.576 1.00 56.66 578 SER A O 1
ATOM 4740 N N . VAL A 1 579 ? 23.252 -4.454 -13.458 1.00 63.31 579 VAL A N 1
ATOM 4741 C CA . VAL A 1 579 ? 22.740 -5.774 -13.827 1.00 63.31 579 VAL A CA 1
ATOM 4742 C C . VAL A 1 579 ? 23.438 -6.774 -12.905 1.00 63.31 579 VAL A C 1
ATOM 4744 O O . VAL A 1 579 ? 24.482 -7.319 -13.226 1.00 63.31 579 VAL A O 1
ATOM 4747 N N . GLN A 1 580 ? 22.922 -6.918 -11.684 1.00 65.88 580 GLN A N 1
ATOM 4748 C CA . GLN A 1 580 ? 23.318 -8.002 -10.800 1.00 65.88 580 GLN A CA 1
ATOM 4749 C C . GLN A 1 580 ? 22.681 -9.254 -11.374 1.00 65.88 580 GLN A C 1
ATOM 4751 O O . GLN A 1 580 ? 21.458 -9.394 -11.375 1.00 65.88 580 GLN A O 1
ATOM 4756 N N . SER A 1 581 ? 23.527 -10.091 -11.944 1.00 71.06 58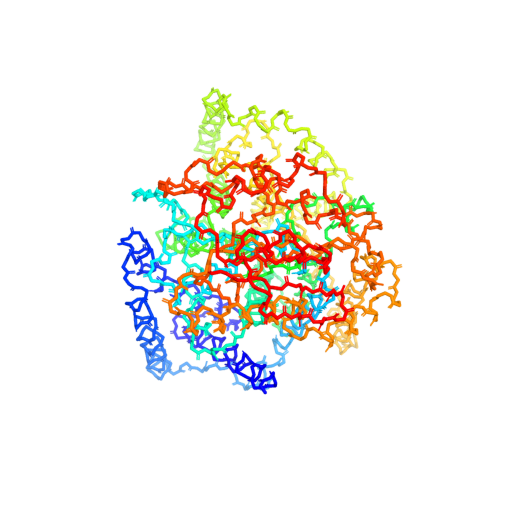1 SER A N 1
ATOM 4757 C CA . SER A 1 581 ? 23.164 -11.342 -12.573 1.00 71.06 581 SER A CA 1
ATOM 4758 C C . SER A 1 581 ? 24.259 -12.325 -12.245 1.00 71.06 581 SER A C 1
ATOM 4760 O O . SER A 1 581 ? 25.433 -11.985 -12.338 1.00 71.06 581 SER A O 1
ATOM 4762 N N . ASP A 1 582 ? 23.871 -13.541 -11.913 1.00 67.81 582 ASP A N 1
ATOM 4763 C CA . ASP A 1 582 ? 24.819 -14.641 -11.766 1.00 67.81 582 ASP A CA 1
ATOM 4764 C C . ASP A 1 582 ? 24.771 -15.575 -12.980 1.00 67.81 582 ASP A C 1
ATOM 4766 O O . ASP A 1 582 ? 25.505 -16.558 -13.040 1.00 67.81 582 ASP A O 1
ATOM 4770 N N . ASP A 1 583 ? 23.936 -15.250 -13.978 1.00 77.38 583 ASP A N 1
ATOM 4771 C CA . ASP A 1 583 ? 24.058 -15.801 -15.327 1.00 77.38 583 ASP A CA 1
ATOM 4772 C C . ASP A 1 583 ? 25.487 -15.541 -15.841 1.00 77.38 583 ASP A C 1
ATOM 4774 O O . ASP A 1 583 ? 25.863 -14.369 -15.962 1.00 77.38 583 ASP A O 1
ATOM 4778 N N . PRO A 1 584 ? 26.277 -16.585 -16.168 1.00 77.88 584 PRO A N 1
ATOM 4779 C CA . PRO A 1 584 ? 27.649 -16.433 -16.645 1.00 77.88 584 PRO A CA 1
ATOM 4780 C C . PRO A 1 584 ? 27.783 -15.471 -17.829 1.00 77.88 584 PRO A C 1
ATOM 4782 O O . PRO A 1 584 ? 28.819 -14.824 -17.974 1.00 77.88 584 PRO A O 1
ATOM 4785 N N . VAL A 1 585 ? 26.732 -15.353 -18.648 1.00 83.88 585 VAL A N 1
ATOM 4786 C CA . VAL A 1 585 ? 26.679 -14.446 -19.797 1.00 83.88 585 VAL A CA 1
ATOM 4787 C C . VAL A 1 585 ? 26.680 -12.984 -19.357 1.00 83.88 585 VAL A C 1
ATOM 4789 O O . VAL A 1 58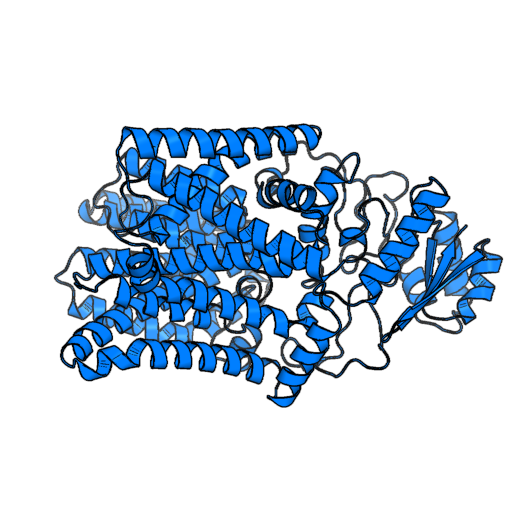5 ? 27.333 -12.164 -19.990 1.00 83.88 585 VAL A O 1
ATOM 4792 N N . TYR A 1 586 ? 25.972 -12.644 -18.277 1.00 84.06 586 TYR A N 1
ATOM 4793 C CA . TYR A 1 586 ? 25.784 -11.260 -17.820 1.00 84.06 586 TYR A CA 1
ATOM 4794 C C . TYR A 1 586 ? 26.522 -10.935 -16.515 1.00 84.06 586 TYR A C 1
ATOM 4796 O O . TYR A 1 586 ? 26.515 -9.784 -16.093 1.00 84.06 586 TYR A O 1
ATOM 4804 N N . ALA A 1 587 ? 27.191 -11.906 -15.887 1.00 77.81 587 ALA A N 1
ATOM 4805 C CA . ALA A 1 587 ? 27.838 -11.747 -14.583 1.00 77.81 587 ALA A CA 1
ATOM 4806 C C . ALA A 1 587 ? 28.921 -10.660 -14.547 1.00 77.81 587 ALA A C 1
ATOM 4808 O O . ALA A 1 587 ? 29.169 -10.050 -13.509 1.00 77.81 587 ALA A O 1
ATOM 4809 N N . LYS A 1 588 ? 29.562 -10.396 -15.690 1.00 79.69 588 LYS A N 1
ATOM 4810 C CA . LYS A 1 588 ? 30.579 -9.346 -15.826 1.00 79.69 588 LYS A CA 1
ATOM 4811 C C . LYS A 1 588 ? 30.013 -8.002 -16.286 1.00 79.69 588 LYS A C 1
ATOM 4813 O O . LYS A 1 588 ? 30.770 -7.037 -16.300 1.00 79.69 588 LYS A O 1
ATOM 4818 N N . LEU A 1 589 ? 28.716 -7.922 -16.605 1.00 81.12 589 LEU A N 1
ATOM 4819 C CA . LEU A 1 589 ? 28.097 -6.727 -17.169 1.00 81.12 589 LEU A CA 1
ATOM 4820 C C . LEU A 1 589 ? 28.072 -5.589 -16.146 1.00 81.12 589 LEU A C 1
ATOM 4822 O O . LEU A 1 589 ? 27.260 -5.532 -15.221 1.00 81.12 589 LEU A O 1
ATOM 4826 N N . SER A 1 590 ? 28.976 -4.641 -16.340 1.00 78.31 590 SER A N 1
ATOM 4827 C CA . SER A 1 590 ? 29.171 -3.500 -15.461 1.00 78.31 590 SER A CA 1
ATOM 4828 C C . SER A 1 590 ? 28.373 -2.274 -15.911 1.00 78.31 590 SER A C 1
ATOM 4830 O O . SER A 1 590 ? 28.071 -2.073 -17.091 1.00 78.31 590 SER A O 1
ATOM 4832 N N . LYS A 1 591 ? 28.106 -1.357 -14.967 1.00 76.50 591 LYS A N 1
ATOM 4833 C CA . LYS A 1 591 ? 27.550 -0.028 -15.292 1.00 76.50 591 LYS A CA 1
ATOM 4834 C C . LYS A 1 591 ? 28.424 0.736 -16.297 1.00 76.50 591 LYS A C 1
ATOM 4836 O O . LYS A 1 591 ? 27.900 1.520 -17.079 1.00 76.50 591 LYS A O 1
ATOM 4841 N N . LYS A 1 592 ? 29.743 0.505 -16.283 1.00 76.44 592 LYS A N 1
ATOM 4842 C CA . LYS A 1 592 ? 30.706 1.162 -17.177 1.00 76.44 592 LYS A CA 1
ATOM 4843 C C . LYS A 1 592 ? 30.572 0.674 -18.620 1.00 76.44 592 LYS A C 1
ATOM 4845 O O . LYS A 1 592 ? 30.624 1.487 -19.534 1.00 76.44 592 LYS A O 1
ATOM 4850 N N . GLU A 1 593 ? 30.361 -0.622 -18.833 1.00 80.19 593 GLU A N 1
ATOM 4851 C CA . GLU A 1 593 ? 30.104 -1.159 -20.176 1.00 80.19 593 GLU A CA 1
ATOM 4852 C C . GLU A 1 593 ? 28.767 -0.651 -20.725 1.00 80.19 593 GLU A C 1
ATOM 4854 O O . GLU A 1 593 ? 28.706 -0.203 -21.868 1.00 80.19 593 GLU A O 1
ATOM 4859 N N . LEU A 1 594 ? 27.718 -0.600 -19.896 1.00 83.12 594 LEU A N 1
ATOM 4860 C CA . LEU A 1 594 ? 26.421 -0.032 -20.286 1.00 83.12 594 LEU A CA 1
ATOM 4861 C C . LEU A 1 594 ? 26.466 1.487 -20.526 1.00 83.12 594 LEU A C 1
ATOM 4863 O O . LEU A 1 594 ? 25.676 2.005 -21.315 1.00 83.12 594 LEU A O 1
ATOM 4867 N N . ALA A 1 595 ? 27.407 2.209 -19.910 1.00 81.56 595 ALA A N 1
ATOM 4868 C CA . ALA A 1 595 ? 27.613 3.629 -20.188 1.00 81.56 595 ALA A CA 1
ATOM 4869 C C . ALA A 1 595 ? 28.020 3.879 -21.650 1.00 81.56 595 ALA A C 1
ATOM 4871 O O . ALA A 1 595 ? 27.603 4.884 -22.218 1.00 81.56 595 ALA A O 1
ATOM 4872 N N . SER A 1 596 ? 28.731 2.940 -22.293 1.00 84.19 596 SER A N 1
ATOM 4873 C CA . SER A 1 596 ? 29.088 3.060 -23.717 1.00 84.19 596 SER A CA 1
ATOM 4874 C C . SER A 1 596 ? 27.858 3.119 -24.630 1.00 84.19 596 SER A C 1
ATOM 4876 O O . SER A 1 596 ? 27.840 3.880 -25.596 1.00 84.19 596 SER A O 1
ATOM 4878 N N . TYR A 1 597 ? 26.796 2.385 -24.283 1.00 86.31 597 TYR A N 1
ATOM 4879 C CA . TYR A 1 597 ? 25.516 2.461 -24.978 1.00 86.31 597 TYR A CA 1
ATOM 4880 C C . TYR A 1 597 ? 24.824 3.810 -24.748 1.00 86.31 597 TYR A C 1
ATOM 4882 O O . TYR A 1 597 ? 24.351 4.417 -25.703 1.00 86.31 597 TYR A O 1
ATOM 4890 N N . ASN A 1 598 ? 24.805 4.321 -23.513 1.00 82.38 598 ASN A N 1
ATOM 4891 C CA . ASN A 1 598 ? 24.211 5.631 -23.220 1.00 82.38 598 ASN A CA 1
ATOM 4892 C C . ASN A 1 598 ? 24.953 6.775 -23.937 1.00 82.38 598 ASN A C 1
ATOM 4894 O O . ASN A 1 598 ? 24.322 7.691 -24.466 1.00 82.38 598 ASN A O 1
ATOM 4898 N N . GLU A 1 599 ? 26.284 6.716 -24.004 1.00 83.12 599 GLU A N 1
ATOM 4899 C CA . GLU A 1 599 ? 27.100 7.665 -24.772 1.00 83.12 599 GLU A CA 1
ATOM 4900 C C . GLU A 1 599 ? 26.814 7.573 -26.278 1.00 83.12 599 GLU A C 1
ATOM 4902 O O . GLU A 1 599 ? 26.655 8.595 -26.946 1.00 83.12 599 GLU A O 1
ATOM 4907 N N . PHE A 1 600 ? 26.698 6.353 -26.815 1.00 86.31 600 PHE A N 1
ATOM 4908 C CA . PHE A 1 600 ? 26.327 6.131 -28.213 1.00 86.31 600 PHE A CA 1
ATOM 4909 C C . PHE A 1 600 ? 24.929 6.682 -28.528 1.00 86.31 600 PHE A C 1
ATOM 4911 O O . PHE A 1 600 ? 24.717 7.300 -29.566 1.00 86.31 600 PHE A O 1
ATOM 4918 N N . LEU A 1 601 ? 23.983 6.494 -27.610 1.00 82.69 601 LEU A N 1
ATOM 4919 C CA . LEU A 1 601 ? 22.585 6.888 -27.750 1.00 82.69 601 LEU A CA 1
ATOM 4920 C C . LEU A 1 601 ? 22.373 8.410 -27.663 1.00 82.69 601 LEU A C 1
ATOM 4922 O O . LEU A 1 601 ? 21.471 8.946 -28.304 1.00 82.69 601 LEU A O 1
ATOM 4926 N N . THR A 1 602 ? 23.206 9.114 -26.893 1.00 75.44 602 THR A N 1
ATOM 4927 C CA . THR A 1 602 ? 23.094 10.567 -26.666 1.00 75.44 602 THR A CA 1
ATOM 4928 C C . THR A 1 602 ? 23.830 11.418 -27.703 1.00 75.44 602 THR A C 1
ATOM 4930 O O . THR A 1 602 ? 23.558 12.617 -27.793 1.00 75.44 602 THR A O 1
ATOM 4933 N N . SER A 1 603 ? 24.707 10.831 -28.526 1.00 73.69 603 SER A N 1
ATOM 4934 C CA . SER A 1 603 ? 25.447 11.555 -29.565 1.00 73.69 603 SER A CA 1
ATOM 4935 C C . SER A 1 603 ? 24.923 11.262 -30.971 1.00 73.69 603 SER A C 1
ATOM 4937 O O . SER A 1 603 ? 24.866 10.112 -31.394 1.00 73.69 603 SER A O 1
ATOM 4939 N N . LYS A 1 604 ? 24.630 12.316 -31.746 1.00 73.69 604 LYS A N 1
ATOM 4940 C CA . LYS A 1 604 ? 24.349 12.183 -33.189 1.00 73.69 604 LYS A CA 1
ATOM 4941 C C . LYS A 1 604 ? 25.555 11.648 -33.970 1.00 73.69 604 LYS A C 1
ATOM 4943 O O . LYS A 1 604 ? 25.381 10.880 -34.907 1.00 73.69 604 LYS A O 1
ATOM 4948 N N . ASN A 1 605 ? 26.760 12.045 -33.556 1.00 78.44 605 ASN A N 1
ATOM 4949 C CA . ASN A 1 605 ? 28.038 11.630 -34.133 1.00 78.44 605 ASN A CA 1
ATOM 4950 C C . ASN A 1 605 ? 28.941 11.128 -32.995 1.00 78.44 605 ASN A C 1
ATOM 4952 O O . ASN A 1 605 ? 29.715 11.907 -32.428 1.00 78.44 605 ASN A O 1
ATOM 4956 N N . PRO A 1 606 ? 28.787 9.865 -32.560 1.00 81.00 606 PRO A N 1
ATOM 4957 C CA . PRO A 1 606 ? 29.588 9.319 -31.473 1.00 81.00 606 PRO A CA 1
ATOM 4958 C C . PRO A 1 606 ? 31.074 9.305 -31.851 1.00 81.00 606 PRO A C 1
ATOM 4960 O O . PRO A 1 606 ? 31.440 9.057 -32.998 1.00 81.00 606 PRO A O 1
ATOM 4963 N N . LYS A 1 607 ? 31.947 9.584 -30.877 1.00 85.00 607 LYS A N 1
ATOM 4964 C CA . LYS A 1 607 ? 33.401 9.523 -31.083 1.00 85.00 607 LYS A CA 1
ATOM 4965 C C . LYS A 1 607 ? 33.813 8.084 -31.410 1.00 85.00 607 LYS A C 1
ATOM 4967 O O . LYS A 1 607 ? 33.206 7.142 -30.901 1.00 85.00 607 LYS A O 1
ATOM 4972 N N . THR A 1 608 ? 34.895 7.910 -32.169 1.00 85.00 608 THR A N 1
ATOM 4973 C CA . THR A 1 608 ? 35.442 6.586 -32.525 1.00 85.00 608 THR A CA 1
ATOM 4974 C C . THR A 1 608 ? 35.644 5.692 -31.300 1.00 85.00 608 THR A C 1
ATOM 4976 O O . THR A 1 608 ? 35.314 4.513 -31.335 1.00 85.00 608 THR A O 1
ATOM 4979 N N . GLU A 1 609 ? 36.104 6.256 -30.182 1.00 87.38 609 GLU A N 1
ATOM 4980 C CA . GLU A 1 609 ? 36.258 5.526 -28.920 1.00 87.38 609 GLU A CA 1
ATOM 4981 C C . GLU A 1 609 ? 34.926 4.961 -28.387 1.00 87.38 609 GLU A C 1
ATOM 4983 O O . GLU A 1 609 ? 34.867 3.795 -27.996 1.00 87.38 609 GLU A O 1
ATOM 4988 N N . THR A 1 610 ? 33.850 5.755 -28.404 1.00 85.94 610 THR A N 1
ATOM 4989 C CA . THR A 1 610 ? 32.503 5.325 -27.991 1.00 85.94 610 THR A CA 1
ATOM 4990 C C . THR A 1 610 ? 31.976 4.226 -28.912 1.00 85.94 610 THR A C 1
ATOM 4992 O O . THR A 1 610 ? 31.440 3.233 -28.429 1.00 85.94 610 THR A O 1
ATOM 4995 N N . ILE A 1 611 ? 32.186 4.359 -30.227 1.00 88.88 611 ILE A N 1
ATOM 4996 C CA . ILE A 1 611 ? 31.800 3.356 -31.233 1.00 88.88 611 ILE A CA 1
ATOM 4997 C C . ILE A 1 611 ? 32.518 2.026 -30.967 1.00 88.88 611 ILE A C 1
ATOM 4999 O O . ILE A 1 611 ? 31.871 0.982 -30.931 1.00 88.88 611 ILE A O 1
ATOM 5003 N N . THR A 1 612 ? 33.832 2.052 -30.727 1.00 89.56 612 THR A N 1
ATOM 5004 C CA . THR A 1 612 ? 34.627 0.847 -30.441 1.00 89.56 612 THR A CA 1
ATOM 5005 C C . THR A 1 612 ? 34.207 0.187 -29.129 1.00 89.56 612 THR A C 1
ATOM 5007 O O . THR A 1 612 ? 34.004 -1.025 -29.092 1.00 89.56 612 THR A O 1
ATOM 5010 N N . LYS A 1 613 ? 34.014 0.965 -28.053 1.00 89.38 613 LYS A N 1
ATOM 5011 C CA . LYS A 1 613 ? 33.524 0.436 -26.767 1.00 89.38 613 LYS A CA 1
ATOM 5012 C C . LYS A 1 613 ? 32.139 -0.192 -26.902 1.00 89.38 613 LYS A C 1
ATOM 5014 O O . LYS A 1 613 ? 31.905 -1.267 -26.355 1.00 89.38 613 LYS A O 1
ATOM 5019 N N . PHE A 1 614 ? 31.244 0.454 -27.648 1.00 90.62 614 PHE A N 1
ATOM 5020 C CA . PHE A 1 614 ? 29.900 -0.058 -27.870 1.00 90.62 614 PHE A CA 1
ATOM 5021 C C . PHE A 1 614 ? 29.908 -1.326 -28.731 1.00 90.62 614 PHE A C 1
ATOM 5023 O O . PHE A 1 614 ? 29.239 -2.294 -28.387 1.00 90.62 614 PHE A O 1
ATOM 5030 N N . LYS A 1 615 ? 30.729 -1.385 -29.787 1.00 91.81 615 LYS A N 1
ATOM 5031 C CA . LYS A 1 615 ? 30.927 -2.614 -30.566 1.00 91.81 615 LYS A CA 1
ATOM 5032 C C . LYS A 1 615 ? 31.429 -3.761 -29.686 1.00 91.81 615 LYS A C 1
ATOM 5034 O O . LYS A 1 615 ? 30.857 -4.842 -29.727 1.00 91.81 615 LYS A O 1
ATOM 5039 N N . ASN A 1 616 ? 32.416 -3.503 -28.824 1.00 90.62 616 ASN A N 1
ATOM 5040 C CA . ASN A 1 616 ? 32.911 -4.509 -27.884 1.00 90.62 616 ASN A CA 1
ATOM 5041 C C . ASN A 1 616 ? 31.785 -5.037 -26.982 1.00 90.62 616 ASN A C 1
ATOM 5043 O O . ASN A 1 616 ? 31.674 -6.246 -26.821 1.00 90.62 616 ASN A O 1
ATOM 5047 N N . LEU A 1 617 ? 30.913 -4.171 -26.450 1.00 90.56 617 LEU A N 1
ATOM 5048 C CA . LEU A 1 617 ? 29.728 -4.602 -25.697 1.00 90.56 617 LEU A CA 1
ATOM 5049 C C . LEU A 1 617 ? 28.834 -5.535 -26.540 1.00 90.56 617 LEU A C 1
ATOM 5051 O O . LEU A 1 617 ? 28.418 -6.588 -26.061 1.00 90.56 617 LEU A O 1
ATOM 5055 N N . LEU A 1 618 ? 28.551 -5.174 -27.794 1.00 91.62 618 LEU A N 1
ATOM 5056 C CA . LEU A 1 618 ? 27.720 -5.982 -28.694 1.00 91.62 618 LEU A CA 1
ATOM 5057 C C . LEU A 1 618 ? 28.362 -7.323 -29.075 1.00 91.62 618 LEU A C 1
ATOM 5059 O O . LEU A 1 618 ? 27.634 -8.273 -29.351 1.00 91.62 618 LEU A O 1
ATOM 5063 N N . ASP A 1 619 ? 29.688 -7.409 -29.097 1.00 90.12 619 ASP A N 1
ATOM 5064 C CA . ASP A 1 619 ? 30.414 -8.642 -29.411 1.00 90.12 619 ASP A CA 1
ATOM 5065 C C . ASP A 1 619 ? 30.532 -9.570 -28.184 1.00 90.12 619 ASP A C 1
ATOM 5067 O O . ASP A 1 619 ? 30.563 -10.789 -28.335 1.00 90.12 619 ASP A O 1
ATOM 5071 N N . HIS A 1 620 ? 30.550 -9.013 -26.964 1.00 89.50 620 HIS A N 1
ATOM 5072 C CA . HIS A 1 620 ? 30.668 -9.781 -25.714 1.00 89.50 620 HIS A CA 1
ATOM 5073 C C . HIS A 1 620 ? 29.334 -10.340 -25.205 1.00 89.50 620 HIS A C 1
ATOM 5075 O O . HIS A 1 620 ? 29.314 -11.412 -24.602 1.00 89.50 620 HIS A O 1
ATOM 5081 N N . TYR A 1 621 ? 28.224 -9.628 -25.424 1.00 89.62 621 TYR A N 1
ATOM 5082 C CA . TYR A 1 621 ? 26.905 -10.016 -24.918 1.00 89.62 621 TYR A CA 1
ATOM 5083 C C . TYR A 1 621 ? 25.949 -10.339 -26.075 1.00 89.62 621 TYR A C 1
ATOM 5085 O O . TYR A 1 621 ? 26.001 -9.681 -27.115 1.00 89.62 621 TYR A O 1
ATOM 5093 N N . PRO A 1 622 ? 25.011 -11.296 -25.914 1.00 91.25 622 PRO A N 1
ATOM 5094 C CA . PRO A 1 622 ? 24.118 -11.755 -26.983 1.00 91.25 622 PRO A CA 1
ATOM 5095 C C . PRO A 1 622 ? 22.967 -10.771 -27.259 1.00 91.25 622 PRO A C 1
ATOM 5097 O O . PRO A 1 622 ? 21.803 -11.154 -27.347 1.00 91.25 622 PRO A O 1
ATOM 5100 N N . ILE A 1 623 ? 23.279 -9.480 -27.375 1.00 92.56 623 ILE A N 1
ATOM 5101 C CA . ILE A 1 623 ? 22.335 -8.406 -27.675 1.00 92.56 623 ILE A CA 1
ATOM 5102 C C . ILE A 1 623 ? 21.870 -8.572 -29.117 1.00 92.56 623 ILE A C 1
ATOM 5104 O O . ILE A 1 623 ? 22.686 -8.595 -30.038 1.00 92.56 623 ILE A O 1
ATOM 5108 N N . ASN A 1 624 ? 20.563 -8.686 -29.319 1.00 93.38 624 ASN A N 1
ATOM 5109 C CA . ASN A 1 624 ? 19.971 -8.869 -30.643 1.00 93.38 624 ASN A CA 1
ATOM 5110 C C . ASN A 1 624 ? 18.995 -7.756 -31.022 1.00 93.38 624 ASN A C 1
ATOM 5112 O O . ASN A 1 624 ? 18.644 -7.648 -32.189 1.00 93.38 624 ASN A O 1
ATOM 5116 N N . CYS A 1 625 ? 18.620 -6.880 -30.087 1.00 94.25 625 CYS A N 1
ATOM 5117 C CA . CYS A 1 625 ? 17.775 -5.723 -30.353 1.00 94.25 625 CYS A CA 1
ATOM 5118 C C . CYS A 1 625 ? 18.393 -4.445 -29.774 1.00 94.25 625 CYS A C 1
ATOM 5120 O O . CYS A 1 625 ? 18.831 -4.418 -28.625 1.00 94.25 625 CYS A O 1
ATOM 5122 N N . ILE A 1 626 ? 18.392 -3.366 -30.553 1.00 93.44 626 ILE A N 1
ATOM 5123 C CA . ILE A 1 626 ? 18.890 -2.053 -30.129 1.00 93.44 626 ILE A CA 1
ATOM 5124 C C . ILE A 1 626 ? 17.849 -0.994 -30.486 1.00 93.44 626 ILE A C 1
ATOM 5126 O O . ILE A 1 626 ? 17.340 -0.969 -31.609 1.00 93.44 626 ILE A O 1
ATOM 5130 N N . VAL A 1 627 ? 17.540 -0.112 -29.536 1.00 91.06 627 VAL A N 1
ATOM 5131 C CA . VAL A 1 627 ? 16.594 0.991 -29.731 1.00 91.06 627 VAL A CA 1
ATOM 5132 C C . VAL A 1 627 ? 17.299 2.325 -29.521 1.00 91.06 627 VAL A C 1
ATOM 5134 O O . VAL A 1 627 ? 17.811 2.592 -28.446 1.00 91.06 627 VAL A O 1
ATOM 5137 N N . VAL A 1 628 ? 17.305 3.189 -30.534 1.00 88.69 628 VAL A N 1
ATOM 5138 C CA . VAL A 1 628 ? 18.013 4.484 -30.503 1.00 88.69 628 VAL A CA 1
ATOM 5139 C C . VAL A 1 628 ? 17.104 5.645 -30.894 1.00 88.69 628 VAL A C 1
ATOM 5141 O O . VAL A 1 628 ? 16.043 5.446 -31.490 1.00 88.69 628 VAL A O 1
ATOM 5144 N N . TRP A 1 629 ? 17.523 6.867 -30.561 1.00 83.38 629 TRP A N 1
ATOM 5145 C CA . TRP A 1 629 ? 16.785 8.100 -30.864 1.00 83.38 629 TRP A CA 1
ATOM 5146 C C . TRP A 1 629 ? 17.091 8.686 -32.242 1.00 83.38 629 TRP A C 1
ATOM 5148 O O . TRP A 1 629 ? 16.240 9.352 -32.824 1.00 83.38 629 TRP A O 1
ATOM 5158 N N . TYR A 1 630 ? 18.299 8.461 -32.761 1.00 81.50 630 TYR A N 1
ATOM 5159 C CA . TYR A 1 630 ? 18.785 9.120 -33.971 1.00 81.50 630 TYR A CA 1
ATOM 5160 C C . TYR A 1 630 ? 18.825 8.160 -35.157 1.00 81.50 630 TYR A C 1
ATOM 5162 O O . TYR A 1 630 ? 19.245 7.007 -35.046 1.00 81.50 630 TYR A O 1
ATOM 5170 N N . SER A 1 631 ? 18.404 8.655 -36.319 1.00 79.31 631 SER A N 1
ATOM 5171 C CA . SER A 1 631 ? 18.507 7.922 -37.584 1.00 79.31 631 SER A CA 1
ATOM 5172 C C . SER A 1 631 ? 19.957 7.747 -38.030 1.00 79.31 631 SER A C 1
ATOM 5174 O O . SER A 1 631 ? 20.292 6.767 -38.680 1.00 79.31 631 SER A O 1
ATOM 5176 N N . GLU A 1 632 ? 20.824 8.672 -37.639 1.00 81.00 632 GLU A N 1
ATOM 5177 C CA . GLU A 1 632 ? 22.242 8.750 -37.971 1.00 81.00 632 GLU A CA 1
ATOM 5178 C C . GLU A 1 632 ? 23.027 7.567 -37.379 1.00 81.00 632 GLU A C 1
ATOM 5180 O O . GLU A 1 632 ? 24.037 7.142 -37.936 1.00 81.00 632 GLU A O 1
ATOM 5185 N N . SER A 1 633 ? 22.499 6.941 -36.318 1.00 78.31 633 SER A N 1
ATOM 5186 C CA . SER A 1 633 ? 23.016 5.687 -35.763 1.00 78.31 633 SER A CA 1
ATOM 5187 C C . SER A 1 633 ? 22.935 4.503 -36.744 1.00 78.31 633 SER A C 1
ATOM 5189 O O . SER A 1 633 ? 23.624 3.506 -36.533 1.00 78.31 633 SER A O 1
ATOM 5191 N N . CYS A 1 634 ? 22.124 4.599 -37.810 1.00 78.00 634 CYS A N 1
ATOM 5192 C CA . CYS A 1 634 ? 21.901 3.538 -38.801 1.00 78.00 634 CYS A CA 1
ATOM 5193 C C . CYS A 1 634 ? 23.205 3.049 -39.435 1.00 78.00 634 CYS A C 1
ATOM 5195 O O . CYS A 1 634 ? 23.435 1.846 -39.476 1.00 78.00 634 CYS A O 1
ATOM 5197 N N . LEU A 1 635 ? 24.087 3.971 -39.840 1.00 82.62 635 LEU A N 1
ATOM 5198 C CA . LEU A 1 635 ? 25.347 3.632 -40.511 1.00 82.62 635 LEU A CA 1
ATOM 5199 C C . LEU A 1 635 ? 26.241 2.743 -39.634 1.00 82.62 635 LEU A C 1
ATOM 5201 O O . LEU A 1 635 ? 26.843 1.786 -40.112 1.00 82.62 635 LEU A O 1
ATOM 5205 N N . TYR A 1 636 ? 26.305 3.027 -38.333 1.00 88.06 636 TYR A N 1
ATOM 5206 C CA . TYR A 1 636 ? 27.114 2.246 -37.397 1.00 88.06 636 TYR A CA 1
ATOM 5207 C C . TYR A 1 636 ? 26.470 0.894 -37.079 1.00 88.06 636 TYR A C 1
ATOM 5209 O O . TYR A 1 636 ? 27.157 -0.122 -37.054 1.00 88.06 636 TYR A O 1
ATOM 5217 N N . LEU A 1 637 ? 25.152 0.868 -36.860 1.00 90.38 637 LEU A N 1
ATOM 5218 C CA . LEU A 1 637 ? 24.428 -0.355 -36.505 1.00 90.38 637 LEU A CA 1
ATOM 5219 C C . LEU A 1 637 ? 24.373 -1.356 -37.667 1.00 90.38 637 LEU A C 1
ATOM 5221 O O . LEU A 1 637 ? 24.551 -2.551 -37.434 1.00 90.38 637 LEU A O 1
ATOM 5225 N N . GLU A 1 638 ? 24.218 -0.884 -38.906 1.00 88.88 638 GLU A N 1
ATOM 5226 C CA . GLU A 1 638 ? 24.322 -1.722 -40.108 1.00 88.88 638 GLU A CA 1
ATOM 5227 C C . GLU A 1 638 ? 25.725 -2.320 -40.258 1.00 88.88 638 GLU A C 1
ATOM 5229 O O . GLU A 1 638 ? 25.852 -3.523 -40.489 1.00 88.88 638 GLU A O 1
ATOM 5234 N N . ASN A 1 639 ? 26.776 -1.534 -39.994 1.00 88.69 639 ASN A N 1
ATOM 5235 C CA . ASN A 1 639 ? 28.158 -2.030 -39.952 1.00 88.69 639 ASN A CA 1
ATOM 5236 C C . ASN A 1 639 ? 28.397 -3.067 -38.839 1.00 88.69 639 ASN A C 1
ATOM 5238 O O . ASN A 1 639 ? 29.306 -3.890 -38.944 1.00 88.69 639 ASN A O 1
ATOM 5242 N N . PHE A 1 640 ? 27.597 -3.051 -37.771 1.00 92.19 640 PHE A N 1
ATOM 5243 C CA . PHE A 1 640 ? 27.626 -4.054 -36.699 1.00 92.19 640 PHE A CA 1
ATOM 5244 C C . PHE A 1 640 ? 26.720 -5.267 -36.977 1.00 92.19 640 PHE A C 1
ATOM 5246 O O . PHE A 1 640 ? 26.576 -6.140 -36.119 1.00 92.19 640 PHE A O 1
ATOM 5253 N N . GLY A 1 641 ? 26.110 -5.335 -38.164 1.00 91.56 641 GLY A N 1
ATOM 5254 C CA . GLY A 1 641 ? 25.270 -6.448 -38.604 1.00 91.56 641 GLY A CA 1
ATOM 5255 C C . GLY A 1 641 ? 23.796 -6.338 -38.210 1.00 91.56 641 GLY A C 1
ATOM 5256 O O . GLY A 1 641 ? 23.050 -7.295 -38.405 1.00 91.56 641 GLY A O 1
ATOM 5257 N N . PHE A 1 642 ? 23.349 -5.199 -37.676 1.00 93.56 642 PHE A N 1
ATOM 5258 C CA . PHE A 1 642 ? 21.941 -4.975 -37.361 1.00 93.56 642 PHE A CA 1
ATOM 5259 C C . PHE A 1 642 ? 21.189 -4.375 -38.547 1.00 93.56 642 PHE A C 1
ATOM 5261 O O . PHE A 1 642 ? 21.662 -3.457 -39.207 1.00 93.56 642 PHE A O 1
ATOM 5268 N N . LYS A 1 643 ? 19.957 -4.826 -38.772 1.00 91.81 643 LYS A N 1
ATOM 5269 C CA . LYS A 1 643 ? 19.055 -4.252 -39.774 1.00 91.81 643 LYS A CA 1
ATOM 5270 C C . LYS A 1 643 ? 17.969 -3.437 -39.096 1.00 91.81 643 LYS A C 1
ATOM 5272 O O . LYS A 1 643 ? 17.418 -3.840 -38.069 1.00 91.81 643 LYS A O 1
ATOM 5277 N N . ARG A 1 644 ? 17.625 -2.291 -39.686 1.00 91.62 644 ARG A N 1
ATOM 5278 C CA . ARG A 1 644 ? 16.502 -1.481 -39.207 1.00 91.62 644 ARG A CA 1
ATOM 5279 C C . ARG A 1 644 ? 15.198 -2.252 -39.398 1.00 91.62 644 ARG A C 1
ATOM 5281 O O . ARG A 1 644 ? 14.791 -2.517 -40.524 1.00 91.62 644 ARG A O 1
ATOM 5288 N N . TYR A 1 645 ? 14.534 -2.572 -38.295 1.00 90.50 645 TYR A N 1
ATOM 5289 C CA . TYR A 1 645 ? 13.269 -3.297 -38.297 1.00 90.50 645 TYR A CA 1
ATOM 5290 C C . TYR A 1 645 ? 12.073 -2.355 -38.436 1.00 90.50 645 TYR A C 1
ATOM 5292 O O . TYR A 1 645 ? 11.200 -2.561 -39.276 1.00 90.50 645 TYR A O 1
ATOM 5300 N N . LYS A 1 646 ? 12.011 -1.310 -37.600 1.00 92.06 646 LYS A N 1
ATOM 5301 C CA . LYS A 1 646 ? 10.871 -0.386 -37.569 1.00 92.06 646 LYS A CA 1
ATOM 5302 C C . LYS A 1 646 ? 11.264 0.984 -37.028 1.00 92.06 646 LYS A C 1
ATOM 5304 O O . LYS A 1 646 ? 12.131 1.098 -36.166 1.00 92.06 646 LYS A O 1
ATOM 5309 N N . VAL A 1 647 ? 10.574 2.013 -37.514 1.00 91.69 647 VAL A N 1
ATOM 5310 C CA . VAL A 1 647 ? 10.572 3.355 -36.922 1.00 91.69 647 VAL A CA 1
ATOM 5311 C C . VAL A 1 647 ? 9.253 3.534 -36.181 1.00 91.69 647 VAL A C 1
ATOM 5313 O O . VAL A 1 647 ? 8.183 3.445 -36.786 1.00 91.69 647 VAL A O 1
ATOM 5316 N N . LEU A 1 648 ? 9.322 3.746 -34.872 1.00 89.81 648 LEU A N 1
ATOM 5317 C CA . LEU A 1 648 ? 8.173 4.075 -34.042 1.00 89.81 648 LEU A CA 1
ATOM 5318 C C . LEU A 1 648 ? 8.117 5.593 -33.882 1.00 89.81 648 LEU A C 1
ATOM 5320 O O . LEU A 1 648 ? 8.982 6.177 -33.237 1.00 89.81 648 LEU A O 1
ATOM 5324 N N . LYS A 1 649 ? 7.104 6.220 -34.480 1.00 86.62 649 LYS A N 1
ATOM 5325 C CA . LYS A 1 649 ? 6.805 7.639 -34.280 1.00 86.62 649 LYS A CA 1
ATOM 5326 C C . LYS A 1 649 ? 5.704 7.753 -33.237 1.00 86.62 649 LYS A C 1
ATOM 5328 O O . LYS A 1 649 ? 4.627 7.196 -33.435 1.00 86.62 649 LYS A O 1
ATOM 5333 N N . ASP A 1 650 ? 5.997 8.446 -32.150 1.00 77.12 650 ASP A N 1
ATOM 5334 C CA . ASP A 1 650 ? 5.052 8.779 -31.091 1.00 77.12 650 ASP A CA 1
ATOM 5335 C C . ASP A 1 650 ? 5.039 10.297 -30.882 1.00 77.12 650 ASP A C 1
ATOM 5337 O O . ASP A 1 650 ? 5.976 10.980 -31.296 1.00 77.12 650 ASP A O 1
ATOM 5341 N N . GLU A 1 651 ? 4.010 10.826 -30.221 1.00 68.62 651 GLU A N 1
ATOM 5342 C CA . GLU A 1 651 ? 3.826 12.271 -30.005 1.00 68.62 651 GLU A CA 1
ATOM 5343 C C . GLU A 1 651 ? 5.047 12.926 -29.341 1.00 68.62 651 GLU A C 1
ATOM 5345 O O . GLU A 1 651 ? 5.380 14.076 -29.621 1.00 68.62 651 GLU A O 1
ATOM 5350 N N . ASN A 1 652 ? 5.746 12.173 -28.487 1.00 64.62 652 ASN A N 1
ATOM 5351 C CA . ASN A 1 652 ? 6.830 12.684 -27.653 1.00 64.62 652 ASN A CA 1
ATOM 5352 C C . ASN A 1 652 ? 8.234 12.293 -28.135 1.00 64.62 652 ASN A C 1
ATOM 5354 O O . ASN A 1 652 ? 9.211 12.915 -27.716 1.00 64.62 652 ASN A O 1
ATOM 5358 N N . VAL A 1 653 ? 8.364 11.256 -28.972 1.00 79.19 653 VAL A N 1
ATOM 5359 C CA . VAL A 1 653 ? 9.669 10.708 -29.372 1.00 79.19 653 VAL A CA 1
ATOM 5360 C C . VAL A 1 653 ? 9.570 9.866 -30.647 1.00 79.19 653 VAL A C 1
ATOM 5362 O O . VAL A 1 653 ? 8.582 9.173 -30.887 1.00 79.19 653 VAL A O 1
ATOM 5365 N N . THR A 1 654 ? 10.630 9.885 -31.457 1.00 85.75 654 THR A N 1
ATOM 5366 C CA . THR A 1 654 ? 10.835 8.901 -32.527 1.00 85.75 654 THR A CA 1
ATOM 5367 C C . THR A 1 654 ? 11.897 7.898 -32.091 1.00 85.75 654 THR A C 1
ATOM 5369 O O . THR A 1 654 ? 12.996 8.290 -31.708 1.00 85.75 654 THR A O 1
ATOM 5372 N N . LEU A 1 655 ? 11.569 6.608 -32.145 1.00 89.31 655 LEU A N 1
ATOM 5373 C CA . LEU A 1 655 ? 12.474 5.511 -31.809 1.00 89.31 655 LEU A CA 1
ATOM 5374 C C . LEU A 1 655 ? 12.776 4.671 -33.049 1.00 89.31 655 LEU A C 1
ATOM 5376 O O . LEU A 1 655 ? 11.871 4.262 -33.781 1.00 89.31 655 LEU A O 1
ATOM 5380 N N . TYR A 1 656 ? 14.053 4.372 -33.256 1.00 90.88 656 TYR A N 1
ATOM 5381 C CA . TYR A 1 656 ? 14.534 3.505 -34.325 1.00 90.88 656 TYR A CA 1
ATOM 5382 C C . TYR A 1 656 ? 14.933 2.160 -33.730 1.00 90.88 656 TYR A C 1
ATOM 5384 O O . TYR A 1 656 ? 15.764 2.099 -32.826 1.00 90.88 656 TYR A O 1
ATOM 5392 N N . ILE A 1 657 ? 14.321 1.088 -34.230 1.00 93.12 657 ILE A N 1
ATOM 5393 C CA . ILE A 1 657 ? 14.464 -0.265 -33.693 1.00 93.12 657 ILE A CA 1
ATOM 5394 C C . ILE A 1 657 ? 15.269 -1.090 -34.691 1.00 93.12 657 ILE A C 1
ATOM 5396 O O . ILE A 1 657 ? 14.874 -1.222 -35.854 1.00 93.12 657 ILE A O 1
ATOM 5400 N N . TYR A 1 658 ? 16.379 -1.649 -34.224 1.00 93.44 658 TYR A N 1
ATOM 5401 C CA . TYR A 1 658 ? 17.320 -2.443 -35.003 1.00 93.44 658 TYR A CA 1
ATOM 5402 C C . TYR A 1 658 ? 17.412 -3.860 -34.442 1.00 93.44 658 TYR A C 1
ATOM 5404 O O . TYR A 1 658 ? 17.392 -4.042 -33.225 1.00 93.44 658 TYR A O 1
ATOM 5412 N N . TYR A 1 659 ? 17.524 -4.850 -35.327 1.00 93.12 659 TYR A N 1
ATOM 5413 C CA . TYR A 1 659 ? 17.575 -6.267 -34.966 1.00 93.12 659 TYR A CA 1
ATOM 5414 C C . TYR A 1 659 ? 18.635 -7.027 -35.772 1.00 93.12 659 TYR A C 1
ATOM 5416 O O . TYR A 1 659 ? 18.864 -6.686 -36.936 1.00 93.12 659 TYR A O 1
ATOM 5424 N N . ARG A 1 660 ? 19.253 -8.048 -35.168 1.00 91.12 660 ARG A N 1
ATOM 5425 C CA . ARG A 1 660 ? 20.170 -8.987 -35.836 1.00 91.12 660 ARG A CA 1
ATOM 5426 C C . ARG A 1 660 ? 19.830 -10.444 -35.541 1.00 91.12 660 ARG A C 1
ATOM 5428 O O . ARG A 1 660 ? 19.478 -10.746 -34.375 1.00 91.12 660 ARG A O 1
#